Protein AF-0000000083595942 (afdb_homodimer)

InterPro domains:
  IPR027417 P-loop containing nucleoside triphosphate hydrolase [G3DSA:3.40.50.300] (154-337)
  IPR027417 P-loop containing nucleoside triphosphate hydrolase [SSF52540] (114-234)
  IPR027417 P-loop containing nucleoside triphosphate hydrolase [SSF52540] (200-238)

Sequence (688 aa):
MTGQGMKHLYKELMSTEANTVYLLKGAHSFKISDLLEKLATHYINKGVDVEYFLDPLFEKTFEAIFVKNPYNILYLQANTPSVEPIVLGKRDKVISLYDCLDEQKLILHGEQLEQLYETKAKYYQDCFSALANAIKIHDDWEVETRRYMNWQGLDEQFDELKNVLFGDAKQAKMAKRTHRLLGTLTPRGARDTVQSITQNLERRLFIKGYPGTGKSSMMKKIADEAVSRGYDVQMVWCGLDSNSVDMVILPELKFCIFDSTEPHVYFPDESRAGDEILDIAQHCHPTEVEENNIQKIVAKYKSAISDATVNANLYAQEERKVREIIDQAIDLEEFDKRTKGLFLMTGQGMKHLYKELMSTEANTVYLLKGAHSFKISDLLEKLATHYINKGVDVEYFLDPLFEKTFEAIFVKNPYNILYLQANTPSVEPIVLGKRDKVISLYDCLDEQKLILHGEQLEQLYETKAKYYQDCFSALANAIKIHDDWEVETRRYMNWQGLDEQFDELKNVLFGDAKQAKMAKRTHRLLGTLTPRGARDTVQSITQNLERRLFIKGYPGTGKSSMMKKIADEAVSRGYDVQMVWCGLDSNSVDMVILPELKFCIFDSTEPHVYFPDESRAGDEILDIAQHCHPTEVEENNIQKIVAKYKSAISDATVNANLYAQEERKVREIIDQAIDLEEFDKRTKGLFL

Organism: NCBI:txid1368476

pLDDT: mean 93.67, std 4.3, range [69.12, 98.44]

Foldseek 3Di:
DALVDDDDCVVVLLVAFAQAEEEEEADDAQVLQVVQVVLCVLVVVVVWDKDFDADQADPSGGQWMATHPPHRYIYGHQVVVHDDDDDPPGRYDYQYQHVQFFPVLCVVCVVVLVVLVVQLVVLSVQLSNLLNVLVVLLVVLLVLFQVFFDVVVVVVLLVVVLCVQQPPAADPAQAAEAEEEQWAAYLVGTDGCVCVVLVQAQAEEEEDAGRNRCQQVSLVVSCVVCRVRRFYKYWYAYHHDRPGTAKIDGVVSSYMYGYCDPPNPDDDDPVRPRYYYDYRNVRTDGDPVSVVVSVVSVVVSVVSRVSSSNSSNVSSVSVNVNNVSRVVRGNVVVVCVSCVVVSD/DALVDDDDCVVVLLVAFAQAEEEEDADDAQVLQVVQVVLCVLVVVVVWDKDFDADQADPSGGQWMATHPPHRYIYGHQVVVHDDDDDPPGRYHYQYQHVQFFPVLCVVCVVVLVVLVVQLVVLSVQLSNLLNVLVVLLVVLLVLFQVFFPVVVVVVLLVVVLCVQQPPAADPAQAAEAEEAQWAAYLVGTDGCVCVVLVQAQAEEEEDAGRNRCQQVSLVVSCVVCRVRRFYKYWYAYHHDRVGTAKIAGVVSSYMYGYCDPPNPDDDDPVRPRYYYDYRNVRTDGDPVSVVVSVVSVVSSVVSRVSSSNSSNVSSVSVNVNNVSRVVRGNVVVVCVSCVVVSD

Solvent-accessible surface area (backbone atoms only — not comparable to full-atom values): 35315 Å² total; per-residue (Å²): 77,20,32,87,38,84,73,82,61,60,69,58,42,52,72,73,61,36,61,31,33,39,33,40,32,44,73,72,37,60,61,57,22,52,49,49,51,52,54,48,50,55,41,42,75,70,73,35,57,67,47,80,38,67,38,62,67,40,85,97,30,45,41,30,37,38,36,38,75,91,65,22,34,33,42,31,52,22,44,81,62,70,58,73,75,76,33,55,38,60,38,27,40,76,45,77,41,57,83,22,47,36,61,67,54,31,39,74,41,14,68,61,42,43,52,39,43,56,55,26,51,52,26,46,50,51,16,41,50,25,29,33,48,27,48,52,46,50,51,56,46,18,55,62,41,45,76,32,50,40,61,66,60,48,51,52,54,48,52,51,49,49,43,72,75,45,62,87,62,66,49,99,48,83,41,49,78,46,77,49,71,42,36,26,53,21,44,89,36,78,48,68,41,64,68,73,76,47,64,86,44,57,31,38,36,37,32,37,53,59,65,55,71,47,63,37,60,52,46,50,51,50,46,51,52,36,36,76,28,18,36,44,32,38,42,20,25,34,28,46,46,81,86,37,47,37,29,36,34,31,67,91,72,26,30,35,41,33,61,27,36,87,87,43,74,63,72,72,47,86,90,39,86,36,42,40,77,44,71,55,39,82,37,46,64,66,49,71,68,49,50,53,51,44,52,55,44,50,51,51,33,52,50,25,49,49,50,17,26,54,25,35,34,54,21,37,54,38,47,48,54,51,20,51,54,46,46,70,21,45,37,62,68,56,45,47,64,71,51,54,79,71,72,122,77,19,31,88,40,82,72,83,60,61,68,57,42,53,73,74,61,36,62,30,34,39,34,41,32,45,75,72,37,58,61,58,23,54,50,49,51,52,51,47,49,56,40,43,75,71,71,33,57,67,47,79,37,67,37,62,68,40,86,98,31,45,40,30,37,38,36,37,75,90,65,22,34,34,42,31,50,22,44,81,62,70,59,75,76,75,34,55,38,62,38,27,42,77,44,76,41,55,83,22,46,37,61,68,55,30,40,73,42,14,68,60,41,42,52,40,43,55,55,27,50,52,25,47,51,51,16,42,51,24,29,33,49,27,50,53,46,48,50,54,45,19,56,59,41,46,76,31,50,40,62,66,61,48,52,52,54,47,52,51,49,49,43,71,75,45,61,87,62,68,48,97,48,82,40,50,78,46,77,48,70,41,36,26,52,22,43,88,38,78,46,68,45,64,69,72,77,46,63,87,43,58,32,39,36,37,33,38,54,60,64,55,70,47,63,37,60,50,47,51,50,51,48,51,52,37,36,76,30,18,37,43,33,36,43,22,26,33,26,47,46,81,87,37,49,38,30,37,32,31,67,91,72,26,30,35,40,32,60,28,36,86,87,42,74,62,73,72,47,86,89,40,85,36,41,40,77,44,73,54,39,84,37,47,64,65,50,72,67,47,48,51,51,45,53,53,45,50,52,52,31,52,49,26,48,49,50,18,25,55,24,35,34,54,22,37,54,39,47,48,54,51,19,51,54,45,47,71,20,45,38,61,68,55,45,48,65,72,52,54,79,72,71,122

Nearest PDB structures (foldseek):
  7njs-assembly1_G  TM=2.201E-01  e=3.309E-01  Mycolicibacterium smegmatis MC2 155
  7ajb-assembly1_G  TM=1.962E-01  e=6.467E-01  Bos taurus
  3oaa-assembly3_W  TM=2.222E-01  e=1.264E+00  Escherichia coli DH1
  7njk-assembly1_G  TM=1.681E-01  e=8.250E-01  Mycolicibacterium smegmatis MC2 155
  7njs-assembly1_G  TM=2.081E-01  e=1.382E-01  Mycolicibacterium smegmatis MC2 155

Secondary structure (DSSP, 8-state):
-BTTB----HHHHHHHT-SEEEEEESS--HHHHHHHHHHHHHHHTTT--EEEEE-SSSTT-EEEEEETTTT-EEEEE-BTTB---SSBTTTEEEEE-GGGB-HHHHHHTHHHHHHHHHHHHHHHHHHHHHHHHHHHHHHHHHHHHHTTB-HHHHHHHHHHHHHHHHTT---SSPPPEEEEE-EEEETTEEEE-HHHHTTT-SEEEEEE--TTSSHHHHHHHHHHHHHHTT--EEEEE-SS-TT-EEEEEEGGGTEEEEE-STT------TT-TTEEEEE-GGGB---HHHHHHHHHHHHHHHHHHHHHHHHHHHHHHHHHHHHHHHHHHB-HHHHHHHHGGG--/-BTTB----HHHHHHHT-SEEEEEESS--HHHHHHHHHHHHHHHTTT--EEEEE-SSSTT-EEEEEETTTT-EEEEE-BTTB---SSBTTTEEEEE-GGGB-HHHHHHTHHHHHHHHHHHHHHHHHHHHHHHHHHHHHHHHHHHHHTTB-HHHHHHHHHHHHHHHHTT---SSPPPEEEEE-EEEETTEEEE-HHHHTTT-SEEEEEE--TTSSHHHHHHHHHHHHHHTT--EEEEE-SS-TT-EEEEEEGGGTEEEEE-STT------TT-TTEEEEE-GGGB---HHHHHHHHHHHHHHHHHHHHHHHHHHHHHHHHHHHHHHHHHHB-HHHHHHHHGGG--

Radius of gyration: 27.96 Å; Cα contacts (8 Å, |Δi|>4): 1252; chains: 2; bounding box: 71×84×67 Å

Structure (mmCIF, N/CA/C/O backbone):
data_AF-0000000083595942-model_v1
#
loop_
_entity.id
_entity.type
_entity.pdbx_description
1 polymer 'Nucleotide kinase'
#
loop_
_atom_site.group_PDB
_atom_site.id
_atom_site.type_symbol
_atom_site.label_atom_id
_atom_site.label_alt_id
_atom_site.label_comp_id
_atom_site.label_asym_id
_atom_site.label_entity_id
_atom_site.label_seq_id
_atom_site.pdbx_PDB_ins_code
_atom_site.Cartn_x
_atom_site.Cartn_y
_atom_site.Cartn_z
_atom_site.occupancy
_atom_site.B_iso_or_equiv
_atom_site.auth_seq_id
_atom_site.auth_comp_id
_atom_site.auth_asym_id
_atom_site.auth_atom_id
_atom_site.pdbx_PDB_model_num
ATOM 1 N N . MET A 1 1 ? 4.367 -13.016 3.137 1 92.06 1 MET A N 1
ATOM 2 C CA . MET A 1 1 ? 5.133 -12.141 4.023 1 92.06 1 MET A CA 1
ATOM 3 C C . MET A 1 1 ? 6.574 -12.008 3.547 1 92.06 1 MET A C 1
ATOM 5 O O . MET A 1 1 ? 7.328 -12.984 3.561 1 92.06 1 MET A O 1
ATOM 9 N N . THR A 1 2 ? 6.906 -10.805 3.088 1 91.62 2 THR A N 1
ATOM 10 C CA . THR A 1 2 ? 8.234 -10.578 2.527 1 91.62 2 THR A CA 1
ATOM 11 C C . THR A 1 2 ? 9.023 -9.602 3.391 1 91.62 2 THR A C 1
ATOM 13 O O . THR A 1 2 ? 8.484 -9.008 4.324 1 91.62 2 THR A O 1
ATOM 16 N N . GLY A 1 3 ? 10.234 -9.492 3.084 1 92.06 3 GLY A N 1
ATOM 17 C CA . GLY A 1 3 ? 11.062 -8.5 3.756 1 92.06 3 GLY A CA 1
ATOM 18 C C . GLY A 1 3 ? 10.641 -7.074 3.475 1 92.06 3 GLY A C 1
ATOM 19 O O . GLY A 1 3 ? 11.039 -6.152 4.188 1 92.06 3 GLY A O 1
ATOM 20 N N . GLN A 1 4 ? 9.836 -6.887 2.469 1 90.19 4 GLN A N 1
ATOM 21 C CA . GLN A 1 4 ? 9.359 -5.562 2.086 1 90.19 4 GLN A CA 1
ATOM 22 C C . GLN A 1 4 ? 7.918 -5.344 2.541 1 90.19 4 GLN A C 1
ATOM 24 O O . GLN A 1 4 ? 7.301 -4.336 2.199 1 90.19 4 GLN A O 1
ATOM 29 N N . GLY A 1 5 ? 7.402 -6.328 3.279 1 90.06 5 GLY A N 1
ATOM 30 C CA . GLY A 1 5 ? 6.023 -6.234 3.725 1 90.06 5 GLY A CA 1
ATOM 31 C C . GLY A 1 5 ? 5.129 -7.312 3.133 1 90.06 5 GLY A C 1
ATOM 32 O O . GLY A 1 5 ? 5.621 -8.281 2.545 1 90.06 5 GLY A O 1
ATOM 33 N N . MET A 1 6 ? 3.826 -7.121 3.342 1 90.12 6 MET A N 1
ATOM 34 C CA . MET A 1 6 ? 2.855 -8.055 2.777 1 90.12 6 MET A CA 1
ATOM 35 C C . MET A 1 6 ? 2.684 -7.82 1.28 1 90.12 6 MET A C 1
ATOM 37 O O . MET A 1 6 ? 2.504 -6.68 0.842 1 90.12 6 MET A O 1
ATOM 41 N N . LYS A 1 7 ? 2.836 -8.891 0.556 1 90.19 7 LYS A N 1
ATOM 42 C CA . LYS A 1 7 ? 2.686 -8.781 -0.893 1 90.19 7 LYS A CA 1
ATOM 43 C C . LYS A 1 7 ? 1.635 -9.758 -1.41 1 90.19 7 LYS A C 1
ATOM 45 O O . LYS A 1 7 ? 1.542 -10.891 -0.929 1 90.19 7 LYS A O 1
ATOM 50 N N . HIS A 1 8 ? 0.812 -9.234 -2.309 1 91.81 8 HIS A N 1
ATOM 51 C CA . HIS A 1 8 ? -0.12 -10.102 -3.023 1 91.81 8 HIS A CA 1
ATOM 52 C C . HIS A 1 8 ? -0.143 -9.773 -4.512 1 91.81 8 HIS A C 1
ATOM 54 O O . HIS A 1 8 ? 0.403 -8.75 -4.938 1 91.81 8 HIS A O 1
ATOM 60 N N . LEU A 1 9 ? -0.695 -10.656 -5.305 1 93.44 9 LEU A N 1
ATOM 61 C CA . LEU A 1 9 ? -0.704 -10.477 -6.754 1 93.44 9 LEU A CA 1
ATOM 62 C C . LEU A 1 9 ? -2.129 -10.492 -7.293 1 93.44 9 LEU A C 1
ATOM 64 O O . LEU A 1 9 ? -2.361 -10.891 -8.438 1 93.44 9 LEU A O 1
ATOM 68 N N . TYR A 1 10 ? -3.078 -10.117 -6.477 1 95.12 10 TYR A N 1
ATOM 69 C CA . TYR A 1 10 ? -4.48 -10.219 -6.867 1 95.12 10 TYR A CA 1
ATOM 70 C C . TYR A 1 10 ? -4.832 -9.172 -7.922 1 95.12 10 TYR A C 1
ATOM 72 O O . TYR A 1 10 ? -5.645 -9.43 -8.812 1 95.12 10 TYR A O 1
ATOM 80 N N . LYS A 1 11 ? -4.238 -8.031 -7.836 1 90.19 11 LYS A N 1
ATOM 81 C CA . LYS A 1 11 ? -4.5 -7.004 -8.844 1 90.19 11 LYS A CA 1
ATOM 82 C C . LYS A 1 11 ? -4.047 -7.461 -10.227 1 90.19 11 LYS A C 1
ATOM 84 O O . LYS A 1 11 ? -4.734 -7.215 -11.219 1 90.19 11 LYS A O 1
ATOM 89 N N . GLU A 1 12 ? -2.883 -8.094 -10.266 1 91.69 12 GLU A N 1
ATOM 90 C CA . GLU A 1 12 ? -2.395 -8.656 -11.523 1 91.69 12 GLU A CA 1
ATOM 91 C C . GLU A 1 12 ? -3.334 -9.734 -12.047 1 91.69 12 GLU A C 1
ATOM 93 O O . GLU A 1 12 ? -3.654 -9.766 -13.234 1 91.69 12 GLU A O 1
ATOM 98 N N . LEU A 1 13 ? -3.754 -10.539 -11.133 1 94.88 13 LEU A N 1
ATOM 99 C CA . LEU A 1 13 ? -4.668 -11.609 -11.5 1 94.88 13 LEU A CA 1
ATOM 100 C C . LEU A 1 13 ? -5.984 -11.047 -12.031 1 94.88 13 LEU A C 1
ATOM 102 O O . LEU A 1 13 ? -6.52 -11.539 -13.023 1 94.88 13 LEU A O 1
ATOM 106 N N . MET A 1 14 ? -6.496 -10.047 -11.43 1 93.94 14 MET A N 1
ATOM 107 C CA . MET A 1 14 ? -7.73 -9.391 -11.852 1 93.94 14 MET A CA 1
ATOM 108 C C . MET A 1 14 ? -7.578 -8.781 -13.242 1 93.94 14 MET A C 1
ATOM 110 O O . MET A 1 14 ? -8.477 -8.914 -14.078 1 93.94 14 MET A O 1
ATOM 114 N N . SER A 1 15 ? -6.457 -8.273 -13.523 1 87.75 15 SER A N 1
ATOM 115 C CA . SER A 1 15 ? -6.273 -7.484 -14.742 1 87.75 15 SER A CA 1
ATOM 116 C C . SER A 1 15 ? -5.91 -8.375 -15.922 1 87.75 15 SER A C 1
ATOM 118 O O . SER A 1 15 ? -6.238 -8.055 -17.062 1 87.75 15 SER A O 1
ATOM 120 N N . THR A 1 16 ? -5.312 -9.508 -15.68 1 89 16 THR A N 1
ATOM 121 C CA . THR A 1 16 ? -4.715 -10.219 -16.797 1 89 16 THR A CA 1
ATOM 122 C C . THR A 1 16 ? -5.43 -11.547 -17.031 1 89 16 THR A C 1
ATOM 124 O O . THR A 1 16 ? -5.402 -12.078 -18.156 1 89 16 THR A O 1
ATOM 127 N N . GLU A 1 17 ? -6.102 -12.008 -16 1 94.81 17 GLU A N 1
ATOM 128 C CA . GLU A 1 17 ? -6.551 -13.391 -16.172 1 94.81 17 GLU A CA 1
ATOM 129 C C . GLU A 1 17 ? -8.047 -13.523 -15.898 1 94.81 17 GLU A C 1
ATOM 131 O O . GLU A 1 17 ? -8.727 -14.336 -16.531 1 94.81 17 GLU A O 1
ATOM 136 N N . ALA A 1 18 ? -8.539 -12.781 -15.023 1 96.12 18 ALA A N 1
ATOM 137 C CA . ALA A 1 18 ? -9.922 -12.984 -14.586 1 96.12 18 ALA A CA 1
ATOM 138 C C . ALA A 1 18 ? -10.906 -12.32 -15.547 1 96.12 18 ALA A C 1
ATOM 140 O O . ALA A 1 18 ? -10.695 -11.18 -15.969 1 96.12 18 ALA A O 1
ATOM 141 N N . ASN A 1 19 ? -11.906 -13.078 -15.898 1 94.81 19 ASN A N 1
ATOM 142 C CA . ASN A 1 19 ? -13.023 -12.523 -16.656 1 94.81 19 ASN A CA 1
ATOM 143 C C . ASN A 1 19 ? -14.086 -11.938 -15.727 1 94.81 19 ASN A C 1
ATOM 145 O O . ASN A 1 19 ? -14.805 -11.008 -16.109 1 94.81 19 ASN A O 1
ATOM 149 N N . THR A 1 20 ? -14.211 -12.578 -14.57 1 95.44 20 THR A N 1
ATOM 150 C CA . THR A 1 20 ? -15.109 -12.133 -13.516 1 95.44 20 THR A CA 1
ATOM 151 C C . THR A 1 20 ? -14.414 -12.148 -12.164 1 95.44 20 THR A C 1
ATOM 153 O O . THR A 1 20 ? -13.641 -13.062 -11.867 1 95.44 20 THR A O 1
ATOM 156 N N . VAL A 1 21 ? -14.672 -11.117 -11.406 1 97 21 VAL A N 1
ATOM 157 C CA . VAL A 1 21 ? -14.078 -11.016 -10.078 1 97 21 VAL A CA 1
ATOM 158 C C . VAL A 1 21 ? -15.164 -10.742 -9.039 1 97 21 VAL A C 1
ATOM 160 O O . VAL A 1 21 ? -15.969 -9.828 -9.203 1 97 21 VAL A O 1
ATOM 163 N N . TYR A 1 22 ? -15.227 -11.578 -8.047 1 96.69 22 TYR A N 1
ATOM 164 C CA . TYR A 1 22 ? -16.062 -11.328 -6.879 1 96.69 22 TYR A CA 1
ATOM 165 C C . TYR A 1 22 ? -15.211 -10.938 -5.676 1 96.69 22 TYR A C 1
ATOM 167 O O . TYR A 1 22 ? -14.414 -11.742 -5.184 1 96.69 22 TYR A O 1
ATOM 175 N N . LEU A 1 23 ? -15.375 -9.703 -5.277 1 95.38 23 LEU A N 1
ATOM 176 C CA . LEU A 1 23 ? -14.703 -9.219 -4.078 1 95.38 23 LEU A CA 1
ATOM 177 C C . LEU A 1 23 ? -15.602 -9.359 -2.855 1 95.38 23 LEU A C 1
ATOM 179 O O . LEU A 1 23 ? -16.641 -8.688 -2.762 1 95.38 23 LEU A O 1
ATOM 183 N N . LEU A 1 24 ? -15.234 -10.258 -2 1 95.88 24 LEU A N 1
ATOM 184 C CA . LEU A 1 24 ? -15.961 -10.445 -0.75 1 95.88 24 LEU A CA 1
ATOM 185 C C . LEU A 1 24 ? -15.438 -9.5 0.328 1 95.88 24 LEU A C 1
ATOM 187 O O . LEU A 1 24 ? -14.375 -9.734 0.899 1 95.88 24 LEU A O 1
ATOM 191 N N . LYS A 1 25 ? -16.219 -8.469 0.59 1 91.62 25 LYS A N 1
ATOM 192 C CA . LYS A 1 25 ? -15.781 -7.449 1.536 1 91.62 25 LYS A CA 1
ATOM 193 C C . LYS A 1 25 ? -16.594 -7.508 2.828 1 91.62 25 LYS A C 1
ATOM 195 O O . LYS A 1 25 ? -17.812 -7.594 2.793 1 91.62 25 LYS A O 1
ATOM 200 N N . GLY A 1 26 ? -15.938 -7.492 3.902 1 86.62 26 GLY A N 1
ATOM 201 C CA . GLY A 1 26 ? -16.484 -7.566 5.246 1 86.62 26 GLY A CA 1
ATOM 202 C C . GLY A 1 26 ? -15.43 -7.68 6.324 1 86.62 26 GLY A C 1
ATOM 203 O O . GLY A 1 26 ? -14.375 -7.051 6.234 1 86.62 26 GLY A O 1
ATOM 204 N N . ALA A 1 27 ? -15.734 -8.367 7.355 1 79 27 ALA A N 1
ATOM 205 C CA . ALA A 1 27 ? -14.711 -8.594 8.375 1 79 27 ALA A CA 1
ATOM 206 C C . ALA A 1 27 ? -13.898 -9.852 8.062 1 79 27 ALA A C 1
ATOM 208 O O . ALA A 1 27 ? -14.414 -10.789 7.453 1 79 27 ALA A O 1
ATOM 209 N N . HIS A 1 28 ? -12.672 -9.703 8.305 1 85 28 HIS A N 1
ATOM 210 C CA . HIS A 1 28 ? -11.758 -10.812 8.078 1 85 28 HIS A CA 1
ATOM 211 C C . HIS A 1 28 ? -12.094 -11.992 8.992 1 85 28 HIS A C 1
ATOM 213 O O . HIS A 1 28 ? -11.742 -11.977 10.172 1 85 28 HIS A O 1
ATOM 219 N N . SER A 1 29 ? -12.797 -13.016 8.477 1 91.25 29 SER A N 1
ATOM 220 C CA . SER A 1 29 ? -13.25 -14.164 9.25 1 91.25 29 SER A CA 1
ATOM 221 C C . SER A 1 29 ? -12.836 -15.477 8.602 1 91.25 29 SER A C 1
ATOM 223 O O . SER A 1 29 ? -12.375 -15.484 7.457 1 91.25 29 SER A O 1
ATOM 225 N N . PHE A 1 30 ? -12.953 -16.562 9.367 1 95.94 30 PHE A N 1
ATOM 226 C CA . PHE A 1 30 ? -12.695 -17.891 8.805 1 95.94 30 PHE A CA 1
ATOM 227 C C . PHE A 1 30 ? -13.859 -18.344 7.938 1 95.94 30 PHE A C 1
ATOM 229 O O . PHE A 1 30 ? -13.695 -19.219 7.078 1 95.94 30 PHE A O 1
ATOM 236 N N . LYS A 1 31 ? -14.953 -17.75 8.102 1 95.19 31 LYS A N 1
ATOM 237 C CA . LYS A 1 31 ? -16.156 -18.172 7.375 1 95.19 31 LYS A CA 1
ATOM 238 C C . LYS A 1 31 ? -16.016 -17.906 5.879 1 95.19 31 LYS A C 1
ATOM 240 O O . LYS A 1 31 ? -16.562 -18.656 5.059 1 95.19 31 LYS A O 1
ATOM 245 N N . ILE A 1 32 ? -15.344 -16.891 5.578 1 95.06 32 ILE A N 1
ATOM 246 C CA . ILE A 1 32 ? -15.125 -16.578 4.168 1 95.06 32 ILE A CA 1
ATOM 247 C C . ILE A 1 32 ? -14.258 -17.672 3.537 1 95.06 32 ILE A C 1
ATOM 249 O O . ILE A 1 32 ? -14.5 -18.078 2.4 1 95.06 32 ILE A O 1
ATOM 253 N N . SER A 1 33 ? -13.219 -18.078 4.266 1 96.38 33 SER A N 1
ATOM 254 C CA . SER A 1 33 ? -12.391 -19.188 3.793 1 96.38 33 SER A CA 1
ATOM 255 C C . SER A 1 33 ? -13.234 -20.438 3.568 1 96.38 33 SER A C 1
ATOM 257 O O . SER A 1 33 ? -13.07 -21.125 2.561 1 96.38 33 SER A O 1
ATOM 259 N N . ASP A 1 34 ? -14.141 -20.688 4.496 1 96.81 34 ASP A N 1
ATOM 260 C CA . ASP A 1 34 ? -15.039 -21.828 4.352 1 96.81 34 ASP A CA 1
ATOM 261 C C . ASP A 1 34 ? -15.875 -21.719 3.076 1 96.81 34 ASP A C 1
ATOM 263 O O . ASP A 1 34 ? -16.062 -22.703 2.357 1 96.81 34 ASP A O 1
ATOM 267 N N . LEU A 1 35 ? -16.375 -20.578 2.863 1 97.12 35 LEU A N 1
ATOM 268 C CA . LEU A 1 35 ? -17.156 -20.312 1.662 1 97.12 35 LEU A CA 1
ATOM 269 C C . LEU A 1 35 ? -16.328 -20.562 0.406 1 97.12 35 LEU A C 1
ATOM 271 O O . LEU A 1 35 ? -16.812 -21.203 -0.539 1 97.12 35 LEU A O 1
ATOM 275 N N . LEU A 1 36 ? -15.102 -20.094 0.362 1 97.75 36 LEU A N 1
ATOM 276 C CA . LEU A 1 36 ? -14.219 -20.266 -0.786 1 97.75 36 LEU A CA 1
ATOM 277 C C . LEU A 1 36 ? -13.961 -21.75 -1.048 1 97.75 36 LEU A C 1
ATOM 279 O O . LEU A 1 36 ? -13.93 -22.188 -2.201 1 97.75 36 LEU A O 1
ATOM 283 N N . GLU A 1 37 ? -13.805 -22.453 0.008 1 97.75 37 GLU A N 1
ATOM 284 C CA . GLU A 1 37 ? -13.609 -23.891 -0.131 1 97.75 37 GLU A CA 1
ATOM 285 C C . GLU A 1 37 ? -14.836 -24.562 -0.748 1 97.75 37 GLU A C 1
ATOM 287 O O . GLU A 1 37 ? -14.711 -25.422 -1.609 1 97.75 37 GLU A O 1
ATOM 292 N N . LYS A 1 38 ? -16 -24.188 -0.296 1 97.75 38 LYS A N 1
ATOM 293 C CA . LYS A 1 38 ? -17.234 -24.734 -0.855 1 97.75 38 LYS A CA 1
ATOM 294 C C . LYS A 1 38 ? -17.375 -24.375 -2.336 1 97.75 38 LYS A C 1
ATOM 296 O O . LYS A 1 38 ? -17.797 -25.219 -3.139 1 97.75 38 LYS A O 1
ATOM 301 N N . LEU A 1 39 ? -17.047 -23.188 -2.635 1 98.06 39 LEU A N 1
ATOM 302 C CA . LEU A 1 39 ? -17.094 -22.734 -4.027 1 98.06 39 LEU A CA 1
ATOM 303 C C . LEU A 1 39 ? -16.125 -23.547 -4.879 1 98.06 39 LEU A C 1
ATOM 305 O O . LEU A 1 39 ? -16.469 -23.969 -5.984 1 98.06 39 LEU A O 1
ATOM 309 N N . ALA A 1 40 ? -14.898 -23.734 -4.367 1 98.19 40 ALA A N 1
ATOM 310 C CA . ALA A 1 40 ? -13.906 -24.531 -5.078 1 98.19 40 ALA A CA 1
ATOM 311 C C . ALA A 1 40 ? -14.43 -25.938 -5.352 1 98.19 40 ALA A C 1
ATOM 313 O O . ALA A 1 40 ? -14.344 -26.422 -6.48 1 98.19 40 ALA A O 1
ATOM 314 N N . THR A 1 41 ? -14.992 -26.5 -4.348 1 97.81 41 THR A N 1
ATOM 315 C CA . THR A 1 41 ? -15.531 -27.859 -4.461 1 97.81 41 THR A CA 1
ATOM 316 C C . THR A 1 41 ? -16.641 -27.906 -5.508 1 97.81 41 THR A C 1
ATOM 318 O O . THR A 1 41 ? -16.734 -28.859 -6.285 1 97.81 41 THR A O 1
ATOM 321 N N . HIS A 1 42 ? -17.453 -26.938 -5.488 1 97.69 42 HIS A N 1
ATOM 322 C CA . HIS A 1 42 ? -18.531 -26.828 -6.453 1 97.69 42 HIS A CA 1
ATOM 323 C C . HIS A 1 42 ? -18.016 -26.906 -7.883 1 97.69 42 HIS A C 1
ATOM 325 O O . HIS A 1 42 ? -18.562 -27.641 -8.703 1 97.69 42 HIS A O 1
ATOM 331 N N . TYR A 1 43 ? -16.984 -26.219 -8.211 1 97.81 43 TYR A N 1
ATOM 332 C CA . TYR A 1 43 ? -16.453 -26.172 -9.562 1 97.81 43 TYR A CA 1
ATOM 333 C C . TYR A 1 43 ? -15.633 -27.422 -9.867 1 97.81 43 TYR A C 1
ATOM 335 O O . TYR A 1 43 ? -15.633 -27.922 -11 1 97.81 43 TYR A O 1
ATOM 343 N N . ILE A 1 44 ? -14.922 -27.906 -8.859 1 97.5 44 ILE A N 1
ATOM 344 C CA . ILE A 1 44 ? -14.164 -29.141 -9.031 1 97.5 44 ILE A CA 1
ATOM 345 C C . ILE A 1 44 ? -15.109 -30.281 -9.398 1 97.5 44 ILE A C 1
ATOM 347 O O . ILE A 1 44 ? -14.797 -31.094 -10.266 1 97.5 44 ILE A O 1
ATOM 351 N N . ASN A 1 45 ? -16.219 -30.297 -8.789 1 97.31 45 ASN A N 1
ATOM 352 C CA . ASN A 1 45 ? -17.234 -31.312 -9.078 1 97.31 45 ASN A CA 1
ATOM 353 C C . ASN A 1 45 ? -17.75 -31.203 -10.508 1 97.31 45 ASN A C 1
ATOM 355 O O . ASN A 1 45 ? -18.281 -32.156 -11.062 1 97.31 45 ASN A O 1
ATOM 359 N N . LYS A 1 46 ? -17.625 -30.109 -11.055 1 96.56 46 LYS A N 1
ATOM 360 C CA . LYS A 1 46 ? -18.016 -29.891 -12.445 1 96.56 46 LYS A CA 1
ATOM 361 C C . LYS A 1 46 ? -16.875 -30.219 -13.406 1 96.56 46 LYS A C 1
ATOM 363 O O . LYS A 1 46 ? -16.984 -29.984 -14.609 1 96.56 46 LYS A O 1
ATOM 368 N N . GLY A 1 47 ? -15.742 -30.562 -12.852 1 96.12 47 GLY A N 1
ATOM 369 C CA . GLY A 1 47 ? -14.602 -30.969 -13.664 1 96.12 47 GLY A CA 1
ATOM 370 C C . GLY A 1 47 ? -13.711 -29.812 -14.055 1 96.12 47 GLY A C 1
ATOM 371 O O . GLY A 1 47 ? -12.969 -29.875 -15.039 1 96.12 47 GLY A O 1
ATOM 372 N N . VAL A 1 48 ? -13.836 -28.734 -13.281 1 96.56 48 VAL A N 1
ATOM 373 C CA . VAL A 1 48 ? -13.055 -27.547 -13.617 1 96.56 48 VAL A CA 1
ATOM 374 C C . VAL A 1 48 ? -11.867 -27.422 -12.664 1 96.56 48 VAL A C 1
ATOM 376 O O . VAL A 1 48 ? -11.992 -27.688 -11.469 1 96.56 48 VAL A O 1
ATOM 379 N N . ASP A 1 49 ? -10.688 -27.016 -13.203 1 95.44 49 ASP A N 1
ATOM 380 C CA . ASP A 1 49 ? -9.5 -26.797 -12.375 1 95.44 49 ASP A CA 1
ATOM 381 C C . ASP A 1 49 ? -9.633 -25.531 -11.539 1 95.44 49 ASP A C 1
ATOM 383 O O . ASP A 1 49 ? -10.125 -24.516 -12.023 1 95.44 49 ASP A O 1
ATOM 387 N N . VAL A 1 50 ? -9.203 -25.703 -10.273 1 97.38 50 VAL A N 1
ATOM 388 C CA . VAL A 1 50 ? -9.273 -24.562 -9.359 1 97.38 50 VAL A CA 1
ATOM 389 C C . VAL A 1 50 ? -7.918 -24.344 -8.695 1 97.38 50 VAL A C 1
ATOM 391 O O . VAL A 1 50 ? -7.258 -25.312 -8.289 1 97.38 50 VAL A O 1
ATOM 394 N N . GLU A 1 51 ? -7.434 -23.125 -8.68 1 96.81 51 GLU A N 1
ATOM 395 C CA . GLU A 1 51 ? -6.238 -22.734 -7.934 1 96.81 51 GLU A CA 1
ATOM 396 C C . GLU A 1 51 ? -6.605 -22.125 -6.586 1 96.81 51 GLU A C 1
ATOM 398 O O . GLU A 1 51 ? -7.508 -21.297 -6.504 1 96.81 51 GLU A O 1
ATOM 403 N N . TYR A 1 52 ? -5.887 -22.562 -5.574 1 96.25 52 TYR A N 1
ATOM 404 C CA . TYR A 1 52 ? -6.082 -22.031 -4.227 1 96.25 52 TYR A CA 1
ATOM 405 C C . TYR A 1 52 ? -4.996 -21.031 -3.871 1 96.25 52 TYR A C 1
ATOM 407 O O . TYR A 1 52 ? -3.818 -21.25 -4.16 1 96.25 52 TYR A O 1
ATOM 415 N N . PHE A 1 53 ? -5.406 -19.938 -3.348 1 96.31 53 PHE A N 1
ATOM 416 C CA . PHE A 1 53 ? -4.496 -18.969 -2.748 1 96.31 53 PHE A CA 1
ATOM 417 C C . PHE A 1 53 ? -4.609 -19 -1.229 1 96.31 53 PHE A C 1
ATOM 419 O O . PHE A 1 53 ? -5.637 -18.609 -0.671 1 96.31 53 PHE A O 1
ATOM 426 N N . LEU A 1 54 ? -3.568 -19.375 -0.615 1 94.81 54 LEU A N 1
ATOM 427 C CA . LEU A 1 54 ? -3.594 -19.719 0.8 1 94.81 54 LEU A CA 1
ATOM 428 C C . LEU A 1 54 ? -3.332 -18.5 1.672 1 94.81 54 LEU A C 1
ATOM 430 O O . LEU A 1 54 ? -2.648 -17.562 1.247 1 94.81 54 LEU A O 1
ATOM 434 N N . ASP A 1 55 ? -3.881 -18.547 2.857 1 94.25 55 ASP A N 1
ATOM 435 C CA . ASP A 1 55 ? -3.566 -17.609 3.93 1 94.25 55 ASP A CA 1
ATOM 436 C C . ASP A 1 55 ? -2.174 -17.875 4.5 1 94.25 55 ASP A C 1
ATOM 438 O O . ASP A 1 55 ? -1.83 -19.016 4.809 1 94.25 55 ASP A O 1
ATOM 442 N N . PRO A 1 56 ? -1.404 -16.875 4.594 1 93.81 56 PRO A N 1
ATOM 443 C CA . PRO A 1 56 ? -0.044 -17.125 5.082 1 93.81 56 PRO A CA 1
ATOM 444 C C . PRO A 1 56 ? -0.003 -17.484 6.562 1 93.81 56 PRO A C 1
ATOM 446 O O . PRO A 1 56 ? 0.985 -18.047 7.039 1 93.81 56 PRO A O 1
ATOM 449 N N . LEU A 1 57 ? -1.048 -17.188 7.305 1 95.19 57 LEU A N 1
ATOM 450 C CA . LEU A 1 57 ? -0.995 -17.344 8.758 1 95.19 57 LEU A CA 1
ATOM 451 C C . LEU A 1 57 ? -1.562 -18.688 9.18 1 95.19 57 LEU A C 1
ATOM 453 O O . LEU A 1 57 ? -1.193 -19.219 10.234 1 95.19 57 LEU A O 1
ATOM 457 N N . PHE A 1 58 ? -2.498 -19.203 8.328 1 95.25 58 PHE A N 1
ATOM 458 C CA . PHE A 1 58 ? -3.211 -20.391 8.789 1 95.25 58 PHE A CA 1
ATOM 459 C C . PHE A 1 58 ? -3.238 -21.453 7.699 1 95.25 58 PHE A C 1
ATOM 461 O O . PHE A 1 58 ? -3.623 -21.188 6.562 1 95.25 58 PHE A O 1
ATOM 468 N N . GLU A 1 59 ? -2.906 -22.625 8.102 1 90.62 59 GLU A N 1
ATOM 469 C CA . GLU A 1 59 ? -2.939 -23.75 7.184 1 90.62 59 GLU A CA 1
ATOM 470 C C . GLU A 1 59 ? -4.367 -24.078 6.758 1 90.62 59 GLU A C 1
ATOM 472 O O . GLU A 1 59 ? -5.293 -24.016 7.57 1 90.62 59 GLU A O 1
ATOM 477 N N . LYS A 1 60 ? -4.562 -24.359 5.551 1 89.5 60 LYS A N 1
ATOM 478 C CA . LYS A 1 60 ? -5.844 -24.766 4.973 1 89.5 60 LYS A CA 1
ATOM 479 C C . LYS A 1 60 ? -6.859 -23.625 5.043 1 89.5 60 LYS A C 1
ATOM 481 O O . LYS A 1 60 ? -8.055 -23.859 5.246 1 89.5 60 LYS A O 1
ATOM 486 N N . THR A 1 61 ? -6.445 -22.469 5.168 1 95.06 61 THR A N 1
ATOM 487 C CA . THR A 1 61 ? -7.258 -21.266 5.066 1 95.06 61 THR A CA 1
ATOM 488 C C . THR A 1 61 ? -6.977 -20.531 3.76 1 95.06 61 THR A C 1
ATOM 490 O O . THR A 1 61 ? -5.82 -20.391 3.355 1 95.06 61 THR A O 1
ATOM 493 N N . PHE A 1 62 ? -8.055 -20.078 3.129 1 95.81 62 PHE A N 1
ATOM 494 C CA . PHE A 1 62 ? -7.922 -19.578 1.768 1 95.81 62 PHE A CA 1
ATOM 495 C C . PHE A 1 62 ? -8.266 -18.094 1.705 1 95.81 62 PHE A C 1
ATOM 497 O O . PHE A 1 62 ? -9.234 -17.641 2.328 1 95.81 62 PHE A O 1
ATOM 504 N N . GLU A 1 63 ? -7.473 -17.391 0.956 1 95.69 63 GLU A N 1
ATOM 505 C CA . GLU A 1 63 ? -7.742 -15.977 0.709 1 95.69 63 GLU A CA 1
ATOM 506 C C . GLU A 1 63 ? -8.516 -15.773 -0.591 1 95.69 63 GLU A C 1
ATOM 508 O O . GLU A 1 63 ? -9.242 -14.797 -0.743 1 95.69 63 GLU A O 1
ATOM 513 N N . ALA A 1 64 ? -8.297 -16.672 -1.514 1 97.81 64 ALA A N 1
ATOM 514 C CA . ALA A 1 64 ? -8.938 -16.594 -2.82 1 97.81 64 ALA A CA 1
ATOM 515 C C . ALA A 1 64 ? -8.938 -17.953 -3.523 1 97.81 64 ALA A C 1
ATOM 517 O O . ALA A 1 64 ? -8.18 -18.844 -3.152 1 97.81 64 ALA A O 1
ATOM 518 N N . ILE A 1 65 ? -9.805 -18.078 -4.441 1 98.25 65 ILE A N 1
ATOM 519 C CA . ILE A 1 65 ? -9.75 -19.172 -5.398 1 98.25 65 ILE A CA 1
ATOM 520 C C . ILE A 1 65 ? -9.906 -18.625 -6.816 1 98.25 65 ILE A C 1
ATOM 522 O O . ILE A 1 65 ? -10.617 -17.641 -7.035 1 98.25 65 ILE A O 1
ATOM 526 N N . PHE A 1 66 ? -9.234 -19.234 -7.746 1 98.31 66 PHE A N 1
ATOM 527 C CA . PHE A 1 66 ? -9.344 -18.922 -9.164 1 98.31 66 PHE A CA 1
ATOM 528 C C . PHE A 1 66 ? -9.836 -20.125 -9.953 1 98.31 66 PHE A C 1
ATOM 530 O O . PHE A 1 66 ? -9.125 -21.125 -10.07 1 98.31 66 PHE A O 1
ATOM 537 N N . VAL A 1 67 ? -11.039 -19.969 -10.367 1 98.31 67 VAL A N 1
ATOM 538 C CA . VAL A 1 67 ? -11.641 -21.016 -11.203 1 98.31 67 VAL A CA 1
ATOM 539 C C . VAL A 1 67 ? -11.141 -20.859 -12.641 1 98.31 67 VAL A C 1
ATOM 541 O O . VAL A 1 67 ? -11.43 -19.875 -13.305 1 98.31 67 VAL A O 1
ATOM 544 N N . LYS A 1 68 ? -10.492 -21.828 -13.117 1 96.06 68 LYS A N 1
ATOM 545 C CA . LYS A 1 68 ? -9.812 -21.719 -14.398 1 96.06 68 LYS A CA 1
ATOM 546 C C . LYS A 1 68 ? -10.797 -21.844 -15.555 1 96.06 68 LYS A C 1
ATOM 548 O O . LYS A 1 68 ? -11.984 -21.547 -15.406 1 96.06 68 LYS A O 1
ATOM 553 N N . ASN A 1 69 ? -10.25 -22.047 -16.766 1 93.81 69 ASN A N 1
ATOM 554 C CA . ASN A 1 69 ? -11.039 -22.172 -17.984 1 93.81 69 ASN A CA 1
ATOM 555 C C . ASN A 1 69 ? -12.133 -23.219 -17.844 1 93.81 69 ASN A C 1
ATOM 557 O O . ASN A 1 69 ? -11.906 -24.281 -17.25 1 93.81 69 ASN A O 1
ATOM 561 N N . PRO A 1 70 ? -13.281 -22.922 -18.25 1 94.75 70 PRO A N 1
ATOM 562 C CA . PRO A 1 70 ? -13.703 -21.844 -19.156 1 94.75 70 PRO A CA 1
ATOM 563 C C . PRO A 1 70 ? -14.273 -20.641 -18.406 1 94.75 70 PRO A C 1
ATOM 565 O O . PRO A 1 70 ? -14.664 -19.641 -19.016 1 94.75 70 PRO A O 1
ATOM 568 N N . TYR A 1 71 ? -14.305 -20.641 -17.031 1 95.06 71 TYR A N 1
ATOM 569 C CA . TYR A 1 71 ? -15 -19.594 -16.281 1 95.06 71 TYR A CA 1
ATOM 570 C C . TYR A 1 71 ? -14.086 -18.406 -16.031 1 95.06 71 TYR A C 1
ATOM 572 O O . TYR A 1 71 ? -14.484 -17.25 -16.281 1 95.06 71 TYR A O 1
ATOM 580 N N . ASN A 1 72 ? -12.812 -18.656 -15.641 1 97.12 72 ASN A N 1
ATOM 581 C CA . ASN A 1 72 ? -11.836 -17.641 -15.266 1 97.12 72 ASN A CA 1
ATOM 582 C C . ASN A 1 72 ? -12.414 -16.656 -14.258 1 97.12 72 ASN A C 1
ATOM 584 O O . ASN A 1 72 ? -12.398 -15.445 -14.484 1 97.12 72 ASN A O 1
ATOM 588 N N . ILE A 1 73 ? -12.898 -17.188 -13.117 1 98.06 73 ILE A N 1
ATOM 589 C CA . ILE A 1 73 ? -13.531 -16.391 -12.07 1 98.06 73 ILE A CA 1
ATOM 590 C C . ILE A 1 73 ? -12.617 -16.328 -10.844 1 98.06 73 ILE A C 1
ATOM 592 O O . ILE A 1 73 ? -12.133 -17.375 -10.375 1 98.06 73 ILE A O 1
ATOM 596 N N . LEU A 1 74 ? -12.367 -15.172 -10.391 1 98.25 74 LEU A N 1
ATOM 597 C CA . LEU A 1 74 ? -11.625 -14.977 -9.156 1 98.25 74 LEU A CA 1
ATOM 598 C C . LEU A 1 74 ? -12.57 -14.633 -8.008 1 98.25 74 LEU A C 1
ATOM 600 O O . LEU A 1 74 ? -13.336 -13.672 -8.086 1 98.25 74 LEU A O 1
ATOM 604 N N . TYR A 1 75 ? -12.648 -15.484 -6.996 1 98.12 75 TYR A N 1
ATOM 605 C CA . TYR A 1 75 ? -13.289 -15.172 -5.723 1 98.12 75 TYR A CA 1
ATOM 606 C C . TYR A 1 75 ? -12.25 -14.766 -4.68 1 98.12 75 TYR A C 1
ATOM 608 O O . TYR A 1 75 ? -11.383 -15.555 -4.32 1 98.12 75 TYR A O 1
ATOM 616 N N . LEU A 1 76 ? -12.383 -13.539 -4.18 1 97.38 76 LEU A N 1
ATOM 617 C CA . LEU A 1 76 ? -11.305 -12.992 -3.359 1 97.38 76 LEU A CA 1
ATOM 618 C C . LEU A 1 76 ? -11.852 -12.367 -2.082 1 97.38 76 LEU A C 1
ATOM 620 O O . LEU A 1 76 ? -12.781 -11.555 -2.131 1 97.38 76 LEU A O 1
ATOM 624 N N . GLN A 1 77 ? -11.375 -12.891 -0.969 1 95 77 GLN A N 1
ATOM 625 C CA . GLN A 1 77 ? -11.562 -12.117 0.255 1 95 77 GLN A CA 1
ATOM 626 C C . GLN A 1 77 ? -10.797 -10.797 0.196 1 95 77 GLN A C 1
ATOM 628 O O . GLN A 1 77 ? -9.562 -10.789 0.211 1 95 77 GLN A O 1
ATOM 633 N N . ALA A 1 78 ? -11.461 -9.688 0.212 1 91.56 78 ALA A N 1
ATOM 634 C CA . ALA A 1 78 ? -10.828 -8.438 -0.195 1 91.56 78 ALA A CA 1
ATOM 635 C C . ALA A 1 78 ? -10.672 -7.488 0.992 1 91.56 78 ALA A C 1
ATOM 637 O O . ALA A 1 78 ? -10.68 -6.266 0.825 1 91.56 78 ALA A O 1
ATOM 638 N N . ASN A 1 79 ? -10.578 -7.965 2.227 1 85.06 79 ASN A N 1
ATOM 639 C CA . ASN A 1 79 ? -10.375 -7.125 3.402 1 85.06 79 ASN A CA 1
ATOM 640 C C . ASN A 1 79 ? -8.898 -7.039 3.779 1 85.06 79 ASN A C 1
ATOM 642 O O . ASN A 1 79 ? -8.367 -5.945 3.98 1 85.06 79 ASN A O 1
ATOM 646 N N . THR A 1 80 ? -8.297 -8.164 3.98 1 79.56 80 THR A N 1
ATOM 647 C CA . THR A 1 80 ? -6.859 -8.266 4.227 1 79.56 80 THR A CA 1
ATOM 648 C C . THR A 1 80 ? -6.227 -9.305 3.307 1 79.56 80 THR A C 1
ATOM 650 O O . THR A 1 80 ? -6.32 -10.508 3.559 1 79.56 80 THR A O 1
ATOM 653 N N . PRO A 1 81 ? -5.629 -8.844 2.348 1 81.56 81 PRO A N 1
ATOM 654 C CA . PRO A 1 81 ? -5.406 -7.449 1.955 1 81.56 81 PRO A CA 1
ATOM 655 C C . PRO A 1 81 ? -6.668 -6.773 1.42 1 81.56 81 PRO A C 1
ATOM 657 O O . PRO A 1 81 ? -7.551 -7.449 0.887 1 81.56 81 PRO A O 1
ATOM 660 N N . SER A 1 82 ? -6.648 -5.5 1.56 1 86 82 SER A N 1
ATOM 661 C CA . SER A 1 82 ? -7.766 -4.727 1.023 1 86 82 SER A CA 1
ATOM 662 C C . SER A 1 82 ? -7.625 -4.52 -0.481 1 86 82 SER A C 1
ATOM 664 O O . SER A 1 82 ? -6.617 -3.982 -0.947 1 86 82 SER A O 1
ATOM 666 N N . VAL A 1 83 ? -8.57 -5.012 -1.223 1 89.31 83 VAL A N 1
ATOM 667 C CA . VAL A 1 83 ? -8.578 -4.895 -2.678 1 89.31 83 VAL A CA 1
ATOM 668 C C . VAL A 1 83 ? -9.891 -4.258 -3.137 1 89.31 83 VAL A C 1
ATOM 670 O O . VAL A 1 83 ? -10.969 -4.66 -2.703 1 89.31 83 VAL A O 1
ATOM 673 N N . GLU A 1 84 ? -9.781 -3.266 -3.967 1 87.5 84 GLU A N 1
ATOM 674 C CA . GLU A 1 84 ? -10.961 -2.574 -4.492 1 87.5 84 GLU A CA 1
ATOM 675 C C . GLU A 1 84 ? -11.25 -2.994 -5.93 1 87.5 84 GLU A C 1
ATOM 677 O O . GLU A 1 84 ? -10.352 -3.445 -6.645 1 87.5 84 GLU A O 1
ATOM 682 N N . PRO A 1 85 ? -12.508 -2.877 -6.312 1 88.75 85 PRO A N 1
ATOM 683 C CA . PRO A 1 85 ? -12.82 -3.188 -7.711 1 88.75 85 PRO A CA 1
ATOM 684 C C . PRO A 1 85 ? -12.156 -2.225 -8.688 1 88.75 85 PRO A C 1
ATOM 686 O O . PRO A 1 85 ? -12.039 -1.03 -8.406 1 88.75 85 PRO A O 1
ATOM 689 N N . ILE A 1 86 ? -11.766 -2.764 -9.781 1 83 86 ILE A N 1
ATOM 690 C CA . ILE A 1 86 ? -11.141 -1.973 -10.836 1 83 86 ILE A CA 1
ATOM 691 C C . ILE A 1 86 ? -12.172 -1.625 -11.906 1 83 86 ILE A C 1
ATOM 693 O O . ILE A 1 86 ? -12.305 -0.462 -12.289 1 83 86 ILE A O 1
ATOM 697 N N . VAL A 1 87 ? -12.898 -2.59 -12.297 1 85.06 87 VAL A N 1
ATOM 698 C CA . VAL A 1 87 ? -13.93 -2.422 -13.32 1 85.06 87 VAL A CA 1
ATOM 699 C C . VAL A 1 87 ? -15.297 -2.736 -12.734 1 85.06 87 VAL A C 1
ATOM 701 O O . VAL A 1 87 ? -15.859 -3.807 -12.984 1 85.06 87 VAL A O 1
ATOM 704 N N . LEU A 1 88 ? -15.836 -1.791 -12.125 1 85.75 88 LEU A N 1
ATOM 705 C CA . LEU A 1 88 ? -17.156 -1.963 -11.531 1 85.75 88 LEU A CA 1
ATOM 706 C C . LEU A 1 88 ? -18.234 -2.027 -12.609 1 85.75 88 LEU A C 1
ATOM 708 O O . LEU A 1 88 ? -18.188 -1.28 -13.586 1 85.75 88 LEU A O 1
ATOM 712 N N . GLY A 1 89 ? -19.219 -2.885 -12.438 1 79.88 89 GLY A N 1
ATOM 713 C CA . GLY A 1 89 ? -20.359 -2.926 -13.336 1 79.88 89 GLY A CA 1
ATOM 714 C C . GLY A 1 89 ? -20.25 -4.023 -14.383 1 79.88 89 GLY A C 1
ATOM 715 O O . GLY A 1 89 ? -21.234 -4.336 -15.055 1 79.88 89 GLY A O 1
ATOM 716 N N . LYS A 1 90 ? -19.062 -4.535 -14.609 1 87.5 90 LYS A N 1
ATOM 717 C CA . LYS A 1 90 ? -18.875 -5.613 -15.57 1 87.5 90 LYS A CA 1
ATOM 718 C C . LYS A 1 90 ? -18.109 -6.777 -14.953 1 87.5 90 LYS A C 1
ATOM 720 O O . LYS A 1 90 ? -18.703 -7.648 -14.305 1 87.5 90 LYS A O 1
ATOM 725 N N . ARG A 1 91 ? -16.844 -6.633 -14.891 1 89.06 91 ARG A N 1
ATOM 726 C CA . ARG A 1 91 ? -15.984 -7.723 -14.453 1 89.06 91 ARG A CA 1
ATOM 727 C C . ARG A 1 91 ? -16.016 -7.879 -12.938 1 89.06 91 ARG A C 1
ATOM 729 O O . ARG A 1 91 ? -16.156 -8.992 -12.422 1 89.06 91 ARG A O 1
ATOM 736 N N . ASP A 1 92 ? -15.898 -6.77 -12.211 1 92.5 92 ASP A N 1
ATOM 737 C CA . ASP A 1 92 ? -15.719 -6.801 -10.766 1 92.5 92 ASP A CA 1
ATOM 738 C C . ASP A 1 92 ? -17.047 -6.609 -10.039 1 92.5 92 ASP A C 1
ATOM 740 O O . ASP A 1 92 ? -17.766 -5.641 -10.297 1 92.5 92 ASP A O 1
ATOM 744 N N . LYS A 1 93 ? -17.359 -7.5 -9.234 1 91.94 93 LYS A N 1
ATOM 745 C CA . LYS A 1 93 ? -18.531 -7.441 -8.367 1 91.94 93 LYS A CA 1
ATOM 746 C C . LYS A 1 93 ? -18.141 -7.461 -6.898 1 91.94 93 LYS A C 1
ATOM 748 O O . LYS A 1 93 ? -17.203 -8.164 -6.508 1 91.94 93 LYS A O 1
ATOM 753 N N . VAL A 1 94 ? -18.844 -6.645 -6.145 1 91.94 94 VAL A N 1
ATOM 754 C CA . VAL A 1 94 ? -18.562 -6.586 -4.715 1 91.94 94 VAL A CA 1
ATOM 755 C C . VAL A 1 94 ? -19.719 -7.215 -3.934 1 91.94 94 VAL A C 1
ATOM 757 O O . VAL A 1 94 ? -20.875 -6.875 -4.145 1 91.94 94 VAL A O 1
ATOM 760 N N . ILE A 1 95 ? -19.391 -8.156 -3.178 1 93.5 95 ILE A N 1
ATOM 761 C CA . ILE A 1 95 ? -20.312 -8.719 -2.209 1 93.5 95 ILE A CA 1
ATOM 762 C C . ILE A 1 95 ? -20 -8.18 -0.817 1 93.5 95 ILE A C 1
ATOM 764 O O . ILE A 1 95 ? -19.062 -8.625 -0.168 1 93.5 95 ILE A O 1
ATOM 768 N N . SER A 1 96 ? -20.844 -7.266 -0.366 1 92.12 96 SER A N 1
ATOM 769 C CA . SER A 1 96 ? -20.625 -6.672 0.952 1 92.12 96 SER A CA 1
ATOM 770 C C . SER A 1 96 ? -21.156 -7.578 2.057 1 92.12 96 SER A C 1
ATOM 772 O O . SER A 1 96 ? -22.344 -7.91 2.076 1 92.12 96 SER A O 1
ATOM 774 N N . LEU A 1 97 ? -20.281 -7.895 2.953 1 93.56 97 LEU A N 1
ATOM 775 C CA . LEU A 1 97 ? -20.672 -8.766 4.055 1 93.56 97 LEU A CA 1
ATOM 776 C C . LEU A 1 97 ? -20.625 -8.016 5.383 1 93.56 97 LEU A C 1
ATOM 778 O O . LEU A 1 97 ? -20.719 -8.633 6.449 1 93.56 97 LEU A O 1
ATOM 782 N N . TYR A 1 98 ? -20.531 -6.734 5.305 1 88.88 98 TYR A N 1
ATOM 783 C CA . TYR A 1 98 ? -20.484 -5.922 6.52 1 88.88 98 TYR A CA 1
ATOM 784 C C . TYR A 1 98 ? -21.812 -5.988 7.27 1 88.88 98 TYR A C 1
ATOM 786 O O . TYR A 1 98 ? -21.828 -5.996 8.5 1 88.88 98 TYR A O 1
ATOM 794 N N . ASP A 1 99 ? -22.844 -6.109 6.496 1 89 99 ASP A N 1
ATOM 795 C CA . ASP A 1 99 ? -24.172 -6.109 7.094 1 89 99 ASP A CA 1
ATOM 796 C C . ASP A 1 99 ? -24.484 -7.461 7.742 1 89 99 ASP A C 1
ATOM 798 O O . ASP A 1 99 ? -25.484 -7.602 8.438 1 89 99 ASP A O 1
ATOM 802 N N . CYS A 1 100 ? -23.609 -8.367 7.5 1 93.56 100 CYS A N 1
ATOM 803 C CA . CYS A 1 100 ? -23.797 -9.672 8.125 1 93.56 100 CYS A CA 1
ATOM 804 C C . CYS A 1 100 ? -23.281 -9.672 9.555 1 93.56 100 CYS A C 1
ATOM 806 O O . CYS A 1 100 ? -23.516 -10.617 10.312 1 93.56 100 CYS A O 1
ATOM 808 N N . LEU A 1 101 ? -22.656 -8.68 9.977 1 92.5 101 LEU A N 1
ATOM 809 C CA . LEU A 1 101 ? -22.062 -8.625 11.312 1 92.5 101 LEU A CA 1
ATOM 810 C C . LEU A 1 101 ? -23.062 -8.109 12.336 1 92.5 101 LEU A C 1
ATOM 812 O O . LEU A 1 101 ? -23.672 -7.059 12.133 1 92.5 101 LEU A O 1
ATOM 816 N N . ASP A 1 102 ? -23.156 -8.883 13.344 1 92.94 102 ASP A N 1
ATOM 817 C CA . ASP A 1 102 ? -24 -8.469 14.469 1 92.94 102 ASP A CA 1
ATOM 818 C C . ASP A 1 102 ? -23.328 -7.375 15.289 1 92.94 102 ASP A C 1
ATOM 820 O O . ASP A 1 102 ? -22.422 -7.656 16.078 1 92.94 102 ASP A O 1
ATOM 824 N N . GLU A 1 103 ? -23.875 -6.238 15.211 1 88.12 103 GLU A N 1
ATOM 825 C CA . GLU A 1 103 ? -23.234 -5.078 15.836 1 88.12 103 GLU A CA 1
ATOM 826 C C . GLU A 1 103 ? -23.203 -5.223 17.359 1 88.12 103 GLU A C 1
ATOM 828 O O . GLU A 1 103 ? -22.234 -4.801 18 1 88.12 103 GLU A O 1
ATOM 833 N N . GLN A 1 104 ? -24.234 -5.711 17.922 1 92.25 104 GLN A N 1
ATOM 834 C CA . GLN A 1 104 ? -24.297 -5.859 19.375 1 92.25 104 GLN A CA 1
ATOM 835 C C . GLN A 1 104 ? -23.234 -6.832 19.859 1 92.25 104 GLN A C 1
ATOM 837 O O . GLN A 1 104 ? -22.609 -6.598 20.906 1 92.25 104 GLN A O 1
ATOM 842 N N . LYS A 1 105 ? -23.094 -7.906 19.109 1 92.56 105 LYS A N 1
ATOM 843 C CA . LYS A 1 105 ? -22.062 -8.875 19.484 1 92.56 105 LYS A CA 1
ATOM 844 C C . LYS A 1 105 ? -20.672 -8.258 19.375 1 92.56 105 LYS A C 1
ATOM 846 O O . LYS A 1 105 ? -19.797 -8.539 20.188 1 92.56 105 LYS A O 1
ATOM 851 N N . LEU A 1 106 ? -20.469 -7.449 18.375 1 91.19 106 LEU A N 1
ATOM 852 C CA . LEU A 1 106 ? -19.188 -6.785 18.188 1 91.19 106 LEU A CA 1
ATOM 853 C C . LEU A 1 106 ? -18.906 -5.82 19.344 1 91.19 106 LEU A C 1
ATOM 855 O O . LEU A 1 106 ? -17.781 -5.758 19.844 1 91.19 106 LEU A O 1
ATOM 859 N N . ILE A 1 107 ? -19.906 -5.129 19.719 1 91 107 ILE A N 1
ATOM 860 C CA . ILE A 1 107 ? -19.781 -4.164 20.797 1 91 107 ILE A CA 1
ATOM 861 C C . ILE A 1 107 ? -19.422 -4.891 22.094 1 91 107 ILE A C 1
ATOM 863 O O . ILE A 1 107 ? -18.578 -4.434 22.875 1 91 107 ILE A O 1
ATOM 867 N N . LEU A 1 108 ? -20.078 -6.008 22.312 1 93.25 108 LEU A N 1
ATOM 868 C CA . LEU A 1 108 ? -19.844 -6.805 23.516 1 93.25 108 LEU A CA 1
ATOM 869 C C . LEU A 1 108 ? -18.391 -7.211 23.625 1 93.25 108 LEU A C 1
ATOM 871 O O . LEU A 1 108 ? -17.828 -7.277 24.719 1 93.25 108 LEU A O 1
ATOM 875 N N . HIS A 1 109 ? -17.766 -7.441 22.5 1 93 109 HIS A N 1
ATOM 876 C CA . HIS A 1 109 ? -16.375 -7.883 22.5 1 93 109 HIS A CA 1
ATOM 877 C C . HIS A 1 109 ? -15.43 -6.73 22.156 1 93 109 HIS A C 1
ATOM 879 O O . HIS A 1 109 ? -14.25 -6.949 21.859 1 93 109 HIS A O 1
ATOM 885 N N . GLY A 1 110 ? -15.938 -5.594 22.172 1 90.94 110 GLY A N 1
ATOM 886 C CA . GLY A 1 110 ? -15.203 -4.426 21.703 1 90.94 110 GLY A CA 1
ATOM 887 C C . GLY A 1 110 ? -13.906 -4.199 22.438 1 90.94 110 GLY A C 1
ATOM 888 O O . GLY A 1 110 ? -12.867 -3.924 21.828 1 90.94 110 GLY A O 1
ATOM 889 N N . GLU A 1 111 ? -13.93 -4.285 23.75 1 91.88 111 GLU A N 1
ATOM 890 C CA . GLU A 1 111 ? -12.734 -4.078 24.562 1 91.88 111 GLU A CA 1
ATOM 891 C C . GLU A 1 111 ? -11.695 -5.156 24.281 1 91.88 111 GLU A C 1
ATOM 893 O O . GLU A 1 111 ? -10.5 -4.855 24.172 1 91.88 111 GLU A O 1
ATOM 898 N N . GLN A 1 112 ? -12.211 -6.328 24.234 1 94.12 112 GLN A N 1
ATOM 899 C CA . GLN A 1 112 ? -11.312 -7.438 23.938 1 94.12 112 GLN A CA 1
ATOM 900 C C . GLN A 1 112 ? -10.664 -7.27 22.562 1 94.12 112 GLN A C 1
ATOM 902 O O . GLN A 1 112 ? -9.469 -7.492 22.406 1 94.12 112 GLN A O 1
ATOM 907 N N . LEU A 1 113 ? -11.453 -6.91 21.594 1 92.5 113 LEU A N 1
ATOM 908 C CA . LEU A 1 113 ? -10.961 -6.699 20.234 1 92.5 113 LEU A CA 1
ATOM 909 C C . LEU A 1 113 ? -9.906 -5.598 20.203 1 92.5 113 LEU A C 1
ATOM 911 O O . LEU A 1 113 ? -8.875 -5.734 19.531 1 92.5 113 LEU A O 1
ATOM 915 N N . GLU A 1 114 ? -10.148 -4.574 20.906 1 91.38 114 GLU A N 1
ATOM 916 C CA . GLU A 1 114 ? -9.203 -3.461 20.953 1 91.38 114 GLU A CA 1
ATOM 917 C C . GLU A 1 114 ? -7.844 -3.92 21.484 1 91.38 114 GLU A C 1
ATOM 919 O O . GLU A 1 114 ? -6.805 -3.562 20.922 1 91.38 114 GLU A O 1
ATOM 924 N N . GLN A 1 115 ? -7.879 -4.656 22.531 1 94.12 115 GLN A N 1
ATOM 925 C CA . GLN A 1 115 ? -6.641 -5.164 23.109 1 94.12 115 GLN A CA 1
ATOM 926 C C . GLN A 1 115 ? -5.93 -6.109 22.141 1 94.12 115 GLN A C 1
ATOM 928 O O . GLN A 1 115 ? -4.703 -6.066 22.016 1 94.12 115 GLN A O 1
ATOM 933 N N . LEU A 1 116 ? -6.691 -6.926 21.516 1 94.69 116 LEU A N 1
ATOM 934 C CA . LEU A 1 116 ? -6.129 -7.867 20.562 1 94.69 116 LEU A CA 1
ATOM 935 C C . LEU A 1 116 ? -5.465 -7.129 19.406 1 94.69 116 LEU A C 1
ATOM 937 O O . LEU A 1 116 ? -4.371 -7.496 18.969 1 94.69 116 LEU A O 1
ATOM 941 N N . TYR A 1 117 ? -6.113 -6.121 18.938 1 90.44 117 TYR A N 1
ATOM 942 C CA . TYR A 1 117 ? -5.57 -5.348 17.828 1 90.44 117 TYR A CA 1
ATOM 943 C C . TYR A 1 117 ? -4.258 -4.676 18.219 1 90.44 117 TYR A C 1
ATOM 945 O O . TYR A 1 117 ? -3.312 -4.641 17.438 1 90.44 117 TYR A O 1
ATOM 953 N N . GLU A 1 118 ? -4.211 -4.184 19.391 1 91 118 GLU A N 1
ATOM 954 C CA . GLU A 1 118 ? -2.99 -3.545 19.875 1 91 118 GLU A CA 1
ATOM 955 C C . GLU A 1 118 ? -1.841 -4.547 19.969 1 91 118 GLU A C 1
ATOM 957 O O . GLU A 1 118 ? -0.732 -4.27 19.5 1 91 118 GLU A O 1
ATOM 962 N N . THR A 1 119 ? -2.137 -5.648 20.562 1 95.44 119 THR A N 1
ATOM 963 C CA . THR A 1 119 ? -1.12 -6.684 20.734 1 95.44 119 THR A CA 1
ATOM 964 C C . THR A 1 119 ? -0.677 -7.238 19.391 1 95.44 119 THR A C 1
ATOM 966 O O . THR A 1 119 ? 0.516 -7.449 19.156 1 95.44 119 THR A O 1
ATOM 969 N N . LYS A 1 120 ? -1.613 -7.438 18.562 1 93.88 120 LYS A N 1
ATOM 970 C CA . LYS A 1 120 ? -1.309 -8.008 17.25 1 93.88 120 LYS A CA 1
ATOM 971 C C . LYS A 1 120 ? -0.453 -7.055 16.422 1 93.88 120 LYS A C 1
ATOM 973 O O . LYS A 1 120 ? 0.428 -7.492 15.68 1 93.88 120 LYS A O 1
ATOM 978 N N . ALA A 1 121 ? -0.747 -5.801 16.531 1 91.81 121 ALA A N 1
ATOM 979 C CA . ALA A 1 121 ? 0.02 -4.801 15.789 1 91.81 121 ALA A CA 1
ATOM 980 C C . ALA A 1 121 ? 1.495 -4.844 16.172 1 91.81 121 ALA A C 1
ATOM 982 O O . ALA A 1 121 ? 2.373 -4.699 15.328 1 91.81 121 ALA A O 1
ATOM 983 N N . LYS A 1 122 ? 1.759 -5.008 17.406 1 95.44 122 LYS A N 1
ATOM 984 C CA . LYS A 1 122 ? 3.131 -5.109 17.891 1 95.44 122 LYS A CA 1
ATOM 985 C C . LYS A 1 122 ? 3.84 -6.324 17.297 1 95.44 122 LYS A C 1
ATOM 987 O O . LYS A 1 122 ? 4.957 -6.211 16.781 1 95.44 122 LYS A O 1
ATOM 992 N N . TYR A 1 123 ? 3.197 -7.441 17.312 1 97.12 123 TYR A N 1
ATOM 993 C CA . TYR A 1 123 ? 3.785 -8.664 16.781 1 97.12 123 TYR A CA 1
ATOM 994 C C . TYR A 1 123 ? 3.982 -8.547 15.273 1 97.12 123 TYR A C 1
ATOM 996 O O . TYR A 1 123 ? 4.973 -9.047 14.727 1 97.12 123 TYR A O 1
ATOM 1004 N N . TYR A 1 124 ? 3.037 -7.902 14.695 1 95.31 124 TYR A N 1
ATOM 1005 C CA . TYR A 1 124 ? 3.152 -7.645 13.266 1 95.31 124 TYR A CA 1
ATOM 1006 C C . TYR A 1 124 ? 4.41 -6.84 12.953 1 95.31 124 TYR A C 1
ATOM 1008 O O . TYR A 1 124 ? 5.191 -7.219 12.078 1 95.31 124 TYR A O 1
ATOM 1016 N N . GLN A 1 125 ? 4.578 -5.812 13.633 1 95.12 125 GLN A N 1
ATOM 1017 C CA . GLN A 1 125 ? 5.738 -4.949 13.43 1 95.12 125 GLN A CA 1
ATOM 1018 C C . GLN A 1 125 ? 7.039 -5.699 13.695 1 95.12 125 GLN A C 1
ATOM 1020 O O . GLN A 1 125 ? 8.008 -5.562 12.938 1 95.12 125 GLN A O 1
ATOM 1025 N N . ASP A 1 126 ? 7.039 -6.449 14.719 1 97.5 126 ASP A N 1
ATOM 1026 C CA . ASP A 1 126 ? 8.234 -7.215 15.07 1 97.5 126 ASP A CA 1
ATOM 1027 C C . ASP A 1 126 ? 8.562 -8.25 13.992 1 97.5 126 ASP A C 1
ATOM 1029 O O . ASP A 1 126 ? 9.727 -8.43 13.633 1 97.5 126 ASP A O 1
ATOM 1033 N N . CYS A 1 127 ? 7.562 -8.883 13.539 1 97.5 127 CYS A N 1
ATOM 1034 C CA . CYS A 1 127 ? 7.738 -9.883 12.492 1 97.5 127 CYS A CA 1
ATOM 1035 C C . CYS A 1 127 ? 8.344 -9.266 11.242 1 97.5 127 CYS A C 1
ATOM 1037 O O . CYS A 1 127 ? 9.367 -9.742 10.742 1 97.5 127 CYS A O 1
ATOM 1039 N N . PHE A 1 128 ? 7.828 -8.227 10.82 1 96.94 128 PHE A N 1
ATOM 1040 C CA . PHE A 1 128 ? 8.258 -7.633 9.555 1 96.94 128 PHE A CA 1
ATOM 1041 C C . PHE A 1 128 ? 9.586 -6.906 9.727 1 96.94 128 PHE A C 1
ATOM 1043 O O . PHE A 1 128 ? 10.375 -6.812 8.781 1 96.94 128 PHE A O 1
ATOM 1050 N N . SER A 1 129 ? 9.859 -6.445 10.914 1 97.06 129 SER A N 1
ATOM 1051 C CA . SER A 1 129 ? 11.195 -5.922 11.188 1 97.06 129 SER A CA 1
ATOM 1052 C C . SER A 1 129 ? 12.258 -7.012 11.062 1 97.06 129 SER A C 1
ATOM 1054 O O . SER A 1 129 ? 13.328 -6.777 10.508 1 97.06 129 SER A O 1
ATOM 1056 N N . ALA A 1 130 ? 11.922 -8.102 11.609 1 97.69 130 ALA A N 1
ATOM 1057 C CA . ALA A 1 130 ? 12.836 -9.234 11.516 1 97.69 130 ALA A CA 1
ATOM 1058 C C . ALA A 1 130 ? 13.016 -9.68 10.07 1 97.69 130 ALA A C 1
ATOM 1060 O O . ALA A 1 130 ? 14.133 -10 9.648 1 97.69 130 ALA A O 1
ATOM 1061 N N . LEU A 1 131 ? 12 -9.703 9.312 1 97.5 131 LEU A N 1
ATOM 1062 C CA . LEU A 1 131 ? 12.07 -10.078 7.906 1 97.5 131 LEU A CA 1
ATOM 1063 C C . LEU A 1 131 ? 12.883 -9.055 7.117 1 97.5 131 LEU A C 1
ATOM 1065 O O . LEU A 1 131 ? 13.664 -9.43 6.234 1 97.5 131 LEU A O 1
ATOM 1069 N N . ALA A 1 132 ? 12.641 -7.844 7.395 1 96.62 132 ALA A N 1
ATOM 1070 C CA . ALA A 1 132 ? 13.43 -6.789 6.758 1 96.62 132 ALA A CA 1
ATOM 1071 C C . ALA A 1 132 ? 14.914 -6.953 7.055 1 96.62 132 ALA A C 1
ATOM 1073 O O . ALA A 1 132 ? 15.758 -6.754 6.18 1 96.62 132 ALA A O 1
ATOM 1074 N N . ASN A 1 133 ? 15.164 -7.273 8.281 1 97.06 133 ASN A N 1
ATOM 1075 C CA . ASN A 1 133 ? 16.547 -7.547 8.664 1 97.06 133 ASN A CA 1
ATOM 1076 C C . ASN A 1 133 ? 17.109 -8.742 7.902 1 97.06 133 ASN A C 1
ATOM 1078 O O . ASN A 1 133 ? 18.266 -8.719 7.457 1 97.06 133 ASN A O 1
ATOM 1082 N N . ALA A 1 134 ? 16.328 -9.727 7.777 1 96.06 134 ALA A N 1
ATOM 1083 C CA . ALA A 1 134 ? 16.75 -10.93 7.074 1 96.06 134 ALA A CA 1
ATOM 1084 C C . ALA A 1 134 ? 17.141 -10.617 5.637 1 96.06 134 ALA A C 1
ATOM 1086 O O . ALA A 1 134 ? 18.141 -11.141 5.133 1 96.06 134 ALA A O 1
ATOM 1087 N N . ILE A 1 135 ? 16.438 -9.844 4.965 1 95 135 ILE A N 1
ATOM 1088 C CA . ILE A 1 135 ? 16.734 -9.523 3.578 1 95 135 ILE A CA 1
ATOM 1089 C C . ILE A 1 135 ? 18.031 -8.719 3.51 1 95 135 ILE A C 1
ATOM 1091 O O . ILE A 1 135 ? 18.812 -8.852 2.559 1 95 135 ILE A O 1
ATOM 1095 N N . LYS A 1 136 ? 18.25 -7.867 4.43 1 95.38 136 LYS A N 1
ATOM 1096 C CA . LYS A 1 136 ? 19.5 -7.129 4.473 1 95.38 136 LYS A CA 1
ATOM 1097 C C . LYS A 1 136 ? 20.688 -8.078 4.629 1 95.38 136 LYS A C 1
ATOM 1099 O O . LYS A 1 136 ? 21.703 -7.91 3.959 1 95.38 136 LYS A O 1
ATOM 1104 N N . ILE A 1 137 ? 20.531 -8.977 5.559 1 95.31 137 ILE A N 1
ATOM 1105 C CA . ILE A 1 137 ? 21.578 -9.969 5.781 1 95.31 137 ILE A CA 1
ATOM 1106 C C . ILE A 1 137 ? 21.781 -10.805 4.516 1 95.31 137 ILE A C 1
ATOM 1108 O O . ILE A 1 137 ? 22.922 -11.133 4.16 1 95.31 137 ILE A O 1
ATOM 1112 N N . HIS A 1 138 ? 20.703 -11.148 3.9 1 92.5 138 HIS A N 1
ATOM 1113 C CA . HIS A 1 138 ? 20.75 -11.883 2.639 1 92.5 138 HIS A CA 1
ATOM 1114 C C . HIS A 1 138 ? 21.531 -11.102 1.586 1 92.5 138 HIS A C 1
ATOM 1116 O O . HIS A 1 138 ? 22.297 -11.695 0.819 1 92.5 138 HIS A O 1
ATOM 1122 N N . ASP A 1 139 ? 21.359 -9.852 1.529 1 91.75 139 ASP A N 1
ATOM 1123 C CA . ASP A 1 139 ? 22.125 -9.008 0.618 1 91.75 139 ASP A CA 1
ATOM 1124 C C . ASP A 1 139 ? 23.609 -9.094 0.906 1 91.75 139 ASP A C 1
ATOM 1126 O O . ASP A 1 139 ? 24.438 -9.109 -0.019 1 91.75 139 ASP A O 1
ATOM 1130 N N . ASP A 1 140 ? 23.953 -9.102 2.137 1 92.5 140 ASP A N 1
ATOM 1131 C CA . ASP A 1 140 ? 25.344 -9.258 2.518 1 92.5 140 ASP A CA 1
ATOM 1132 C C . ASP A 1 140 ? 25.906 -10.578 1.992 1 92.5 140 ASP A C 1
ATOM 1134 O O . ASP A 1 140 ? 27.078 -10.641 1.578 1 92.5 140 ASP A O 1
ATOM 1138 N N . TRP A 1 141 ? 25.109 -11.617 2.076 1 91.25 141 TRP A N 1
ATOM 1139 C CA . TRP A 1 141 ? 25.469 -12.93 1.559 1 91.25 141 TRP A CA 1
ATOM 1140 C C . TRP A 1 141 ? 25.781 -12.867 0.068 1 91.25 141 TRP A C 1
ATOM 1142 O O . TRP A 1 141 ? 26.781 -13.422 -0.39 1 91.25 141 TRP A O 1
ATOM 1152 N N . GLU A 1 142 ? 24.984 -12.164 -0.642 1 91.5 142 GLU A N 1
ATOM 1153 C CA . GLU A 1 142 ? 25.141 -12.039 -2.088 1 91.5 142 GLU A CA 1
ATOM 1154 C C . GLU A 1 142 ? 26.453 -11.336 -2.438 1 91.5 142 GLU A C 1
ATOM 1156 O O . GLU A 1 142 ? 27.094 -11.672 -3.434 1 91.5 142 GLU A O 1
ATOM 1161 N N . VAL A 1 143 ? 26.844 -10.391 -1.653 1 90.94 143 VAL A N 1
ATOM 1162 C CA . VAL A 1 143 ? 28.078 -9.656 -1.894 1 90.94 143 VAL A CA 1
ATOM 1163 C C . VAL A 1 143 ? 29.266 -10.609 -1.84 1 90.94 143 VAL A C 1
ATOM 1165 O O . VAL A 1 143 ? 30.141 -10.562 -2.699 1 90.94 143 VAL A O 1
ATOM 1168 N N . GLU A 1 144 ? 29.328 -11.5 -0.899 1 90 144 GLU A N 1
ATOM 1169 C CA . GLU A 1 144 ? 30.422 -12.445 -0.713 1 90 144 GLU A CA 1
ATOM 1170 C C . GLU A 1 144 ? 30.516 -13.422 -1.887 1 90 144 GLU A C 1
ATOM 1172 O O . GLU A 1 144 ? 31.609 -13.766 -2.328 1 90 144 GLU A O 1
ATOM 1177 N N . THR A 1 145 ? 29.422 -13.812 -2.387 1 91.25 145 THR A N 1
ATOM 1178 C CA . THR A 1 145 ? 29.406 -14.812 -3.445 1 91.25 145 THR A CA 1
ATOM 1179 C C . THR A 1 145 ? 29.688 -14.172 -4.801 1 91.25 145 THR A C 1
ATOM 1181 O O . THR A 1 145 ? 30.453 -14.727 -5.605 1 91.25 145 THR A O 1
ATOM 1184 N N . ARG A 1 146 ? 29.141 -13.016 -5.035 1 91.81 146 ARG A N 1
ATOM 1185 C CA . ARG A 1 146 ? 29.25 -12.336 -6.324 1 91.81 146 ARG A CA 1
ATOM 1186 C C . ARG A 1 146 ? 30.703 -12.039 -6.668 1 91.81 146 ARG A C 1
ATOM 1188 O O . ARG A 1 146 ? 31.094 -12.07 -7.84 1 91.81 146 ARG A O 1
ATOM 1195 N N . ARG A 1 147 ? 31.484 -11.859 -5.664 1 91 147 ARG A N 1
ATOM 1196 C CA . ARG A 1 147 ? 32.906 -11.508 -5.844 1 91 147 ARG A CA 1
ATOM 1197 C C . ARG A 1 147 ? 33.656 -12.648 -6.5 1 91 147 ARG A C 1
ATOM 1199 O O . ARG A 1 147 ? 34.688 -12.414 -7.141 1 91 147 ARG A O 1
ATOM 1206 N N . TYR A 1 148 ? 33.156 -13.836 -6.52 1 92.94 148 TYR A N 1
ATOM 1207 C CA . TYR A 1 148 ? 33.906 -14.992 -6.969 1 92.94 148 TYR A CA 1
ATOM 1208 C C . TYR A 1 148 ? 33.156 -15.758 -8.055 1 92.94 148 TYR A C 1
ATOM 1210 O O . TYR A 1 148 ? 33.344 -16.969 -8.211 1 92.94 148 TYR A O 1
ATOM 1218 N N . MET A 1 149 ? 32.344 -15.023 -8.805 1 94.31 149 MET A N 1
ATOM 1219 C CA . MET A 1 149 ? 31.547 -15.625 -9.867 1 94.31 149 MET A CA 1
ATOM 1220 C C . MET A 1 149 ? 32.25 -15.523 -11.211 1 94.31 149 MET A C 1
ATOM 1222 O O . MET A 1 149 ? 32.844 -14.5 -11.531 1 94.31 149 MET A O 1
ATOM 1226 N N . ASN A 1 150 ? 32.188 -16.641 -11.883 1 95.81 150 ASN A N 1
ATOM 1227 C CA . ASN A 1 150 ? 32.531 -16.625 -13.305 1 95.81 150 ASN A CA 1
ATOM 1228 C C . ASN A 1 150 ? 31.297 -16.359 -14.172 1 95.81 150 ASN A C 1
ATOM 1230 O O . ASN A 1 150 ? 30.672 -17.281 -14.695 1 95.81 150 ASN A O 1
ATOM 1234 N N . TRP A 1 151 ? 31.031 -15.109 -14.422 1 95.12 151 TRP A N 1
ATOM 1235 C CA . TRP A 1 151 ? 29.828 -14.672 -15.102 1 95.12 151 TRP A CA 1
ATOM 1236 C C . TRP A 1 151 ? 29.812 -15.133 -16.562 1 95.12 151 TRP A C 1
ATOM 1238 O O . TRP A 1 151 ? 28.75 -15.469 -17.109 1 95.12 151 TRP A O 1
ATOM 1248 N N . GLN A 1 152 ? 30.953 -15.133 -17.125 1 95.56 152 GLN A N 1
ATOM 1249 C CA . GLN A 1 152 ? 31.031 -15.594 -18.5 1 95.56 152 GLN A CA 1
ATOM 1250 C C . GLN A 1 152 ? 30.625 -17.062 -18.625 1 95.56 152 GLN A C 1
ATOM 1252 O O . GLN A 1 152 ? 29.875 -17.438 -19.531 1 95.56 152 GLN A O 1
ATOM 1257 N N . GLY A 1 153 ? 31.172 -17.828 -17.734 1 95.69 153 GLY A N 1
ATOM 1258 C CA . GLY A 1 153 ? 30.797 -19.219 -17.719 1 95.69 153 GLY A CA 1
ATOM 1259 C C . GLY A 1 153 ? 29.297 -19.438 -17.516 1 95.69 153 GLY A C 1
ATOM 1260 O O . GLY A 1 153 ? 28.703 -20.297 -18.156 1 95.69 153 GLY A O 1
ATOM 1261 N N . LEU A 1 154 ? 28.766 -18.688 -16.672 1 95.56 154 LEU A N 1
ATOM 1262 C CA . LEU A 1 154 ? 27.328 -18.766 -16.422 1 95.56 154 LEU A CA 1
ATOM 1263 C C . LEU A 1 154 ? 26.531 -18.406 -17.672 1 95.56 154 LEU A C 1
ATOM 1265 O O . LEU A 1 154 ? 25.578 -19.094 -18.016 1 95.56 154 LEU A O 1
ATOM 1269 N N . ASP A 1 155 ? 26.922 -17.359 -18.312 1 95.31 155 ASP A N 1
ATOM 1270 C CA . ASP A 1 155 ? 26.234 -16.906 -19.516 1 95.31 155 ASP A CA 1
ATOM 1271 C C . ASP A 1 155 ? 26.25 -17.984 -20.594 1 95.31 155 ASP A C 1
ATOM 1273 O O . ASP A 1 155 ? 25.25 -18.203 -21.297 1 95.31 155 ASP A O 1
ATOM 1277 N N . GLU A 1 156 ? 27.359 -18.609 -20.688 1 96.25 156 GLU A N 1
ATOM 1278 C CA . GLU A 1 156 ? 27.5 -19.672 -21.672 1 96.25 156 GLU A CA 1
ATOM 1279 C C . GLU A 1 156 ? 26.578 -20.844 -21.344 1 96.25 156 GLU A C 1
ATOM 1281 O O . GLU A 1 156 ? 25.938 -21.406 -22.234 1 96.25 156 GLU A O 1
ATOM 1286 N N . GLN A 1 157 ? 26.578 -21.172 -20.156 1 95.5 157 GLN A N 1
ATOM 1287 C CA . GLN A 1 157 ? 25.688 -22.25 -19.719 1 95.5 157 GLN A CA 1
ATOM 1288 C C . GLN A 1 157 ? 24.234 -21.906 -20 1 95.5 157 GLN A C 1
ATOM 1290 O O . GLN A 1 157 ? 23.453 -22.766 -20.406 1 95.5 157 GLN A O 1
ATOM 1295 N N . PHE A 1 158 ? 23.891 -20.734 -19.812 1 93.31 158 PHE A N 1
ATOM 1296 C CA . PHE A 1 158 ? 22.516 -20.281 -20.031 1 93.31 158 PHE A CA 1
ATOM 1297 C C . PHE A 1 158 ? 22.188 -20.281 -21.531 1 93.31 158 PHE A C 1
ATOM 1299 O O . PHE A 1 158 ? 21.062 -20.609 -21.922 1 93.31 158 PHE A O 1
ATOM 1306 N N . ASP A 1 159 ? 23.062 -19.844 -22.234 1 94.94 159 ASP A N 1
ATOM 1307 C CA . ASP A 1 159 ? 22.859 -19.844 -23.688 1 94.94 159 ASP A CA 1
ATOM 1308 C C . ASP A 1 159 ? 22.594 -21.266 -24.203 1 94.94 159 ASP A C 1
ATOM 1310 O O . ASP A 1 159 ? 21.75 -21.469 -25.078 1 94.94 159 ASP A O 1
ATOM 1314 N N . GLU A 1 160 ? 23.344 -22.125 -23.656 1 96 160 GLU A N 1
ATOM 1315 C CA . GLU A 1 160 ? 23.141 -23.531 -24.016 1 96 160 GLU A CA 1
ATOM 1316 C C . GLU A 1 160 ? 21.734 -24 -23.625 1 96 160 GLU A C 1
ATOM 1318 O O . GLU A 1 160 ? 21.062 -24.688 -24.391 1 96 160 GLU A O 1
ATOM 1323 N N . LEU A 1 161 ? 21.344 -23.656 -22.469 1 95.88 161 LEU A N 1
ATOM 1324 C CA . LEU A 1 161 ? 20 -24.031 -22 1 95.88 161 LEU A CA 1
ATOM 1325 C C . LEU A 1 161 ? 18.922 -23.438 -22.906 1 95.88 161 LEU A C 1
ATOM 1327 O O . LEU A 1 161 ? 17.969 -24.125 -23.25 1 95.88 161 LEU A O 1
ATOM 1331 N N . LYS A 1 162 ? 19.016 -22.25 -23.266 1 94.88 162 LYS A N 1
ATOM 1332 C CA . LYS A 1 162 ? 18.062 -21.578 -24.141 1 94.88 162 LYS A CA 1
ATOM 1333 C C . LYS A 1 162 ? 17.953 -22.297 -25.484 1 94.88 162 LYS A C 1
ATOM 1335 O O . LYS A 1 162 ? 16.844 -22.484 -26.016 1 94.88 162 LYS A O 1
ATOM 1340 N N . ASN A 1 163 ? 19.094 -22.641 -25.906 1 95.19 163 ASN A N 1
ATOM 1341 C CA . ASN A 1 163 ? 19.109 -23.344 -27.188 1 95.19 163 ASN A CA 1
ATOM 1342 C C . ASN A 1 163 ? 18.391 -24.688 -27.094 1 95.19 163 ASN A C 1
ATOM 1344 O O . ASN A 1 163 ? 17.688 -25.078 -28.031 1 95.19 163 ASN A O 1
ATOM 1348 N N . VAL A 1 164 ? 18.609 -25.328 -26.078 1 94.56 164 VAL A N 1
ATOM 1349 C CA . VAL A 1 164 ? 17.969 -26.625 -25.859 1 94.56 164 VAL A CA 1
ATOM 1350 C C . VAL A 1 164 ? 16.469 -26.438 -25.703 1 94.56 164 VAL A C 1
ATOM 1352 O O . VAL A 1 164 ? 15.68 -27.234 -26.203 1 94.56 164 VAL A O 1
ATOM 1355 N N . LEU A 1 165 ? 16 -25.453 -25.031 1 95 165 LEU A N 1
ATOM 1356 C CA . LEU A 1 165 ? 14.594 -25.219 -24.719 1 95 165 LEU A CA 1
ATOM 1357 C C . LEU A 1 165 ? 13.82 -24.75 -25.938 1 95 165 LEU A C 1
ATOM 1359 O O . LEU A 1 165 ? 12.711 -25.219 -26.203 1 95 165 LEU A O 1
ATOM 1363 N N . PHE A 1 166 ? 14.438 -23.797 -26.703 1 95.94 166 PHE A N 1
ATOM 1364 C CA . PHE A 1 166 ? 13.656 -23.109 -27.719 1 95.94 166 PHE A CA 1
ATOM 1365 C C . PHE A 1 166 ? 14.164 -23.469 -29.125 1 95.94 166 PHE A C 1
ATOM 1367 O O . PHE A 1 166 ? 13.383 -23.531 -30.078 1 95.94 166 PHE A O 1
ATOM 1374 N N . GLY A 1 167 ? 15.531 -23.625 -29.188 1 94 167 GLY A N 1
ATOM 1375 C CA . GLY A 1 167 ? 16.078 -23.719 -30.531 1 94 167 GLY A CA 1
ATOM 1376 C C . GLY A 1 167 ? 15.719 -22.531 -31.422 1 94 167 GLY A C 1
ATOM 1377 O O . GLY A 1 167 ? 15.953 -21.391 -31.047 1 94 167 GLY A O 1
ATOM 1378 N N . ASP A 1 168 ? 15.047 -22.844 -32.531 1 93.12 168 ASP A N 1
ATOM 1379 C CA . ASP A 1 168 ? 14.586 -21.781 -33.438 1 93.12 168 ASP A CA 1
ATOM 1380 C C . ASP A 1 168 ? 13.062 -21.688 -33.406 1 93.12 168 ASP A C 1
ATOM 1382 O O . ASP A 1 168 ? 12.484 -20.891 -34.156 1 93.12 168 ASP A O 1
ATOM 1386 N N . ALA A 1 169 ? 12.5 -22.312 -32.562 1 94.62 169 ALA A N 1
ATOM 1387 C CA . ALA A 1 169 ? 11.047 -22.422 -32.531 1 94.62 169 ALA A CA 1
ATOM 1388 C C . ALA A 1 169 ? 10.414 -21.109 -32.062 1 94.62 169 ALA A C 1
ATOM 1390 O O . ALA A 1 169 ? 10.961 -20.422 -31.188 1 94.62 169 ALA A O 1
ATOM 1391 N N . LYS A 1 170 ? 9.312 -20.75 -32.719 1 94.62 170 LYS A N 1
ATOM 1392 C CA . LYS A 1 170 ? 8.477 -19.609 -32.344 1 94.62 170 LYS A CA 1
ATOM 1393 C C . LYS A 1 170 ? 6.996 -19.969 -32.438 1 94.62 170 LYS A C 1
ATOM 1395 O O . LYS A 1 170 ? 6.594 -20.797 -33.25 1 94.62 170 LYS A O 1
ATOM 1400 N N . GLN A 1 171 ? 6.332 -19.344 -31.516 1 95 171 GLN A N 1
ATOM 1401 C CA . GLN A 1 171 ? 4.883 -19.516 -31.547 1 95 171 GLN A CA 1
ATOM 1402 C C . GLN A 1 171 ? 4.223 -18.406 -32.375 1 95 171 GLN A C 1
ATOM 1404 O O . GLN A 1 171 ? 4.691 -17.266 -32.375 1 95 171 GLN A O 1
ATOM 1409 N N . ALA A 1 172 ? 3.238 -18.609 -33.094 1 94.12 172 ALA A N 1
ATOM 1410 C CA . ALA A 1 172 ? 2.492 -17.625 -33.875 1 94.12 172 ALA A CA 1
ATOM 1411 C C . ALA A 1 172 ? 1.414 -16.953 -33.031 1 94.12 172 ALA A C 1
ATOM 1413 O O . ALA A 1 172 ? 0.234 -16.969 -33.406 1 94.12 172 ALA A O 1
ATOM 1414 N N . LYS A 1 173 ? 1.759 -16.531 -31.922 1 95.12 173 LYS A N 1
ATOM 1415 C CA . LYS A 1 173 ? 0.848 -15.812 -31.031 1 95.12 173 LYS A CA 1
ATOM 1416 C C . LYS A 1 173 ? 1.61 -14.852 -30.125 1 95.12 173 LYS A C 1
ATOM 1418 O O . LYS A 1 173 ? 2.838 -14.922 -30.031 1 95.12 173 LYS A O 1
ATOM 1423 N N . MET A 1 174 ? 0.833 -13.969 -29.516 1 95.06 174 MET A N 1
ATOM 1424 C CA . MET A 1 174 ? 1.394 -13.117 -28.469 1 95.06 174 MET A CA 1
ATOM 1425 C C . MET A 1 174 ? 1.454 -13.867 -27.141 1 95.06 174 MET A C 1
ATOM 1427 O O . MET A 1 174 ? 0.513 -14.57 -26.766 1 95.06 174 MET A O 1
ATOM 1431 N N . ALA A 1 175 ? 2.551 -13.781 -26.484 1 96.38 175 ALA A N 1
ATOM 1432 C CA . ALA A 1 175 ? 2.758 -14.461 -25.203 1 96.38 175 ALA A CA 1
ATOM 1433 C C . ALA A 1 175 ? 1.938 -13.812 -24.094 1 96.38 175 ALA A C 1
AT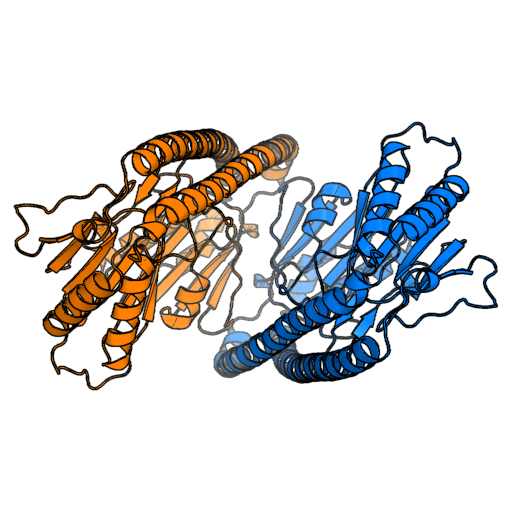OM 1435 O O . ALA A 1 175 ? 1.721 -12.602 -24.109 1 96.38 175 ALA A O 1
ATOM 1436 N N . LYS A 1 176 ? 1.454 -14.617 -23.219 1 95.06 176 LYS A N 1
ATOM 1437 C CA . LYS A 1 176 ? 0.84 -14.141 -21.984 1 95.06 176 LYS A CA 1
ATOM 1438 C C . LYS A 1 176 ? 1.776 -14.32 -20.797 1 95.06 176 LYS A C 1
ATOM 1440 O O . LYS A 1 176 ? 2.424 -15.367 -20.656 1 95.06 176 LYS A O 1
ATOM 1445 N N . ARG A 1 177 ? 1.821 -13.352 -19.984 1 95.44 177 ARG A N 1
ATOM 1446 C CA . ARG A 1 177 ? 2.613 -13.398 -18.766 1 95.44 177 ARG A CA 1
ATOM 1447 C C . ARG A 1 177 ? 1.717 -13.391 -17.531 1 95.44 177 ARG A C 1
ATOM 1449 O O . ARG A 1 177 ? 0.877 -12.5 -17.375 1 95.44 177 ARG A O 1
ATOM 1456 N N . THR A 1 178 ? 1.831 -14.328 -16.719 1 96.69 178 THR A N 1
ATOM 1457 C CA . THR A 1 178 ? 1.088 -14.398 -15.469 1 96.69 178 THR A CA 1
ATOM 1458 C C . THR A 1 178 ? 2.041 -14.477 -14.273 1 96.69 178 THR A C 1
ATOM 1460 O O . THR A 1 178 ? 3.244 -14.68 -14.453 1 96.69 178 THR A O 1
ATOM 1463 N N . HIS A 1 179 ? 1.521 -14.273 -13.062 1 96.5 179 HIS A N 1
ATOM 1464 C CA . HIS A 1 179 ? 2.352 -14.188 -11.867 1 96.5 179 HIS A CA 1
ATOM 1465 C C . HIS A 1 179 ? 1.766 -15.008 -10.727 1 96.5 179 HIS A C 1
ATOM 1467 O O . HIS A 1 179 ? 0.546 -15.047 -10.547 1 96.5 179 HIS A O 1
ATOM 1473 N N . ARG A 1 180 ? 2.625 -15.648 -9.992 1 96.88 180 ARG A N 1
ATOM 1474 C CA . ARG A 1 180 ? 2.266 -16.375 -8.773 1 96.88 180 ARG A CA 1
ATOM 1475 C C . ARG A 1 180 ? 3.336 -16.203 -7.703 1 96.88 180 ARG A C 1
ATOM 1477 O O . ARG A 1 180 ? 4.398 -15.625 -7.961 1 96.88 180 ARG A O 1
ATOM 1484 N N . LEU A 1 181 ? 2.971 -16.594 -6.492 1 94.75 181 LEU A N 1
ATOM 1485 C CA . LEU A 1 181 ? 3.92 -16.656 -5.387 1 94.75 181 LEU A CA 1
ATOM 1486 C C . LEU A 1 181 ? 4.312 -18.094 -5.074 1 94.75 181 LEU A C 1
ATOM 1488 O O . LEU A 1 181 ? 3.465 -18.984 -5.078 1 94.75 181 LEU A O 1
ATOM 1492 N N . LEU A 1 182 ? 5.5 -18.281 -4.855 1 93.12 182 LEU A N 1
ATOM 1493 C CA . LEU A 1 182 ? 5.988 -19.641 -4.641 1 93.12 182 LEU A CA 1
ATOM 1494 C C . LEU A 1 182 ? 5.648 -20.125 -3.232 1 93.12 182 LEU A C 1
ATOM 1496 O O . LEU A 1 182 ? 5.297 -21.281 -3.041 1 93.12 182 LEU A O 1
ATOM 1500 N N . GLY A 1 183 ? 5.898 -19.234 -2.309 1 92.31 183 GLY A N 1
ATOM 1501 C CA . GLY A 1 183 ? 5.738 -19.531 -0.892 1 92.31 183 GLY A CA 1
ATOM 1502 C C . GLY A 1 183 ? 5.934 -18.297 -0.012 1 92.31 183 GLY A C 1
ATOM 1503 O O . GLY A 1 183 ? 5.992 -17.172 -0.508 1 92.31 183 GLY A O 1
ATOM 1504 N N . THR A 1 184 ? 5.906 -18.625 1.303 1 92.75 184 THR A N 1
ATOM 1505 C CA . THR A 1 184 ? 6.109 -17.531 2.25 1 92.75 184 THR A CA 1
ATOM 1506 C C . THR A 1 184 ? 6.488 -18.078 3.625 1 92.75 184 THR A C 1
ATOM 1508 O O . THR A 1 184 ? 6.496 -19.281 3.838 1 92.75 184 THR A O 1
ATOM 1511 N N . LEU A 1 185 ? 6.996 -17.203 4.387 1 94.31 185 LEU A N 1
ATOM 1512 C CA . LEU A 1 185 ? 7.137 -17.547 5.797 1 94.31 185 LEU A CA 1
ATOM 1513 C C . LEU A 1 185 ? 5.773 -17.703 6.457 1 94.31 185 LEU A C 1
ATOM 1515 O O . LEU A 1 185 ? 4.859 -16.906 6.211 1 94.31 185 LEU A O 1
ATOM 1519 N N . THR A 1 186 ? 5.613 -18.766 7.219 1 94.94 186 THR A N 1
ATOM 1520 C CA . THR A 1 186 ? 4.418 -19.016 8.016 1 94.94 186 THR A CA 1
ATOM 1521 C C . THR A 1 186 ? 4.773 -19.172 9.492 1 94.94 186 THR A C 1
ATOM 1523 O O . THR A 1 186 ? 5.949 -19.281 9.844 1 94.94 186 THR A O 1
ATOM 1526 N N . PRO A 1 187 ? 3.76 -19.172 10.344 1 96.06 187 PRO A N 1
ATOM 1527 C CA . PRO A 1 187 ? 4.012 -19.406 11.766 1 96.06 187 PRO A CA 1
ATOM 1528 C C . PRO A 1 187 ? 4.703 -20.75 12.031 1 96.06 187 PRO A C 1
ATOM 1530 O O . PRO A 1 187 ? 5.285 -20.938 13.102 1 96.06 187 PRO A O 1
ATOM 1533 N N . ARG A 1 188 ? 4.672 -21.641 11.086 1 94.06 188 ARG A N 1
ATOM 1534 C CA . ARG A 1 188 ? 5.289 -22.953 11.242 1 94.06 188 ARG A CA 1
ATOM 1535 C C . ARG A 1 188 ? 6.59 -23.047 10.453 1 94.06 188 ARG A C 1
ATOM 1537 O O . ARG A 1 188 ? 7.125 -24.141 10.242 1 94.06 188 ARG A O 1
ATOM 1544 N N . GLY A 1 189 ? 7.027 -21.906 9.977 1 92.44 189 GLY A N 1
ATOM 1545 C CA . GLY A 1 189 ? 8.227 -21.891 9.156 1 92.44 189 GLY A CA 1
ATOM 1546 C C . GLY A 1 189 ? 7.945 -21.609 7.691 1 92.44 189 GLY A C 1
ATOM 1547 O O . GLY A 1 189 ? 6.797 -21.375 7.309 1 92.44 189 GLY A O 1
ATOM 1548 N N . ALA A 1 190 ? 8.992 -21.672 6.961 1 91.31 190 ALA A N 1
ATOM 1549 C CA . ALA A 1 190 ? 8.859 -21.438 5.527 1 91.31 190 ALA A CA 1
ATOM 1550 C C . ALA A 1 190 ? 8.07 -22.562 4.855 1 91.31 190 ALA A C 1
ATOM 1552 O O . ALA A 1 190 ? 8.305 -23.734 5.117 1 91.31 190 ALA A O 1
ATOM 1553 N N . ARG A 1 191 ? 7.121 -22.156 4.059 1 92.12 191 ARG A N 1
ATOM 1554 C CA . ARG A 1 191 ? 6.32 -23.094 3.277 1 92.12 191 ARG A CA 1
ATOM 1555 C C . ARG A 1 191 ? 6.273 -22.688 1.81 1 92.12 191 ARG A C 1
ATOM 1557 O O . ARG A 1 191 ? 6.379 -21.5 1.488 1 92.12 191 ARG A O 1
ATOM 1564 N N . ASP A 1 192 ? 6.219 -23.641 0.929 1 92.06 192 ASP A N 1
ATOM 1565 C CA . ASP A 1 192 ? 6.094 -23.359 -0.496 1 92.06 192 ASP A CA 1
ATOM 1566 C C . ASP A 1 192 ? 5.145 -24.328 -1.176 1 92.06 192 ASP A C 1
ATOM 1568 O O . ASP A 1 192 ? 4.66 -25.281 -0.544 1 92.06 192 ASP A O 1
ATOM 1572 N N . THR A 1 193 ? 4.82 -24.078 -2.426 1 91.06 193 THR A N 1
ATOM 1573 C CA . THR A 1 193 ? 3.867 -24.906 -3.162 1 91.06 193 THR A CA 1
ATOM 1574 C C . THR A 1 193 ? 4.508 -25.469 -4.426 1 91.06 193 THR A C 1
ATOM 1576 O O . THR A 1 193 ? 3.826 -25.688 -5.43 1 91.06 193 THR A O 1
ATOM 1579 N N . VAL A 1 194 ? 5.766 -25.703 -4.438 1 92.06 194 VAL A N 1
ATOM 1580 C CA . VAL A 1 194 ? 6.508 -26.156 -5.609 1 92.06 194 VAL A CA 1
ATOM 1581 C C . VAL A 1 194 ? 5.895 -27.453 -6.133 1 92.06 194 VAL A C 1
ATOM 1583 O O . VAL A 1 194 ? 5.609 -27.578 -7.328 1 92.06 194 VAL A O 1
ATOM 1586 N N . GLN A 1 195 ? 5.617 -28.375 -5.258 1 90.88 195 GLN A N 1
ATOM 1587 C CA . GLN A 1 195 ? 5.113 -29.688 -5.668 1 90.88 195 GLN A CA 1
ATOM 1588 C C . GLN A 1 195 ? 3.74 -29.562 -6.328 1 90.88 195 GLN A C 1
ATOM 1590 O O . GLN A 1 195 ? 3.482 -30.188 -7.355 1 90.88 195 GLN A O 1
ATOM 1595 N N . SER A 1 196 ? 2.916 -28.766 -5.77 1 91.81 196 SER A N 1
ATOM 1596 C CA . SER A 1 196 ? 1.565 -28.609 -6.297 1 91.81 196 SER A CA 1
ATOM 1597 C C . SER A 1 196 ? 1.575 -27.875 -7.629 1 91.81 196 SER A C 1
ATOM 1599 O O . SER A 1 196 ? 0.902 -28.281 -8.578 1 91.81 196 SER A O 1
ATOM 1601 N N . ILE A 1 197 ? 2.406 -26.859 -7.754 1 93 197 ILE A N 1
ATOM 1602 C CA . ILE A 1 197 ? 2.344 -25.984 -8.922 1 93 197 ILE A CA 1
ATOM 1603 C C . ILE A 1 197 ? 3.053 -26.641 -10.102 1 93 197 ILE A C 1
ATOM 1605 O O . ILE A 1 197 ? 2.816 -26.281 -11.258 1 93 197 ILE A O 1
ATOM 1609 N N . THR A 1 198 ? 3.896 -27.641 -9.844 1 94 198 THR A N 1
ATOM 1610 C CA . THR A 1 198 ? 4.664 -28.234 -10.922 1 94 198 THR A CA 1
ATOM 1611 C C . THR A 1 198 ? 4.188 -29.656 -11.203 1 94 198 THR A C 1
ATOM 1613 O O . THR A 1 198 ? 4.805 -30.391 -11.977 1 94 198 THR A O 1
ATOM 1616 N N . GLN A 1 199 ? 3.109 -30.078 -10.633 1 90.56 199 GLN A N 1
ATOM 1617 C CA . GLN A 1 199 ? 2.658 -31.453 -10.68 1 90.56 199 GLN A CA 1
ATOM 1618 C C . GLN A 1 199 ? 2.391 -31.906 -12.117 1 90.56 199 GLN A C 1
ATOM 1620 O O . GLN A 1 199 ? 2.633 -33.062 -12.469 1 90.56 199 GLN A O 1
ATOM 1625 N N . ASN A 1 200 ? 1.975 -31.031 -12.914 1 91.19 200 ASN A N 1
ATOM 1626 C CA . ASN A 1 200 ? 1.575 -31.422 -14.266 1 91.19 200 ASN A CA 1
ATOM 1627 C C . ASN A 1 200 ? 2.678 -31.125 -15.281 1 91.19 200 ASN A C 1
ATOM 1629 O O . ASN A 1 200 ? 2.459 -31.219 -16.484 1 91.19 200 ASN A O 1
ATOM 1633 N N . LEU A 1 201 ? 3.828 -30.812 -14.867 1 95.25 201 LEU A N 1
ATOM 1634 C CA . LEU A 1 201 ? 4.941 -30.5 -15.758 1 95.25 201 LEU A CA 1
ATOM 1635 C C . LEU A 1 201 ? 5.812 -31.734 -15.984 1 95.25 201 LEU A C 1
ATOM 1637 O O . LEU A 1 201 ? 5.934 -32.594 -15.109 1 95.25 201 LEU A O 1
ATOM 1641 N N . GLU A 1 202 ? 6.387 -31.797 -17.094 1 96.06 202 GLU A N 1
ATOM 1642 C CA . GLU A 1 202 ? 7.168 -32.969 -17.484 1 96.06 202 GLU A CA 1
ATOM 1643 C C . GLU A 1 202 ? 8.656 -32.781 -17.203 1 96.06 202 GLU A C 1
ATOM 1645 O O . GLU A 1 202 ? 9.367 -33.719 -16.859 1 96.06 202 GLU A O 1
ATOM 1650 N N . ARG A 1 203 ? 9.125 -31.609 -17.422 1 96.38 203 ARG A N 1
ATOM 1651 C CA . ARG A 1 203 ? 10.539 -31.312 -17.234 1 96.38 203 ARG A CA 1
ATOM 1652 C C . ARG A 1 203 ? 10.742 -30.25 -16.172 1 96.38 203 ARG A C 1
ATOM 1654 O O . ARG A 1 203 ? 10.281 -29.109 -16.328 1 96.38 203 ARG A O 1
ATOM 1661 N N . ARG A 1 204 ? 11.359 -30.562 -15.172 1 96.44 204 ARG A N 1
ATOM 1662 C CA . ARG A 1 204 ? 11.664 -29.641 -14.086 1 96.44 204 ARG A CA 1
ATOM 1663 C C . ARG A 1 204 ? 13.164 -29.5 -13.883 1 96.44 204 ARG A C 1
ATOM 1665 O O . ARG A 1 204 ? 13.859 -30.5 -13.656 1 96.44 204 ARG A O 1
ATOM 1672 N N . LEU A 1 205 ? 13.648 -28.312 -13.945 1 96.06 205 LEU A N 1
ATOM 1673 C CA . LEU A 1 205 ? 15.062 -28.031 -13.734 1 96.06 205 LEU A CA 1
ATOM 1674 C C . LEU A 1 205 ? 15.297 -27.422 -12.359 1 96.06 205 LEU A C 1
ATOM 1676 O O . LEU A 1 205 ? 14.75 -26.359 -12.047 1 96.06 205 LEU A O 1
ATOM 1680 N N . PHE A 1 206 ? 16.156 -28.094 -11.602 1 95.25 206 PHE A N 1
ATOM 1681 C CA . PHE A 1 206 ? 16.5 -27.672 -10.25 1 95.25 206 PHE A CA 1
ATOM 1682 C C . PHE A 1 206 ? 17.812 -26.891 -10.242 1 95.25 206 PHE A C 1
ATOM 1684 O O . PHE A 1 206 ? 18.891 -27.484 -10.398 1 95.25 206 PHE A O 1
ATOM 1691 N N . ILE A 1 207 ? 17.75 -25.672 -9.984 1 94.94 207 ILE A N 1
ATOM 1692 C CA . ILE A 1 207 ? 18.969 -24.875 -9.977 1 94.94 207 ILE A CA 1
ATOM 1693 C C . ILE A 1 207 ? 19.688 -25.047 -8.641 1 94.94 207 ILE A C 1
ATOM 1695 O O . ILE A 1 207 ? 19.078 -24.875 -7.578 1 94.94 207 ILE A O 1
ATOM 1699 N N . LYS A 1 208 ? 20.875 -25.344 -8.727 1 91.31 208 LYS A N 1
ATOM 1700 C CA . LYS A 1 208 ? 21.75 -25.344 -7.547 1 91.31 208 LYS A CA 1
ATOM 1701 C C . LYS A 1 208 ? 22.766 -24.203 -7.613 1 91.31 208 LYS A C 1
ATOM 1703 O O . LYS A 1 208 ? 23.625 -24.188 -8.5 1 91.31 208 LYS A O 1
ATOM 1708 N N . GLY A 1 209 ? 22.578 -23.312 -6.785 1 89.62 209 GLY A N 1
ATOM 1709 C CA . GLY A 1 209 ? 23.453 -22.156 -6.719 1 89.62 209 GLY A CA 1
ATOM 1710 C C . GLY A 1 209 ? 23.328 -21.375 -5.426 1 89.62 209 GLY A C 1
ATOM 1711 O O . GLY A 1 209 ? 22.312 -21.484 -4.73 1 89.62 209 GLY A O 1
ATOM 1712 N N . TYR A 1 210 ? 24.328 -20.625 -5.168 1 87.44 210 TYR A N 1
ATOM 1713 C CA . TYR A 1 210 ? 24.344 -19.812 -3.953 1 87.44 210 TYR A CA 1
ATOM 1714 C C . TYR A 1 210 ? 23.578 -18.516 -4.148 1 87.44 210 TYR A C 1
ATOM 1716 O O . TYR A 1 210 ? 23.281 -18.125 -5.281 1 87.44 210 TYR A O 1
ATOM 1724 N N . PRO A 1 211 ? 23.219 -17.906 -2.996 1 89.38 211 PRO A N 1
ATOM 1725 C CA . PRO A 1 211 ? 22.609 -16.578 -3.119 1 89.38 211 PRO A CA 1
ATOM 1726 C C . PRO A 1 211 ? 23.516 -15.586 -3.854 1 89.38 211 PRO A C 1
ATOM 1728 O O . PRO A 1 211 ? 24.719 -15.57 -3.631 1 89.38 211 PRO A O 1
ATOM 1731 N N . GLY A 1 212 ? 22.906 -14.891 -4.836 1 90.06 212 GLY A N 1
ATOM 1732 C CA . GLY A 1 212 ? 23.656 -13.844 -5.527 1 90.06 212 GLY A CA 1
ATOM 1733 C C . GLY A 1 212 ? 24.391 -14.352 -6.75 1 90.06 212 GLY A C 1
ATOM 1734 O O . GLY A 1 212 ? 25.219 -13.641 -7.32 1 90.06 212 GLY A O 1
ATOM 1735 N N . THR A 1 213 ? 24.109 -15.516 -7.156 1 91.56 213 THR A N 1
ATOM 1736 C CA . THR A 1 213 ? 24.859 -16.109 -8.258 1 91.56 213 THR A CA 1
ATOM 1737 C C . THR A 1 213 ? 24.109 -15.938 -9.578 1 91.56 213 THR A C 1
ATOM 1739 O O . THR A 1 213 ? 24.406 -16.641 -10.547 1 91.56 213 THR A O 1
ATOM 1742 N N . GLY A 1 214 ? 23 -15.141 -9.531 1 92.19 214 GLY A N 1
ATOM 1743 C CA . GLY A 1 214 ? 22.359 -14.766 -10.781 1 92.19 214 GLY A CA 1
ATOM 1744 C C . GLY A 1 214 ? 21.141 -15.625 -11.109 1 92.19 214 GLY A C 1
ATOM 1745 O O . GLY A 1 214 ? 20.641 -15.578 -12.227 1 92.19 214 GLY A O 1
ATOM 1746 N N . LYS A 1 215 ? 20.688 -16.422 -10.258 1 93.81 215 LYS A N 1
ATOM 1747 C CA . LYS A 1 215 ? 19.547 -17.312 -10.5 1 93.81 215 LYS A CA 1
ATOM 1748 C C . LYS A 1 215 ? 18.328 -16.547 -10.977 1 93.81 215 LYS A C 1
ATOM 1750 O O . LYS A 1 215 ? 17.766 -16.859 -12.023 1 93.81 215 LYS A O 1
ATOM 1755 N N . SER A 1 216 ? 17.922 -15.547 -10.18 1 94.88 216 SER A N 1
ATOM 1756 C CA . SER A 1 216 ? 16.75 -14.742 -10.508 1 94.88 216 SER A CA 1
ATOM 1757 C C . SER A 1 216 ? 16.922 -14.039 -11.852 1 94.88 216 SER A C 1
ATOM 1759 O O . SER A 1 216 ? 16 -14.031 -12.68 1 94.88 216 SER A O 1
ATOM 1761 N N . SER A 1 217 ? 18.078 -13.523 -12.07 1 94.38 217 SER A N 1
ATOM 1762 C CA . SER A 1 217 ? 18.359 -12.82 -13.32 1 94.38 217 SER A CA 1
ATOM 1763 C C . SER A 1 217 ? 18.266 -13.766 -14.516 1 94.38 217 SER A C 1
ATOM 1765 O O . SER A 1 217 ? 17.703 -13.406 -15.547 1 94.38 217 SER A O 1
ATOM 1767 N N . MET A 1 218 ? 18.844 -14.898 -14.367 1 94.69 218 MET A N 1
ATOM 1768 C CA . MET A 1 218 ? 18.812 -15.898 -15.43 1 94.69 218 MET A CA 1
ATOM 1769 C C . MET A 1 218 ? 17.375 -16.312 -15.734 1 94.69 218 MET A C 1
ATOM 1771 O O . MET A 1 218 ? 16.984 -16.406 -16.906 1 94.69 218 MET A O 1
ATOM 1775 N N . MET A 1 219 ? 16.609 -16.562 -14.75 1 96.81 219 MET A N 1
ATOM 1776 C CA . MET A 1 219 ? 15.219 -16.953 -14.93 1 96.81 219 MET A CA 1
ATOM 1777 C C . MET A 1 219 ? 14.43 -15.867 -15.648 1 96.81 219 MET A C 1
ATOM 1779 O O . MET A 1 219 ? 13.633 -16.156 -16.531 1 96.81 219 MET A O 1
ATOM 1783 N N . LYS A 1 220 ? 14.656 -14.641 -15.258 1 97 220 LYS A N 1
ATOM 1784 C CA . LYS A 1 220 ? 14.008 -13.516 -15.93 1 97 220 LYS A CA 1
ATOM 1785 C C . LYS A 1 220 ? 14.375 -13.469 -17.406 1 97 220 LYS A C 1
ATOM 1787 O O . LYS A 1 220 ? 13.531 -13.188 -18.25 1 97 220 LYS A O 1
ATOM 1792 N N . LYS A 1 221 ? 15.594 -13.742 -17.734 1 95.81 221 LYS A N 1
ATOM 1793 C CA . LYS A 1 221 ? 16.047 -13.766 -19.125 1 95.81 221 LYS A CA 1
ATOM 1794 C C . LYS A 1 221 ? 15.352 -14.867 -19.922 1 95.81 221 LYS A C 1
ATOM 1796 O O . LYS A 1 221 ? 14.984 -14.672 -21.078 1 95.81 221 LYS A O 1
ATOM 1801 N N . ILE A 1 222 ? 15.242 -15.992 -19.281 1 96.56 222 ILE A N 1
ATOM 1802 C CA . ILE A 1 222 ? 14.531 -17.094 -19.922 1 96.56 222 ILE A CA 1
ATOM 1803 C C . ILE A 1 222 ? 13.086 -16.688 -20.203 1 96.56 222 ILE A C 1
ATOM 1805 O O . ILE A 1 222 ? 12.57 -16.938 -21.297 1 96.56 222 ILE A O 1
ATOM 1809 N N . ALA A 1 223 ? 12.484 -16.094 -19.25 1 98 223 ALA A N 1
ATOM 1810 C CA . ALA A 1 223 ? 11.102 -15.641 -19.391 1 98 223 ALA A CA 1
ATOM 1811 C C . ALA A 1 223 ? 10.977 -14.648 -20.547 1 98 223 ALA A C 1
ATOM 1813 O O . ALA A 1 223 ? 10.07 -14.766 -21.375 1 98 223 ALA A O 1
ATOM 1814 N N . ASP A 1 224 ? 11.859 -13.727 -20.578 1 96.94 224 ASP A N 1
ATOM 1815 C CA . ASP A 1 224 ? 11.836 -12.711 -21.625 1 96.94 224 ASP A CA 1
ATOM 1816 C C . ASP A 1 224 ? 12.008 -13.344 -23.016 1 96.94 224 ASP A C 1
ATOM 1818 O O . ASP A 1 224 ? 11.328 -12.953 -23.969 1 96.94 224 ASP A O 1
ATOM 1822 N N . GLU A 1 225 ? 12.922 -14.234 -23.094 1 96.38 225 GLU A N 1
ATOM 1823 C CA . GLU A 1 225 ? 13.141 -14.945 -24.344 1 96.38 225 GLU A CA 1
ATOM 1824 C C . GLU A 1 225 ? 11.891 -15.719 -24.766 1 96.38 225 GLU A C 1
ATOM 1826 O O . GLU A 1 225 ? 11.5 -15.695 -25.938 1 96.38 225 GLU A O 1
ATOM 1831 N N . ALA A 1 226 ? 11.344 -16.406 -23.859 1 97.94 226 ALA A N 1
ATOM 1832 C CA . ALA A 1 226 ? 10.125 -17.172 -24.141 1 97.94 226 ALA A CA 1
ATOM 1833 C C . ALA A 1 226 ? 9.016 -16.25 -24.656 1 97.94 226 ALA A C 1
ATOM 1835 O O . ALA A 1 226 ? 8.383 -16.562 -25.672 1 97.94 226 ALA A O 1
ATOM 1836 N N . VAL A 1 227 ? 8.828 -15.133 -24 1 97.5 227 VAL A N 1
ATOM 1837 C CA . VAL A 1 227 ? 7.801 -14.172 -24.391 1 97.5 227 VAL A CA 1
ATOM 1838 C C . VAL A 1 227 ? 8.086 -13.648 -25.797 1 97.5 227 VAL A C 1
ATOM 1840 O O . VAL A 1 227 ? 7.168 -13.523 -26.609 1 97.5 227 VAL A O 1
ATOM 1843 N N . SER A 1 228 ? 9.328 -13.336 -26.078 1 96 228 SER A N 1
ATOM 1844 C CA . SER A 1 228 ? 9.711 -12.812 -27.391 1 96 228 SER A CA 1
ATOM 1845 C C . SER A 1 228 ? 9.422 -13.82 -28.5 1 96 228 SER A C 1
ATOM 1847 O O . SER A 1 228 ? 9.227 -13.438 -29.656 1 96 228 SER A O 1
ATOM 1849 N N . ARG A 1 229 ? 9.312 -15.039 -28.125 1 96.69 229 ARG A N 1
ATOM 1850 C CA . ARG A 1 229 ? 9.078 -16.109 -29.094 1 96.69 229 ARG A CA 1
ATOM 1851 C C . ARG A 1 229 ? 7.609 -16.516 -29.109 1 96.69 229 ARG A C 1
ATOM 1853 O O . ARG A 1 229 ? 7.223 -17.438 -29.828 1 96.69 229 ARG A O 1
ATOM 1860 N N . GLY A 1 230 ? 6.844 -15.906 -28.203 1 97.38 230 GLY A N 1
ATOM 1861 C CA . GLY A 1 230 ? 5.406 -16.125 -28.219 1 97.38 230 GLY A CA 1
ATOM 1862 C C . GLY A 1 230 ? 4.957 -17.172 -27.219 1 97.38 230 GLY A C 1
ATOM 1863 O O . GLY A 1 230 ? 3.775 -17.531 -27.172 1 97.38 230 GLY A O 1
ATOM 1864 N N . TYR A 1 231 ? 5.879 -17.703 -26.375 1 97.88 231 TYR A N 1
ATOM 1865 C CA . TYR A 1 231 ? 5.508 -18.672 -25.359 1 97.88 231 TYR A CA 1
ATOM 1866 C C . TYR A 1 231 ? 4.91 -17.984 -24.141 1 97.88 231 TYR A C 1
ATOM 1868 O O . TYR A 1 231 ? 5.398 -16.953 -23.703 1 97.88 231 TYR A O 1
ATOM 1876 N N . ASP A 1 232 ? 3.85 -18.578 -23.609 1 97.44 232 ASP A N 1
ATOM 1877 C CA . ASP A 1 232 ? 3.322 -18.094 -22.328 1 97.44 232 ASP A CA 1
ATOM 1878 C C . ASP A 1 232 ? 4.309 -18.359 -21.203 1 97.44 232 ASP A C 1
ATOM 1880 O O . ASP A 1 232 ? 5.059 -19.328 -21.234 1 97.44 232 ASP A O 1
ATOM 1884 N N . VAL A 1 233 ? 4.297 -17.469 -20.266 1 98.25 233 VAL A N 1
ATOM 1885 C CA . VAL A 1 233 ? 5.215 -17.578 -19.141 1 98.25 233 VAL A CA 1
ATOM 1886 C C . VAL A 1 233 ? 4.465 -17.344 -17.828 1 98.25 233 VAL A C 1
ATOM 1888 O O . VAL A 1 233 ? 3.631 -16.438 -17.75 1 98.25 233 VAL A O 1
ATOM 1891 N N . GLN A 1 234 ? 4.672 -18.156 -16.875 1 97.69 234 GLN A N 1
ATOM 1892 C CA . GLN A 1 234 ? 4.27 -17.875 -15.492 1 97.69 234 GLN A CA 1
ATOM 1893 C C . GLN A 1 234 ? 5.48 -17.578 -14.617 1 97.69 234 GLN A C 1
ATOM 1895 O O . GLN A 1 234 ? 6.34 -18.438 -14.422 1 97.69 234 GLN A O 1
ATOM 1900 N N . MET A 1 235 ? 5.539 -16.375 -14.172 1 97.88 235 MET A N 1
ATOM 1901 C CA . MET A 1 235 ? 6.574 -15.953 -13.227 1 97.88 235 MET A CA 1
ATOM 1902 C C . MET A 1 235 ? 6.164 -16.266 -11.797 1 97.88 235 MET A C 1
ATOM 1904 O O . MET A 1 235 ? 5.094 -15.844 -11.344 1 97.88 235 MET A O 1
ATOM 1908 N N . VAL A 1 236 ? 7.023 -16.969 -11.086 1 97.31 236 VAL A N 1
ATOM 1909 C CA . VAL A 1 236 ? 6.746 -17.281 -9.688 1 97.31 236 VAL A CA 1
ATOM 1910 C C . VAL A 1 236 ? 7.758 -16.594 -8.781 1 97.31 236 VAL A C 1
ATOM 1912 O O . VAL A 1 236 ? 8.961 -16.859 -8.867 1 97.31 236 VAL A O 1
ATOM 1915 N N . TRP A 1 237 ? 7.285 -15.82 -7.91 1 95.94 237 TRP A N 1
ATOM 1916 C CA . TRP A 1 237 ? 8.117 -14.883 -7.168 1 95.94 237 TRP A CA 1
ATOM 1917 C C . TRP A 1 237 ? 8.492 -15.453 -5.805 1 95.94 237 TRP A C 1
ATOM 1919 O O . TRP A 1 237 ? 7.77 -16.281 -5.25 1 95.94 237 TRP A O 1
ATOM 1929 N N . CYS A 1 238 ? 9.516 -14.898 -5.293 1 93.31 238 CYS A N 1
ATOM 1930 C CA . CYS A 1 238 ? 10.078 -15.32 -4.016 1 93.31 238 CYS A CA 1
ATOM 1931 C C . CYS A 1 238 ? 9.219 -14.844 -2.854 1 93.31 238 CYS A C 1
ATOM 1933 O O . CYS A 1 238 ? 8.664 -13.742 -2.895 1 93.31 238 CYS A O 1
ATOM 1935 N N . GLY A 1 239 ? 9.188 -15.641 -1.862 1 91.62 239 GLY A N 1
ATOM 1936 C CA . GLY A 1 239 ? 8.375 -15.328 -0.695 1 91.62 239 GLY A CA 1
ATOM 1937 C C . GLY A 1 239 ? 9.062 -14.391 0.278 1 91.62 239 GLY A C 1
ATOM 1938 O O . GLY A 1 239 ? 8.422 -13.836 1.172 1 91.62 239 GLY A O 1
ATOM 1939 N N . LEU A 1 240 ? 10.32 -14.203 0.123 1 91.12 240 LEU A N 1
ATOM 1940 C CA . LEU A 1 240 ? 11.055 -13.32 1.023 1 91.12 240 LEU A CA 1
ATOM 1941 C C . LEU A 1 240 ? 11.398 -12 0.335 1 91.12 240 LEU A C 1
ATOM 1943 O O . LEU A 1 240 ? 11.109 -10.93 0.865 1 91.12 240 LEU A O 1
ATOM 1947 N N . ASP A 1 241 ? 11.945 -12.148 -0.777 1 92.06 241 ASP A N 1
ATOM 1948 C CA . ASP A 1 241 ? 12.305 -10.969 -1.568 1 92.06 241 ASP A CA 1
ATOM 1949 C C . ASP A 1 241 ? 11.312 -10.75 -2.707 1 92.06 241 ASP A C 1
ATOM 1951 O O . ASP A 1 241 ? 11.391 -11.414 -3.744 1 92.06 241 ASP A O 1
ATOM 1955 N N . SER A 1 242 ? 10.562 -9.734 -2.604 1 91.94 242 SER A N 1
ATOM 1956 C CA . SER A 1 242 ? 9.469 -9.492 -3.543 1 91.94 242 SER A CA 1
ATOM 1957 C C . SER A 1 242 ? 10 -9.102 -4.918 1 91.94 242 SER A C 1
ATOM 1959 O O . SER A 1 242 ? 9.25 -9.086 -5.895 1 91.94 242 SER A O 1
ATOM 1961 N N . ASN A 1 243 ? 11.25 -8.891 -5.055 1 90.56 243 ASN A N 1
ATOM 1962 C CA . ASN A 1 243 ? 11.82 -8.477 -6.328 1 90.56 243 ASN A CA 1
ATOM 1963 C C . ASN A 1 243 ? 12.555 -9.625 -7.016 1 90.56 243 ASN A C 1
ATOM 1965 O O . ASN A 1 243 ? 13.125 -9.445 -8.094 1 90.56 243 ASN A O 1
ATOM 1969 N N . SER A 1 244 ? 12.539 -10.695 -6.426 1 93.81 244 SER A N 1
ATOM 1970 C CA . SER A 1 244 ? 13.273 -11.844 -6.945 1 93.81 244 SER A CA 1
ATOM 1971 C C . SER A 1 244 ? 12.32 -12.914 -7.477 1 93.81 244 SER A C 1
ATOM 1973 O O . SER A 1 244 ? 11.258 -13.148 -6.902 1 93.81 244 SER A O 1
ATOM 1975 N N . VAL A 1 245 ? 12.766 -13.539 -8.555 1 96.12 245 VAL A N 1
ATOM 1976 C CA . VAL A 1 245 ? 12.008 -14.641 -9.141 1 96.12 245 VAL A CA 1
ATOM 1977 C C . VAL A 1 245 ? 12.609 -15.969 -8.695 1 96.12 245 VAL A C 1
ATOM 1979 O O . VAL A 1 245 ? 13.828 -16.156 -8.742 1 96.12 245 VAL A O 1
ATOM 1982 N N . ASP A 1 246 ? 11.672 -16.906 -8.305 1 95.25 246 ASP A N 1
ATOM 1983 C CA . ASP A 1 246 ? 12.148 -18.188 -7.797 1 95.25 246 ASP A CA 1
ATOM 1984 C C . ASP A 1 246 ? 11.805 -19.328 -8.758 1 95.25 246 ASP A C 1
ATOM 1986 O O . ASP A 1 246 ? 12.336 -20.438 -8.633 1 95.25 246 ASP A O 1
ATOM 1990 N N . MET A 1 247 ? 10.969 -19 -9.68 1 97.19 247 MET A N 1
ATOM 1991 C CA . MET A 1 247 ? 10.57 -20.047 -10.617 1 97.19 247 MET A CA 1
ATOM 1992 C C . MET A 1 247 ? 9.984 -19.438 -11.891 1 97.19 247 MET A C 1
ATOM 1994 O O . MET A 1 247 ? 9.328 -18.391 -11.836 1 97.19 247 MET A O 1
ATOM 1998 N N . VAL A 1 248 ? 10.258 -20.031 -12.961 1 98.38 248 VAL A N 1
ATOM 1999 C CA . VAL A 1 248 ? 9.641 -19.719 -14.242 1 98.38 248 VAL A CA 1
ATOM 2000 C C . VAL A 1 248 ? 9.023 -20.984 -14.836 1 98.38 248 VAL A C 1
ATOM 2002 O O . VAL A 1 248 ? 9.672 -22.031 -14.898 1 98.38 248 VAL A O 1
ATOM 2005 N N . ILE A 1 249 ? 7.805 -20.875 -15.258 1 98.44 249 ILE A N 1
ATOM 2006 C CA . ILE A 1 249 ? 7.098 -21.984 -15.867 1 98.44 249 ILE A CA 1
ATOM 2007 C C . ILE A 1 249 ? 6.742 -21.656 -17.312 1 98.44 249 ILE A C 1
ATOM 2009 O O . ILE A 1 249 ? 6.227 -20.562 -17.594 1 98.44 249 ILE A O 1
ATOM 2013 N N . LEU A 1 250 ? 7.055 -22.5 -18.203 1 98.19 250 LEU A N 1
ATOM 2014 C CA . LEU A 1 250 ? 6.641 -22.453 -19.609 1 98.19 250 LEU A CA 1
ATOM 2015 C C . LEU A 1 250 ? 5.625 -23.562 -19.906 1 98.19 250 LEU A C 1
ATOM 2017 O O . LEU A 1 250 ? 6 -24.672 -20.281 1 98.19 250 LEU A O 1
ATOM 2021 N N . PRO A 1 251 ? 4.391 -23.172 -19.812 1 96.62 251 PRO A N 1
ATOM 2022 C CA . PRO A 1 251 ? 3.348 -24.203 -19.859 1 96.62 251 PRO A CA 1
ATOM 2023 C C . PRO A 1 251 ? 3.361 -24.984 -21.172 1 96.62 251 PRO A C 1
ATOM 2025 O O . PRO A 1 251 ? 3.189 -26.203 -21.172 1 96.62 251 PRO A O 1
ATOM 2028 N N . GLU A 1 252 ? 3.539 -24.359 -22.266 1 96.44 252 GLU A N 1
ATOM 2029 C CA . GLU A 1 252 ? 3.479 -25.016 -23.562 1 96.44 252 GLU A CA 1
ATOM 2030 C C . GLU A 1 252 ? 4.605 -26.031 -23.734 1 96.44 252 GLU A C 1
ATOM 2032 O O . GLU A 1 252 ? 4.465 -27 -24.484 1 96.44 252 GLU A O 1
ATOM 2037 N N . LEU A 1 253 ? 5.648 -25.828 -23.047 1 96.44 253 LEU A N 1
ATOM 2038 C CA . LEU A 1 253 ? 6.781 -26.75 -23.109 1 96.44 253 LEU A CA 1
ATOM 2039 C C . LEU A 1 253 ? 6.727 -27.75 -21.953 1 96.44 253 LEU A C 1
ATOM 2041 O O . LEU A 1 253 ? 7.609 -28.594 -21.828 1 96.44 253 LEU A O 1
ATOM 2045 N N . LYS A 1 254 ? 5.711 -27.609 -21.047 1 97.19 254 LYS A N 1
ATOM 2046 C CA . LYS A 1 254 ? 5.605 -28.422 -19.844 1 97.19 254 LYS A CA 1
ATOM 2047 C C . LYS A 1 254 ? 6.918 -28.422 -19.062 1 97.19 254 LYS A C 1
ATOM 2049 O O . LYS A 1 254 ? 7.406 -29.484 -18.656 1 97.19 254 LYS A O 1
ATOM 2054 N N . PHE A 1 255 ? 7.438 -27.266 -18.953 1 97.56 255 PHE A N 1
ATOM 2055 C CA . PHE A 1 255 ? 8.773 -27.062 -18.406 1 97.56 255 PHE A CA 1
ATOM 2056 C C . PHE A 1 255 ? 8.75 -26.047 -17.281 1 97.56 255 PHE A C 1
ATOM 2058 O O . PHE A 1 255 ? 7.98 -25.078 -17.312 1 97.56 255 PHE A O 1
ATOM 2065 N N . CYS A 1 256 ? 9.594 -26.266 -16.25 1 98 256 CYS A N 1
ATOM 2066 C CA . CYS A 1 256 ? 9.859 -25.188 -15.281 1 98 256 CYS A CA 1
ATOM 2067 C C . CYS A 1 256 ? 11.312 -25.234 -14.82 1 98 256 CYS A C 1
ATOM 2069 O O . CYS A 1 256 ? 11.984 -26.25 -14.938 1 98 256 CYS A O 1
ATOM 2071 N N . ILE A 1 257 ? 11.773 -24.125 -14.391 1 97.19 257 ILE A N 1
ATOM 2072 C CA . ILE A 1 257 ? 13.078 -23.953 -13.75 1 97.19 257 ILE A CA 1
ATOM 2073 C C . ILE A 1 257 ? 12.906 -23.188 -12.445 1 97.19 257 ILE A C 1
ATOM 2075 O O . ILE A 1 257 ? 12.148 -22.219 -12.383 1 97.19 257 ILE A O 1
ATOM 2079 N N . PHE A 1 258 ? 13.531 -23.641 -11.375 1 96.06 258 PHE A N 1
ATOM 2080 C CA . PHE A 1 258 ? 13.289 -22.969 -10.109 1 96.06 258 PHE A CA 1
ATOM 2081 C C . PHE A 1 258 ? 14.484 -23.125 -9.172 1 96.06 258 PHE A C 1
ATOM 2083 O O . PHE A 1 258 ? 15.32 -24 -9.375 1 96.06 258 PHE A O 1
ATOM 2090 N N . ASP A 1 259 ? 14.562 -22.188 -8.297 1 91.88 259 ASP A N 1
ATOM 2091 C CA . ASP A 1 259 ? 15.594 -22.188 -7.27 1 91.88 259 ASP A CA 1
ATOM 2092 C C . ASP A 1 259 ? 15.359 -23.312 -6.258 1 91.88 259 ASP A C 1
ATOM 2094 O O . ASP A 1 259 ? 14.344 -23.328 -5.57 1 91.88 259 ASP A O 1
ATOM 2098 N N . SER A 1 260 ? 16.297 -24.203 -6.16 1 87.69 260 SER A N 1
ATOM 2099 C CA . SER A 1 260 ? 16.156 -25.328 -5.25 1 87.69 260 SER A CA 1
ATOM 2100 C C . SER A 1 260 ? 17.156 -25.234 -4.094 1 87.69 260 SER A C 1
ATOM 2102 O O . SER A 1 260 ? 17.703 -26.25 -3.656 1 87.69 260 SER A O 1
ATOM 2104 N N . THR A 1 261 ? 17.438 -24.141 -3.707 1 78.5 261 THR A N 1
ATOM 2105 C CA . THR A 1 261 ? 18.297 -23.922 -2.551 1 78.5 261 THR A CA 1
ATOM 2106 C C . THR A 1 261 ? 17.469 -23.547 -1.323 1 78.5 261 THR A C 1
ATOM 2108 O O . THR A 1 261 ? 16.266 -23.266 -1.436 1 78.5 261 THR A O 1
ATOM 2111 N N . GLU A 1 262 ? 18.094 -23.656 -0.127 1 71.44 262 GLU A N 1
ATOM 2112 C CA . GLU A 1 262 ? 17.359 -23.281 1.079 1 71.44 262 GLU A CA 1
ATOM 2113 C C . GLU A 1 262 ? 16.688 -21.922 0.913 1 71.44 262 GLU A C 1
ATOM 2115 O O . GLU A 1 262 ? 17.281 -21 0.359 1 71.44 262 GLU A O 1
ATOM 2120 N N . PRO A 1 263 ? 15.484 -22.031 1.278 1 69.12 263 PRO A N 1
ATOM 2121 C CA . PRO A 1 263 ? 14.75 -23.031 2.07 1 69.12 263 PRO A CA 1
ATOM 2122 C C . PRO A 1 263 ? 14 -24.031 1.205 1 69.12 263 PRO A C 1
ATOM 2124 O O . PRO A 1 263 ? 13.352 -24.953 1.73 1 69.12 263 PRO A O 1
ATOM 2127 N N . HIS A 1 264 ? 14.078 -23.812 -0.027 1 71.06 264 HIS A N 1
ATOM 2128 C CA . HIS A 1 264 ? 13.43 -24.75 -0.948 1 71.06 264 HIS A CA 1
ATOM 2129 C C . HIS A 1 264 ? 14.344 -25.922 -1.273 1 71.06 264 HIS A C 1
ATOM 2131 O O . HIS A 1 264 ? 14.961 -25.953 -2.338 1 71.06 264 HIS A O 1
ATOM 2137 N N . VAL A 1 265 ? 14.445 -26.766 -0.37 1 74.62 265 VAL A N 1
ATOM 2138 C CA . VAL A 1 265 ? 15.383 -27.859 -0.604 1 74.62 265 VAL A CA 1
ATOM 2139 C C . VAL A 1 265 ? 14.672 -29.016 -1.304 1 74.62 265 VAL A C 1
ATOM 2141 O O . VAL A 1 265 ? 13.969 -29.797 -0.662 1 74.62 265 VAL A O 1
ATOM 2144 N N . TYR A 1 266 ? 14.859 -28.984 -2.588 1 81.25 266 TYR A N 1
ATOM 2145 C CA . TYR A 1 266 ? 14.273 -30.031 -3.422 1 81.25 266 TYR A CA 1
ATOM 2146 C C . TYR A 1 266 ? 15.359 -30.75 -4.207 1 81.25 266 TYR A C 1
ATOM 2148 O O . TYR A 1 266 ? 16.391 -30.172 -4.555 1 81.25 266 TYR A O 1
ATOM 2156 N N . PHE A 1 267 ? 15.039 -32.031 -4.398 1 84.69 267 PHE A N 1
ATOM 2157 C CA . PHE A 1 267 ? 15.883 -32.875 -5.234 1 84.69 267 PHE A CA 1
ATOM 2158 C C . PHE A 1 267 ? 15.062 -33.594 -6.305 1 84.69 267 PHE A C 1
ATOM 2160 O O . PHE A 1 267 ? 13.867 -33.812 -6.121 1 84.69 267 PHE A O 1
ATOM 2167 N N . PRO A 1 268 ? 15.797 -33.844 -7.363 1 87.88 268 PRO A N 1
ATOM 2168 C CA . PRO A 1 268 ? 15.07 -34.562 -8.398 1 87.88 268 PRO A CA 1
ATOM 2169 C C . PRO A 1 268 ? 14.438 -35.875 -7.879 1 87.88 268 PRO A C 1
ATOM 2171 O O . PRO A 1 268 ? 15.023 -36.562 -7.039 1 87.88 268 PRO A O 1
ATOM 2174 N N . ASP A 1 269 ? 13.25 -36.062 -8.328 1 85.5 269 ASP A N 1
ATOM 2175 C CA . ASP A 1 269 ? 12.539 -37.281 -8.023 1 85.5 269 ASP A CA 1
ATOM 2176 C C . ASP A 1 269 ? 12.914 -38.406 -8.992 1 85.5 269 ASP A C 1
ATOM 2178 O O . ASP A 1 269 ? 12.68 -38.281 -10.195 1 85.5 269 ASP A O 1
ATOM 2182 N N . GLU A 1 270 ? 13.398 -39.438 -8.516 1 84.56 270 GLU A N 1
ATOM 2183 C CA . GLU A 1 270 ? 13.859 -40.531 -9.352 1 84.56 270 GLU A CA 1
ATOM 2184 C C . GLU A 1 270 ? 12.719 -41.125 -10.172 1 84.56 270 GLU A C 1
ATOM 2186 O O . GLU A 1 270 ? 12.938 -41.688 -11.242 1 84.56 270 GLU A O 1
ATOM 2191 N N . SER A 1 271 ? 11.602 -40.938 -9.617 1 85.94 271 SER A N 1
ATOM 2192 C CA . SER A 1 271 ? 10.43 -41.5 -10.297 1 85.94 271 SER A CA 1
ATOM 2193 C C . SER A 1 271 ? 9.977 -40.594 -11.43 1 85.94 271 SER A C 1
ATOM 2195 O O . SER A 1 271 ? 9.117 -40.969 -12.234 1 85.94 271 SER A O 1
ATOM 2197 N N . ARG A 1 272 ? 10.617 -39.469 -11.555 1 87.88 272 ARG A N 1
ATOM 2198 C CA . ARG A 1 272 ? 10.281 -38.531 -12.602 1 87.88 272 ARG A CA 1
ATOM 2199 C C . ARG A 1 272 ? 11.445 -38.344 -13.57 1 87.88 272 ARG A C 1
ATOM 2201 O O . ARG A 1 272 ? 12.438 -37.688 -13.25 1 87.88 272 ARG A O 1
ATOM 2208 N N . ALA A 1 273 ? 11.359 -38.75 -14.734 1 89.06 273 ALA A N 1
ATOM 2209 C CA . ALA A 1 273 ? 12.43 -38.75 -15.727 1 89.06 273 ALA A CA 1
ATOM 2210 C C . ALA A 1 273 ? 12.797 -37.344 -16.141 1 89.06 273 ALA A C 1
ATOM 2212 O O . ALA A 1 273 ? 13.945 -37.062 -16.516 1 89.06 273 ALA A O 1
ATOM 2213 N N . GLY A 1 274 ? 11.938 -36.406 -15.961 1 93.25 274 GLY A N 1
ATOM 2214 C CA . GLY A 1 274 ? 12.156 -35.062 -16.469 1 93.25 274 GLY A CA 1
ATOM 2215 C C . GLY A 1 274 ? 12.805 -34.156 -15.445 1 93.25 274 GLY A C 1
ATOM 2216 O O . GLY A 1 274 ? 13.141 -33 -15.766 1 93.25 274 GLY A O 1
ATOM 2217 N N . ASP A 1 275 ? 13.078 -34.594 -14.328 1 94.19 275 ASP A N 1
ATOM 2218 C CA . ASP A 1 275 ? 13.75 -33.781 -13.305 1 94.19 275 ASP A CA 1
ATOM 2219 C C . ASP A 1 275 ? 15.258 -33.75 -13.547 1 94.19 275 ASP A C 1
ATOM 2221 O O . ASP A 1 275 ? 15.891 -34.781 -13.75 1 94.19 275 ASP A O 1
ATOM 2225 N N . GLU A 1 276 ? 15.82 -32.625 -13.562 1 94.12 276 GLU A N 1
ATOM 2226 C CA . GLU A 1 276 ? 17.234 -32.438 -13.844 1 94.12 276 GLU A CA 1
ATOM 2227 C C . GLU A 1 276 ? 17.844 -31.344 -12.953 1 94.12 276 GLU A C 1
ATOM 2229 O O . GLU A 1 276 ? 17.156 -30.391 -12.594 1 94.12 276 GLU A O 1
ATOM 2234 N N . ILE A 1 277 ? 19.125 -31.516 -12.766 1 93.62 277 ILE A N 1
ATOM 2235 C CA . ILE A 1 277 ? 19.844 -30.516 -11.984 1 93.62 277 ILE A CA 1
ATOM 2236 C C . ILE A 1 277 ? 20.594 -29.578 -12.922 1 93.62 277 ILE A C 1
ATOM 2238 O O . ILE A 1 277 ? 21.25 -30.031 -13.859 1 93.62 277 ILE A O 1
ATOM 2242 N N . LEU A 1 278 ? 20.406 -28.375 -12.719 1 94.62 278 LEU A N 1
ATOM 2243 C CA . LEU A 1 278 ? 21.25 -27.359 -13.328 1 94.62 278 LEU A CA 1
ATOM 2244 C C . LEU A 1 278 ? 22.219 -26.766 -12.305 1 94.62 278 LEU A C 1
ATOM 2246 O O . LEU A 1 278 ? 21.844 -25.875 -11.531 1 94.62 278 LEU A O 1
ATOM 2250 N N . ASP A 1 279 ? 23.422 -27.125 -12.359 1 94 279 ASP A N 1
ATOM 2251 C CA . ASP A 1 279 ? 24.422 -26.734 -11.367 1 94 279 ASP A CA 1
ATOM 2252 C C . ASP A 1 279 ? 25.141 -25.453 -11.805 1 94 279 ASP A C 1
ATOM 2254 O O . ASP A 1 279 ? 26.078 -25.516 -12.609 1 94 279 ASP A O 1
ATOM 2258 N N . ILE A 1 280 ? 24.828 -24.422 -11.18 1 94.5 280 ILE A N 1
ATOM 2259 C CA . ILE A 1 280 ? 25.531 -23.188 -11.523 1 94.5 280 ILE A CA 1
ATOM 2260 C C . ILE A 1 280 ? 26.531 -22.844 -10.43 1 94.5 280 ILE A C 1
ATOM 2262 O O . ILE A 1 280 ? 27.297 -21.891 -10.57 1 94.5 280 ILE A O 1
ATOM 2266 N N . ALA A 1 281 ? 26.5 -23.547 -9.406 1 91.31 281 ALA A N 1
ATOM 2267 C CA . ALA A 1 281 ? 27.469 -23.359 -8.336 1 91.31 281 ALA A CA 1
ATOM 2268 C C . ALA A 1 281 ? 28.891 -23.578 -8.852 1 91.31 281 ALA A C 1
ATOM 2270 O O . ALA A 1 281 ? 29.844 -23.062 -8.266 1 91.31 281 ALA A O 1
ATOM 2271 N N . GLN A 1 282 ? 29 -24.328 -9.883 1 94 282 GLN A N 1
ATOM 2272 C CA . GLN A 1 282 ? 30.297 -24.641 -10.461 1 94 282 GLN A CA 1
ATOM 2273 C C . GLN A 1 282 ? 31.016 -23.359 -10.898 1 94 282 GLN A C 1
ATOM 2275 O O . GLN A 1 282 ? 32.25 -23.359 -11.086 1 94 282 GLN A O 1
ATOM 2280 N N . HIS A 1 283 ? 30.297 -22.312 -11.062 1 95.62 283 HIS A N 1
ATOM 2281 C CA . HIS A 1 283 ? 30.875 -21.062 -11.539 1 95.62 283 HIS A CA 1
ATOM 2282 C C . HIS A 1 283 ? 31.266 -20.156 -10.383 1 95.62 283 HIS A C 1
ATOM 2284 O O . HIS A 1 283 ? 31.734 -19.047 -10.602 1 95.62 283 HIS A O 1
ATOM 2290 N N . CYS A 1 284 ? 31 -20.531 -9.164 1 94.44 284 CYS A N 1
ATOM 2291 C CA . CYS A 1 284 ? 31.312 -19.719 -7.984 1 94.44 284 CYS A CA 1
ATOM 2292 C C . CYS A 1 284 ? 32.344 -20.406 -7.105 1 94.44 284 CYS A C 1
ATOM 2294 O O . CYS A 1 284 ? 32.094 -21.469 -6.547 1 94.44 284 CYS A O 1
ATOM 2296 N N . HIS A 1 285 ? 33.5 -19.719 -6.895 1 93.19 285 HIS A N 1
ATOM 2297 C CA . HIS A 1 285 ? 34.594 -20.328 -6.156 1 93.19 285 HIS A CA 1
ATOM 2298 C C . HIS A 1 285 ? 35.094 -19.406 -5.043 1 93.19 285 HIS A C 1
ATOM 2300 O O . HIS A 1 285 ? 36.219 -18.875 -5.113 1 93.19 285 HIS A O 1
ATOM 2306 N N . PRO A 1 286 ? 34.312 -19.422 -4.031 1 91.19 286 PRO A N 1
ATOM 2307 C CA . PRO A 1 286 ? 34.781 -18.594 -2.912 1 91.19 286 PRO A CA 1
ATOM 2308 C C . PRO A 1 286 ? 36 -19.172 -2.227 1 91.19 286 PRO A C 1
ATOM 2310 O O . PRO A 1 286 ? 36.188 -20.391 -2.201 1 91.19 286 PRO A O 1
ATOM 2313 N N . THR A 1 287 ? 36.812 -18.281 -1.597 1 93.56 287 THR A N 1
ATOM 2314 C CA . THR A 1 287 ? 37.969 -18.719 -0.817 1 93.56 287 THR A CA 1
ATOM 2315 C C . THR A 1 287 ? 37.531 -19.203 0.562 1 93.56 287 THR A C 1
ATOM 2317 O O . THR A 1 287 ? 36.375 -19.078 0.933 1 93.56 287 THR A O 1
ATOM 2320 N N . GLU A 1 288 ? 38.5 -19.766 1.201 1 92.94 288 GLU A N 1
ATOM 2321 C CA . GLU A 1 288 ? 38.219 -20.234 2.555 1 92.94 288 GLU A CA 1
ATOM 2322 C C . GLU A 1 288 ? 37.781 -19.094 3.455 1 92.94 288 GLU A C 1
ATOM 2324 O O . GLU A 1 288 ? 36.938 -19.266 4.328 1 92.94 288 GLU A O 1
ATOM 2329 N N . VAL A 1 289 ? 38.344 -18.047 3.24 1 91.94 289 VAL A N 1
ATOM 2330 C CA . VAL A 1 289 ? 38 -16.859 4.023 1 91.94 289 VAL A CA 1
ATOM 2331 C C . VAL A 1 289 ? 36.531 -16.484 3.781 1 91.94 289 VAL A C 1
ATOM 2333 O O . VAL A 1 289 ? 35.781 -16.25 4.73 1 91.94 289 VAL A O 1
ATOM 2336 N N . GLU A 1 290 ? 36.156 -16.484 2.547 1 90.81 290 GLU A N 1
ATOM 2337 C CA . GLU A 1 290 ? 34.781 -16.109 2.203 1 90.81 290 GLU A CA 1
ATOM 2338 C C . GLU A 1 290 ? 33.812 -17.172 2.688 1 90.81 290 GLU A C 1
ATOM 2340 O O . GLU A 1 290 ? 32.688 -16.844 3.096 1 90.81 290 GLU A O 1
ATOM 2345 N N . GLU A 1 291 ? 34.219 -18.312 2.639 1 91.5 291 GLU A N 1
ATOM 2346 C CA . GLU A 1 291 ? 33.344 -19.391 3.125 1 91.5 291 GLU A CA 1
ATOM 2347 C C . GLU A 1 291 ? 33.062 -19.234 4.617 1 91.5 291 GLU A C 1
ATOM 2349 O O . GLU A 1 291 ? 31.938 -19.469 5.07 1 91.5 291 GLU A O 1
ATOM 2354 N N . ASN A 1 292 ? 34.094 -18.875 5.277 1 93.94 292 ASN A N 1
ATOM 2355 C CA . ASN A 1 292 ? 33.906 -18.641 6.703 1 93.94 292 ASN A CA 1
ATOM 2356 C C . ASN A 1 292 ? 33 -17.453 6.961 1 93.94 292 ASN A C 1
ATOM 2358 O O . ASN A 1 292 ? 32.188 -17.484 7.883 1 93.94 292 ASN A O 1
ATOM 2362 N N . ASN A 1 293 ? 33.188 -16.5 6.207 1 93.62 293 ASN A N 1
ATOM 2363 C CA . ASN A 1 293 ? 32.312 -15.336 6.305 1 93.62 293 ASN A CA 1
ATOM 2364 C C . ASN A 1 293 ? 30.859 -15.711 6.012 1 93.62 2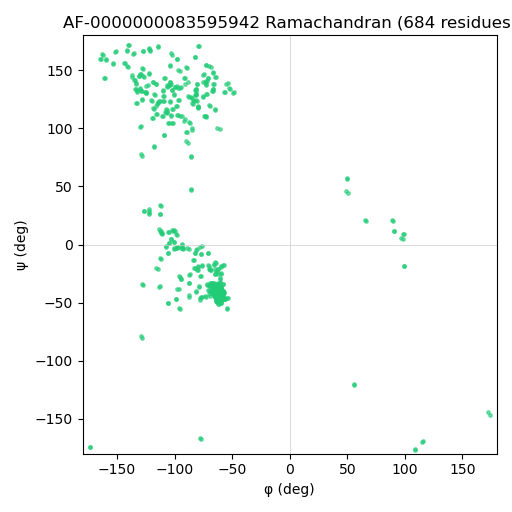93 ASN A C 1
ATOM 2366 O O . ASN A 1 293 ? 29.938 -15.25 6.699 1 93.62 293 ASN A O 1
ATOM 2370 N N . ILE A 1 294 ? 30.703 -16.469 5.031 1 93.25 294 ILE A N 1
ATOM 2371 C CA . ILE A 1 294 ? 29.375 -16.891 4.609 1 93.25 294 ILE A CA 1
ATOM 2372 C C . ILE A 1 294 ? 28.719 -17.703 5.727 1 93.25 294 ILE A C 1
ATOM 2374 O O . ILE A 1 294 ? 27.516 -17.547 5.992 1 93.25 294 ILE A O 1
ATOM 2378 N N . GLN A 1 295 ? 29.469 -18.484 6.367 1 94.25 295 GLN A N 1
ATOM 2379 C CA . GLN A 1 295 ? 28.906 -19.266 7.465 1 94.25 295 GLN A CA 1
ATOM 2380 C C . GLN A 1 295 ? 28.359 -18.375 8.57 1 94.25 295 GLN A C 1
ATOM 2382 O O . GLN A 1 295 ? 27.297 -18.656 9.133 1 94.25 295 GLN A O 1
ATOM 2387 N N . LYS A 1 296 ? 29.094 -17.312 8.836 1 96 296 LYS A N 1
ATOM 2388 C CA . LYS A 1 296 ? 28.641 -16.359 9.836 1 96 296 LYS A CA 1
ATOM 2389 C C . LYS A 1 296 ? 27.359 -15.656 9.391 1 96 296 LYS A C 1
ATOM 2391 O O . LYS A 1 296 ? 26.453 -15.438 10.195 1 96 296 LYS A O 1
ATOM 2396 N N . ILE A 1 297 ? 27.312 -15.352 8.172 1 95.62 297 ILE A N 1
ATOM 2397 C CA . ILE A 1 297 ? 26.141 -14.68 7.598 1 95.62 297 ILE A CA 1
ATOM 2398 C C . ILE A 1 297 ? 24.938 -15.602 7.641 1 95.62 297 ILE A C 1
ATOM 2400 O O . ILE A 1 297 ? 23.828 -15.18 7.984 1 95.62 297 ILE A O 1
ATOM 2404 N N . VAL A 1 298 ? 25.188 -16.844 7.344 1 93.75 298 VAL A N 1
ATOM 2405 C CA . VAL A 1 298 ? 24.125 -17.828 7.348 1 93.75 298 VAL A CA 1
ATOM 2406 C C . VAL A 1 298 ? 23.547 -17.969 8.75 1 93.75 298 VAL A C 1
ATOM 2408 O O . VAL A 1 298 ? 22.328 -18.062 8.922 1 93.75 298 VAL A O 1
ATOM 2411 N N . ALA A 1 299 ? 24.406 -17.922 9.688 1 96 299 ALA A N 1
ATOM 2412 C CA . ALA A 1 299 ? 23.938 -18.016 11.078 1 96 299 ALA A CA 1
ATOM 2413 C C . ALA A 1 299 ? 23.078 -16.812 11.453 1 96 299 ALA A C 1
ATOM 2415 O O . ALA A 1 299 ? 22.047 -16.969 12.109 1 96 299 ALA A O 1
ATOM 2416 N N . LYS A 1 300 ? 23.516 -15.695 11.039 1 97 300 LYS A N 1
ATOM 2417 C CA . LYS A 1 300 ? 22.75 -14.484 11.289 1 97 300 LYS A CA 1
ATOM 2418 C C . LYS A 1 300 ? 21.391 -14.531 10.586 1 97 300 LYS A C 1
ATOM 2420 O O . LYS A 1 300 ? 20.375 -14.109 11.141 1 97 300 LYS A O 1
ATOM 2425 N N . TYR A 1 301 ? 21.438 -15.016 9.445 1 95.12 301 TYR A N 1
ATOM 2426 C CA . TYR A 1 301 ? 20.219 -15.141 8.648 1 95.12 301 TYR A CA 1
ATOM 2427 C C . TYR A 1 301 ? 19.234 -16.078 9.32 1 95.12 301 TYR A C 1
ATOM 2429 O O . TYR A 1 301 ? 18.047 -15.75 9.461 1 95.12 301 TYR A O 1
ATOM 2437 N N . LYS A 1 302 ? 19.688 -17.172 9.695 1 94.94 302 LYS A N 1
ATOM 2438 C CA . LYS A 1 302 ? 18.844 -18.156 10.352 1 94.94 302 LYS A CA 1
ATOM 2439 C C . LYS A 1 302 ? 18.234 -17.594 11.633 1 94.94 302 LYS A C 1
ATOM 2441 O O . LYS A 1 302 ? 17.062 -17.859 11.945 1 94.94 302 LYS A O 1
ATOM 2446 N N . SER A 1 303 ? 19.016 -16.844 12.312 1 97.31 303 SER A N 1
ATOM 2447 C CA . SER A 1 303 ? 18.516 -16.203 13.531 1 97.31 303 SER A CA 1
ATOM 2448 C C . SER A 1 303 ? 17.406 -15.203 13.234 1 97.31 303 SER A C 1
ATOM 2450 O O . SER A 1 303 ? 16.391 -15.172 13.93 1 97.31 303 SER A O 1
ATOM 2452 N N . ALA A 1 304 ? 17.625 -14.43 12.234 1 97 304 ALA A N 1
ATOM 2453 C CA . ALA A 1 304 ? 16.625 -13.438 11.852 1 97 304 ALA A CA 1
ATOM 2454 C C . ALA A 1 304 ? 15.32 -14.109 11.422 1 97 304 ALA A C 1
ATOM 2456 O O . ALA A 1 304 ? 14.234 -13.648 11.781 1 97 304 ALA A O 1
ATOM 2457 N N . ILE A 1 305 ? 15.445 -15.18 10.719 1 96.38 305 ILE A N 1
ATOM 2458 C CA . ILE A 1 305 ? 14.266 -15.914 10.258 1 96.38 305 ILE A CA 1
ATOM 2459 C C . ILE A 1 305 ? 13.555 -16.547 11.453 1 96.38 305 ILE A C 1
ATOM 2461 O O . ILE A 1 305 ? 12.328 -16.562 11.508 1 96.38 305 ILE A O 1
ATOM 2465 N N . SER A 1 306 ? 14.344 -17.047 12.32 1 97.31 306 SER A N 1
ATOM 2466 C CA . SER A 1 306 ? 13.766 -17.609 13.531 1 97.31 306 SER A CA 1
ATOM 2467 C C . SER A 1 306 ? 12.977 -16.578 14.312 1 97.31 306 SER A C 1
ATOM 2469 O O . SER A 1 306 ? 11.859 -16.844 14.773 1 97.31 306 SER A O 1
ATOM 2471 N N . ASP A 1 307 ? 13.555 -15.406 14.422 1 97.94 307 ASP A N 1
ATOM 2472 C CA . ASP A 1 307 ? 12.867 -14.312 15.094 1 97.94 307 ASP A CA 1
ATOM 2473 C C . ASP A 1 307 ? 11.555 -13.969 14.391 1 97.94 307 ASP A C 1
ATOM 2475 O O . ASP A 1 307 ? 10.531 -13.758 15.039 1 97.94 307 ASP A O 1
ATOM 2479 N N . ALA A 1 308 ? 11.625 -13.891 13.125 1 97.94 308 ALA A N 1
ATOM 2480 C CA . ALA A 1 308 ? 10.43 -13.594 12.336 1 97.94 308 ALA A CA 1
ATOM 2481 C C . ALA A 1 308 ? 9.367 -14.672 12.547 1 97.94 308 ALA A C 1
ATOM 2483 O O . ALA A 1 308 ? 8.18 -14.359 12.68 1 97.94 308 ALA A O 1
ATOM 2484 N N . THR A 1 309 ? 9.781 -15.898 12.617 1 97.75 309 THR A N 1
ATOM 2485 C CA . THR A 1 309 ? 8.859 -17.016 12.773 1 97.75 309 THR A CA 1
ATOM 2486 C C . THR A 1 309 ? 8.156 -16.969 14.125 1 97.75 309 THR A C 1
ATOM 2488 O O . THR A 1 309 ? 6.953 -17.203 14.211 1 97.75 309 THR A O 1
ATOM 2491 N N . VAL A 1 310 ? 8.93 -16.641 15.109 1 98.19 310 VAL A N 1
ATOM 2492 C CA . VAL A 1 310 ? 8.375 -16.547 16.453 1 98.19 310 VAL A CA 1
ATOM 2493 C C . VAL A 1 310 ? 7.309 -15.453 16.5 1 98.19 310 VAL A C 1
ATOM 2495 O O . VAL A 1 310 ? 6.207 -15.672 17 1 98.19 310 VAL A O 1
ATOM 2498 N N . ASN A 1 311 ? 7.641 -14.359 15.969 1 98.25 311 ASN A N 1
ATOM 2499 C CA . ASN A 1 311 ? 6.699 -13.242 15.984 1 98.25 311 ASN A CA 1
ATOM 2500 C C . ASN A 1 311 ? 5.504 -13.508 15.07 1 98.25 311 ASN A C 1
ATOM 2502 O O . ASN A 1 311 ? 4.387 -13.07 15.359 1 98.25 311 ASN A O 1
ATOM 2506 N N . ALA A 1 312 ? 5.727 -14.227 13.977 1 97.81 312 ALA A N 1
ATOM 2507 C CA . ALA A 1 312 ? 4.617 -14.633 13.117 1 97.81 312 ALA A CA 1
ATOM 2508 C C . ALA A 1 312 ? 3.641 -15.531 13.867 1 97.81 312 ALA A C 1
ATOM 2510 O O . ALA A 1 312 ? 2.424 -15.406 13.703 1 97.81 312 ALA A O 1
ATOM 2511 N N . ASN A 1 313 ? 4.184 -16.391 14.594 1 98.19 313 ASN A N 1
ATOM 2512 C CA . ASN A 1 313 ? 3.352 -17.281 15.391 1 98.19 313 ASN A CA 1
ATOM 2513 C C . ASN A 1 313 ? 2.529 -16.516 16.422 1 98.19 313 ASN A C 1
ATOM 2515 O O . ASN A 1 313 ? 1.341 -16.797 16.594 1 98.19 313 ASN A O 1
ATOM 2519 N N . LEU A 1 314 ? 3.166 -15.594 17.125 1 98.31 314 LEU A N 1
ATOM 2520 C CA . LEU A 1 314 ? 2.465 -14.766 18.094 1 98.31 314 LEU A CA 1
ATOM 2521 C C . LEU A 1 314 ? 1.385 -13.922 17.422 1 98.31 314 LEU A C 1
ATOM 2523 O O . LEU A 1 314 ? 0.268 -13.82 17.938 1 98.31 314 LEU A O 1
ATOM 2527 N N . TYR A 1 315 ? 1.72 -13.383 16.312 1 97.25 315 TYR A N 1
ATOM 2528 C CA . TYR A 1 315 ? 0.756 -12.617 15.531 1 97.25 315 TYR A CA 1
ATOM 2529 C C . TYR A 1 315 ? -0.444 -13.484 15.156 1 97.25 315 TYR A C 1
ATOM 2531 O O . TYR A 1 315 ? -1.593 -13.062 15.32 1 97.25 315 TYR A O 1
ATOM 2539 N N . ALA A 1 316 ? -0.161 -14.656 14.688 1 97.69 316 ALA A N 1
ATOM 2540 C CA . ALA A 1 316 ? -1.205 -15.578 14.242 1 97.69 316 ALA A CA 1
ATOM 2541 C C . ALA A 1 316 ? -2.129 -15.953 15.391 1 97.69 316 ALA A C 1
ATOM 2543 O O . ALA A 1 316 ? -3.338 -16.109 15.203 1 97.69 316 ALA A O 1
ATOM 2544 N N . GLN A 1 317 ? -1.599 -16.109 16.516 1 98 317 GLN A N 1
ATOM 2545 C CA . GLN A 1 317 ? -2.4 -16.469 17.688 1 98 317 GLN A CA 1
ATOM 2546 C C . GLN A 1 317 ? -3.406 -15.375 18.016 1 98 317 GLN A C 1
ATOM 2548 O O . GLN A 1 317 ? -4.574 -15.656 18.281 1 98 317 GLN A O 1
ATOM 2553 N N . GLU A 1 318 ? -2.924 -14.156 18.016 1 97.5 318 GLU A N 1
ATOM 2554 C CA . GLU A 1 318 ? -3.83 -13.047 18.281 1 97.5 318 GLU A CA 1
ATOM 2555 C C . GLU A 1 318 ? -4.852 -12.891 17.156 1 97.5 318 GLU A C 1
ATOM 2557 O O . GLU A 1 318 ? -6.027 -12.633 17.406 1 97.5 318 GLU A O 1
ATOM 2562 N N . GLU A 1 319 ? -4.395 -13.086 15.953 1 96 319 GLU A N 1
ATOM 2563 C CA . GLU A 1 319 ? -5.285 -12.992 14.797 1 96 319 GLU A CA 1
ATOM 2564 C C . GLU A 1 319 ? -6.375 -14.055 14.852 1 96 319 GLU A C 1
ATOM 2566 O O . GLU A 1 319 ? -7.523 -13.797 14.477 1 96 319 GLU A O 1
ATOM 2571 N N . ARG A 1 320 ? -6.012 -15.18 15.258 1 96.94 320 ARG A N 1
ATOM 2572 C CA . ARG A 1 320 ? -6.996 -16.25 15.391 1 96.94 320 ARG A CA 1
ATOM 2573 C C . ARG A 1 320 ? -8.133 -15.844 16.328 1 96.94 320 ARG A C 1
ATOM 2575 O O . ARG A 1 320 ? -9.305 -16.047 16.016 1 96.94 320 ARG A O 1
ATOM 2582 N N . LYS A 1 321 ? -7.738 -15.289 17.453 1 97.12 321 LYS A N 1
ATOM 2583 C CA . LYS A 1 321 ? -8.75 -14.844 18.406 1 97.12 321 LYS A CA 1
ATOM 2584 C C . LYS A 1 321 ? -9.672 -13.805 17.781 1 97.12 321 LYS A C 1
ATOM 2586 O O . LYS A 1 321 ? -10.891 -13.844 17.984 1 97.12 321 LYS A O 1
ATOM 2591 N N . VAL A 1 322 ? -9.109 -12.922 17.031 1 94.75 322 VAL A N 1
ATOM 2592 C CA . VAL A 1 322 ? -9.891 -11.883 16.375 1 94.75 322 VAL A CA 1
ATOM 2593 C C . VAL A 1 322 ? -10.891 -12.516 15.414 1 94.75 322 VAL A C 1
ATOM 2595 O O . VAL A 1 322 ? -12.086 -12.219 15.461 1 94.75 322 VAL A O 1
ATOM 2598 N N . ARG A 1 323 ? -10.398 -13.383 14.562 1 95.06 323 ARG A N 1
ATOM 2599 C CA . ARG A 1 323 ? -11.242 -13.984 13.539 1 95.06 323 ARG A CA 1
ATOM 2600 C C . ARG A 1 323 ? -12.352 -14.828 14.172 1 95.06 323 ARG A C 1
ATOM 2602 O O . ARG A 1 323 ? -13.461 -14.891 13.648 1 95.06 323 ARG A O 1
ATOM 2609 N N . GLU A 1 324 ? -12.016 -15.43 15.258 1 96.31 324 GLU A N 1
ATOM 2610 C CA . GLU A 1 324 ? -13.016 -16.234 15.953 1 96.31 324 GLU A CA 1
ATOM 2611 C C . GLU A 1 324 ? -14.133 -15.367 16.531 1 96.31 324 GLU A C 1
ATOM 2613 O O . GLU A 1 324 ? -15.305 -15.742 16.484 1 96.31 324 GLU A O 1
ATOM 2618 N N . ILE A 1 325 ? -13.773 -14.258 17.078 1 95 325 ILE A N 1
ATOM 2619 C CA . ILE A 1 325 ? -14.766 -13.32 17.594 1 95 325 ILE A CA 1
ATOM 2620 C C . ILE A 1 325 ? -15.648 -12.828 16.453 1 95 325 ILE A C 1
ATOM 2622 O O . ILE A 1 325 ? -16.875 -12.773 16.578 1 95 325 ILE A O 1
ATOM 2626 N N . ILE A 1 326 ? -15.023 -12.555 15.344 1 93.75 326 ILE A N 1
ATOM 2627 C CA . ILE A 1 326 ? -15.766 -12.07 14.18 1 93.75 326 ILE A CA 1
ATOM 2628 C C . ILE A 1 326 ? -16.688 -13.172 13.672 1 93.75 326 ILE A C 1
ATOM 2630 O O . ILE A 1 326 ? -17.859 -12.906 13.336 1 93.75 326 ILE A O 1
ATOM 2634 N N . ASP A 1 327 ? -16.203 -14.32 13.664 1 95.75 327 ASP A N 1
ATOM 2635 C CA . ASP A 1 327 ? -17.016 -15.453 13.242 1 95.75 327 ASP A CA 1
ATOM 2636 C C . ASP A 1 327 ? -18.281 -15.57 14.086 1 95.75 327 ASP A C 1
ATOM 2638 O O . ASP A 1 327 ? -19.359 -15.844 13.562 1 95.75 327 ASP A O 1
ATOM 2642 N N . GLN A 1 328 ? -18.109 -15.352 15.336 1 95.12 328 GLN A N 1
ATOM 2643 C CA . GLN A 1 328 ? -19.234 -15.453 16.25 1 95.12 328 GLN A CA 1
ATOM 2644 C C . GLN A 1 328 ? -20.234 -14.328 16.031 1 95.12 328 GLN A C 1
ATOM 2646 O O . GLN A 1 328 ? -21.406 -14.461 16.359 1 95.12 328 GLN A O 1
ATOM 2651 N N . ALA A 1 329 ? -19.781 -13.305 15.445 1 94.62 329 ALA A N 1
ATOM 2652 C CA . ALA A 1 329 ? -20.625 -12.133 15.25 1 94.62 329 ALA A CA 1
ATOM 2653 C C . ALA A 1 329 ? -21.328 -12.18 13.898 1 94.62 329 ALA A C 1
ATOM 2655 O O . ALA A 1 329 ? -22.172 -11.328 13.602 1 94.62 329 ALA A O 1
ATOM 2656 N N . ILE A 1 330 ? -21.062 -13.148 13.094 1 95.25 330 ILE A N 1
ATOM 2657 C CA . ILE A 1 330 ? -21.625 -13.227 11.758 1 95.25 330 ILE A CA 1
ATOM 2658 C C . ILE A 1 330 ? -23.031 -13.844 11.828 1 95.25 330 ILE A C 1
ATOM 2660 O O . ILE A 1 330 ? -23.219 -14.898 12.438 1 95.25 330 ILE A O 1
ATOM 2664 N N . ASP A 1 331 ? -23.984 -13.117 11.328 1 95.56 331 ASP A N 1
ATOM 2665 C CA . ASP A 1 331 ? -25.312 -13.672 11.094 1 95.56 331 ASP A CA 1
ATOM 2666 C C . ASP A 1 331 ? -25.297 -14.633 9.898 1 95.56 331 ASP A C 1
ATOM 2668 O O . ASP A 1 331 ? -25.344 -14.195 8.75 1 95.56 331 ASP A O 1
ATOM 2672 N N . LEU A 1 332 ? -25.469 -15.883 10.172 1 94.56 332 LEU A N 1
ATOM 2673 C CA . LEU A 1 332 ? -25.281 -16.922 9.164 1 94.56 332 LEU A CA 1
ATOM 2674 C C . LEU A 1 332 ? -26.391 -16.875 8.117 1 94.56 332 LEU A C 1
ATOM 2676 O O . LEU A 1 332 ? -26.156 -17.172 6.945 1 94.56 332 LEU A O 1
ATOM 2680 N N . GLU A 1 333 ? -27.562 -16.547 8.578 1 95.5 333 GLU A N 1
ATOM 2681 C CA . GLU A 1 333 ? -28.672 -16.469 7.633 1 95.5 333 GLU A CA 1
ATOM 2682 C C . GLU A 1 333 ? -28.438 -15.367 6.598 1 95.5 333 GLU A C 1
ATOM 2684 O O . GLU A 1 333 ? -28.594 -15.594 5.395 1 95.5 333 GLU A O 1
ATOM 2689 N N . GLU A 1 334 ? -28.078 -14.242 7.102 1 94.81 334 GLU A N 1
ATOM 2690 C CA . GLU A 1 334 ? -27.797 -13.125 6.203 1 94.81 334 GLU A CA 1
ATOM 2691 C C . GLU A 1 334 ? -26.594 -13.422 5.324 1 94.81 334 GLU A C 1
ATOM 2693 O O . GLU A 1 334 ? -26.562 -13.062 4.145 1 94.81 334 GLU A O 1
ATOM 2698 N N . PHE A 1 335 ? -25.609 -14.07 5.887 1 95.81 335 PHE A N 1
ATOM 2699 C CA . PHE A 1 335 ? -24.391 -14.461 5.172 1 95.81 335 PHE A CA 1
ATOM 2700 C C . PHE A 1 335 ? -24.734 -15.391 4.012 1 95.81 335 PHE A C 1
ATOM 2702 O O . PHE A 1 335 ? -24.297 -15.164 2.883 1 95.81 335 PHE A O 1
ATOM 2709 N N . ASP A 1 336 ? -25.531 -16.344 4.27 1 95.19 336 ASP A N 1
ATOM 2710 C CA . ASP A 1 336 ? -25.906 -17.312 3.25 1 95.19 336 ASP A CA 1
ATOM 2711 C C . ASP A 1 336 ? -26.734 -16.656 2.148 1 95.19 336 ASP A C 1
ATOM 2713 O O . ASP A 1 336 ? -26.562 -16.953 0.967 1 95.19 336 ASP A O 1
ATOM 2717 N N . LYS A 1 337 ? -27.594 -15.812 2.611 1 95.44 337 LYS A N 1
ATOM 2718 C CA . LYS A 1 337 ? -28.438 -15.102 1.654 1 95.44 337 LYS A CA 1
ATOM 2719 C C . LYS A 1 337 ? -27.594 -14.297 0.674 1 95.44 337 LYS A C 1
ATOM 2721 O O . LYS A 1 337 ? -27.844 -14.312 -0.532 1 95.44 337 LYS A O 1
ATOM 2726 N N . ARG A 1 338 ? -26.562 -13.68 1.132 1 94.38 338 ARG A N 1
ATOM 2727 C CA . ARG A 1 338 ? -25.766 -12.781 0.312 1 94.38 338 ARG A CA 1
ATOM 2728 C C . ARG A 1 338 ? -24.797 -13.57 -0.572 1 94.38 338 ARG A C 1
ATOM 2730 O O . ARG A 1 338 ? -24.328 -13.062 -1.597 1 94.38 338 ARG A O 1
ATOM 2737 N N . THR A 1 339 ? -24.484 -14.797 -0.207 1 95.81 339 THR A N 1
ATOM 2738 C CA . THR A 1 339 ? -23.453 -15.523 -0.931 1 95.81 339 THR A CA 1
ATOM 2739 C C . THR A 1 339 ? -24.062 -16.625 -1.79 1 95.81 339 THR A C 1
ATOM 2741 O O . THR A 1 339 ? -23.359 -17.312 -2.527 1 95.81 339 THR A O 1
ATOM 2744 N N . LYS A 1 340 ? -25.344 -16.797 -1.751 1 94.56 340 LYS A N 1
ATOM 2745 C CA . LYS A 1 340 ? -26.031 -17.859 -2.469 1 94.56 340 LYS A CA 1
ATOM 2746 C C . LYS A 1 340 ? -25.828 -17.734 -3.977 1 94.56 340 LYS A C 1
ATOM 2748 O O . LYS A 1 340 ? -25.672 -18.734 -4.68 1 94.56 340 LYS A O 1
ATOM 2753 N N . GLY A 1 341 ? -25.781 -16.531 -4.441 1 93.69 341 GLY A N 1
ATOM 2754 C CA . GLY A 1 341 ? -25.703 -16.281 -5.871 1 93.69 341 GLY A CA 1
ATOM 2755 C C . GLY A 1 341 ? -24.328 -16.531 -6.457 1 93.69 341 GLY A C 1
ATOM 2756 O O . GLY A 1 341 ? -24.156 -16.516 -7.676 1 93.69 341 GLY A O 1
ATOM 2757 N N . LEU A 1 342 ? -23.391 -16.906 -5.613 1 94.88 342 LEU A N 1
ATOM 2758 C CA . LEU A 1 342 ? -22.016 -17.109 -6.074 1 94.88 342 LEU A CA 1
ATOM 2759 C C . LEU A 1 342 ? -21.844 -18.5 -6.688 1 94.88 342 LEU A C 1
ATOM 2761 O O . LEU A 1 342 ? -20.875 -18.75 -7.383 1 94.88 342 LEU A O 1
ATOM 2765 N N . PHE A 1 343 ? -22.75 -19.391 -6.336 1 92.5 343 PHE A N 1
ATOM 2766 C CA . PHE A 1 343 ? -22.688 -20.734 -6.871 1 92.5 343 PHE A CA 1
ATOM 2767 C C . PHE A 1 343 ? -23.375 -20.812 -8.234 1 92.5 343 PHE A C 1
ATOM 2769 O O . PHE A 1 343 ? -24.594 -20.891 -8.32 1 92.5 343 PHE A O 1
ATOM 2776 N N . LEU A 1 344 ? -22.547 -20.797 -9.242 1 85.5 344 LEU A N 1
ATOM 2777 C CA . LEU A 1 344 ? -23.047 -20.734 -10.617 1 85.5 344 LEU A CA 1
ATOM 2778 C C . LEU A 1 344 ? -23.188 -22.141 -11.195 1 85.5 344 LEU A C 1
ATOM 2780 O O . LEU A 1 344 ? -22.406 -23.031 -10.883 1 85.5 344 LEU A O 1
ATOM 2784 N N . MET B 1 1 ? -0.218 13.164 -3.756 1 92.38 1 MET B N 1
ATOM 2785 C CA . MET B 1 1 ? 0.551 12.531 -4.82 1 92.38 1 MET B CA 1
ATOM 2786 C C . MET B 1 1 ? 2.039 12.828 -4.668 1 92.38 1 MET B C 1
ATOM 2788 O O . MET B 1 1 ? 2.465 13.977 -4.824 1 92.38 1 MET B O 1
ATOM 2792 N N . THR B 1 2 ? 2.781 11.773 -4.32 1 92.06 2 THR B N 1
ATOM 2793 C CA . THR B 1 2 ? 4.207 11.953 -4.062 1 92.06 2 THR B CA 1
ATOM 2794 C C . THR B 1 2 ? 5.039 11.211 -5.109 1 92.06 2 THR B C 1
ATOM 2796 O O . THR B 1 2 ? 4.496 10.469 -5.926 1 92.06 2 THR B O 1
ATOM 2799 N N . GLY B 1 3 ? 6.262 11.469 -5.078 1 92.44 3 GLY B N 1
ATOM 2800 C CA . GLY B 1 3 ? 7.172 10.734 -5.945 1 92.44 3 GLY B CA 1
ATOM 2801 C C . GLY B 1 3 ? 7.238 9.25 -5.625 1 92.44 3 GLY B C 1
ATOM 2802 O O . GLY B 1 3 ? 7.719 8.461 -6.434 1 92.44 3 GLY B O 1
ATOM 2803 N N . GLN B 1 4 ? 6.758 8.875 -4.477 1 90.44 4 GLN B N 1
ATOM 2804 C CA . GLN B 1 4 ? 6.77 7.484 -4.039 1 90.44 4 GLN B CA 1
ATOM 2805 C C . GLN B 1 4 ? 5.391 6.852 -4.18 1 90.44 4 GLN B C 1
ATOM 2807 O O . GLN B 1 4 ? 5.172 5.719 -3.75 1 90.44 4 GLN B O 1
ATOM 2812 N N . GLY B 1 5 ? 4.465 7.621 -4.762 1 90.5 5 GLY B N 1
ATOM 2813 C CA . GLY B 1 5 ? 3.104 7.125 -4.902 1 90.5 5 GLY B CA 1
ATOM 2814 C C . GLY B 1 5 ? 2.094 7.922 -4.098 1 90.5 5 GLY B C 1
ATOM 2815 O O . GLY B 1 5 ? 2.406 9 -3.59 1 90.5 5 GLY B O 1
ATOM 2816 N N . MET B 1 6 ? 0.88 7.371 -4.031 1 90.5 6 MET B N 1
ATOM 2817 C CA . MET B 1 6 ? -0.171 8.008 -3.238 1 90.5 6 MET B CA 1
ATOM 2818 C C . MET B 1 6 ? 0.058 7.777 -1.748 1 90.5 6 MET B C 1
ATOM 2820 O O . MET B 1 6 ? 0.301 6.648 -1.317 1 90.5 6 MET B O 1
ATOM 2824 N N . LYS B 1 7 ? 0.062 8.867 -1.049 1 90.44 7 LYS B N 1
ATOM 2825 C CA . LYS B 1 7 ? 0.262 8.773 0.395 1 90.44 7 LYS B CA 1
ATOM 2826 C C . LYS B 1 7 ? -0.899 9.406 1.154 1 90.44 7 LYS B C 1
ATOM 2828 O O . LYS B 1 7 ? -1.434 10.43 0.737 1 90.44 7 LYS B O 1
ATOM 2833 N N . HIS B 1 8 ? -1.315 8.703 2.201 1 92 8 HIS B N 1
ATOM 2834 C CA . HIS B 1 8 ? -2.287 9.273 3.125 1 92 8 HIS B CA 1
ATOM 2835 C C . HIS B 1 8 ? -1.9 8.992 4.574 1 92 8 HIS B C 1
ATOM 2837 O O . HIS B 1 8 ? -1.011 8.18 4.836 1 92 8 HIS B O 1
ATOM 2843 N N . LEU B 1 9 ? -2.5 9.711 5.492 1 93.56 9 LEU B N 1
ATOM 2844 C CA . LEU B 1 9 ? -2.146 9.586 6.902 1 93.56 9 LEU B CA 1
ATOM 2845 C C . LEU B 1 9 ? -3.365 9.195 7.734 1 93.56 9 LEU B C 1
ATOM 2847 O O . LEU B 1 9 ? -3.449 9.539 8.914 1 93.56 9 LEU B O 1
ATOM 2851 N N . TYR B 1 10 ? -4.316 8.539 7.133 1 95.12 10 TYR B N 1
ATOM 2852 C CA . TYR B 1 10 ? -5.57 8.25 7.816 1 95.12 10 TYR B CA 1
ATOM 2853 C C . TYR B 1 10 ? -5.375 7.176 8.883 1 95.12 10 TYR B C 1
ATOM 2855 O O . TYR B 1 10 ? -6.02 7.215 9.93 1 95.12 10 TYR B O 1
ATOM 2863 N N . LYS B 1 11 ? -4.508 6.25 8.633 1 90.06 11 LYS B N 1
ATOM 2864 C CA . LYS B 1 11 ? -4.242 5.223 9.641 1 90.06 11 LYS B CA 1
ATOM 2865 C C . LYS B 1 11 ? -3.658 5.836 10.914 1 90.06 11 LYS B C 1
ATOM 2867 O O . LYS B 1 11 ? -4.012 5.434 12.023 1 90.06 11 LYS B O 1
ATOM 2872 N N . GLU B 1 12 ? -2.746 6.785 10.727 1 91.62 12 GLU B N 1
ATOM 2873 C CA . GLU B 1 12 ? -2.186 7.508 11.867 1 91.62 12 GLU B CA 1
ATOM 2874 C C . GLU B 1 12 ? -3.264 8.289 12.617 1 91.62 12 GLU B C 1
ATOM 2876 O O . GLU B 1 12 ? -3.314 8.258 13.844 1 91.62 12 GLU B O 1
ATOM 2881 N N . LEU B 1 13 ? -4.078 8.898 11.836 1 94.81 13 LEU B N 1
ATOM 2882 C CA . LEU B 1 13 ? -5.168 9.672 12.43 1 94.81 13 LEU B CA 1
ATOM 2883 C C . LEU B 1 13 ? -6.117 8.766 13.211 1 94.81 13 LEU B C 1
ATOM 2885 O O . LEU B 1 13 ? -6.551 9.117 14.305 1 94.81 13 LEU B O 1
ATOM 2889 N N . MET B 1 14 ? -6.43 7.652 12.688 1 93.94 14 MET B N 1
ATOM 2890 C CA . MET B 1 14 ? -7.301 6.68 13.344 1 93.94 14 MET B CA 1
ATOM 2891 C C . MET B 1 14 ? -6.688 6.18 14.641 1 93.94 14 MET B C 1
ATOM 2893 O O . MET B 1 14 ? -7.379 6.07 15.656 1 93.94 14 MET B O 1
ATOM 2897 N N . SER B 1 15 ? -5.43 6.004 14.664 1 87.75 15 SER B N 1
ATOM 2898 C CA . SER B 1 15 ? -4.773 5.34 15.781 1 87.75 15 SER B CA 1
ATOM 2899 C C . SER B 1 15 ? -4.434 6.328 16.891 1 87.75 15 SER B C 1
ATOM 2901 O O . SER B 1 15 ? -4.398 5.961 18.062 1 87.75 15 SER B O 1
ATOM 2903 N N . THR B 1 16 ? -4.266 7.594 16.562 1 89 16 THR B N 1
ATOM 2904 C CA . THR B 1 16 ? -3.674 8.477 17.562 1 89 16 THR B CA 1
ATOM 2905 C C . THR B 1 16 ? -4.668 9.555 17.984 1 89 16 THR B C 1
ATOM 2907 O O . THR B 1 16 ? -4.562 10.102 19.078 1 89 16 THR B O 1
ATOM 2910 N N . GLU B 1 17 ? -5.641 9.773 17.141 1 94.88 17 GLU B N 1
ATOM 2911 C CA . GLU B 1 17 ? -6.418 10.969 17.438 1 94.88 17 GLU B CA 1
ATOM 2912 C C . GLU B 1 17 ? -7.91 10.664 17.5 1 94.88 17 GLU B C 1
ATOM 2914 O O . GLU B 1 17 ? -8.648 11.266 18.281 1 94.88 17 GLU B O 1
ATOM 2919 N N . ALA B 1 18 ? -8.352 9.789 16.719 1 96.19 18 ALA B N 1
ATOM 2920 C CA . ALA B 1 18 ? -9.789 9.57 16.594 1 96.19 18 ALA B CA 1
ATOM 2921 C C . ALA B 1 18 ? -10.312 8.688 17.719 1 96.19 18 ALA B C 1
ATOM 2923 O O . ALA B 1 18 ? -9.695 7.672 18.047 1 96.19 18 ALA B O 1
ATOM 2924 N N . ASN B 1 19 ? -11.375 9.141 18.297 1 94.88 19 ASN B N 1
ATOM 2925 C CA . ASN B 1 19 ? -12.102 8.312 19.266 1 94.88 19 ASN B CA 1
ATOM 2926 C C . ASN B 1 19 ? -13.133 7.418 18.562 1 94.88 19 ASN B C 1
ATOM 2928 O O . ASN B 1 19 ? -13.453 6.336 19.062 1 94.88 19 ASN B O 1
ATOM 2932 N N . THR B 1 20 ? -13.68 7.961 17.484 1 95.56 20 THR B N 1
ATOM 2933 C CA . THR B 1 20 ? -14.625 7.238 16.641 1 95.56 20 THR B CA 1
ATOM 2934 C C . THR B 1 20 ? -14.266 7.414 15.164 1 95.56 20 THR B C 1
ATOM 2936 O O . THR B 1 20 ? -13.867 8.5 14.742 1 95.56 20 THR B O 1
ATOM 2939 N N . VAL B 1 21 ? -14.375 6.336 14.445 1 97.06 21 VAL B N 1
ATOM 2940 C CA . VAL B 1 21 ? -14.07 6.367 13.016 1 97.06 21 VAL B CA 1
ATOM 2941 C C . VAL B 1 21 ? -15.234 5.762 12.227 1 97.06 21 VAL B C 1
ATOM 2943 O O . VAL B 1 21 ? -15.688 4.656 12.531 1 97.06 21 VAL B O 1
ATOM 2946 N N . TYR B 1 22 ? -15.742 6.508 11.297 1 96.69 22 TYR B N 1
ATOM 2947 C CA . TYR B 1 22 ? -16.703 5.992 10.328 1 96.69 22 TYR B CA 1
ATOM 2948 C C . TYR B 1 22 ? -16.047 5.824 8.961 1 96.69 22 TYR B C 1
ATOM 2950 O O . TYR B 1 22 ? -15.633 6.801 8.336 1 96.69 22 TYR B O 1
ATOM 2958 N N . LEU B 1 23 ? -15.953 4.586 8.555 1 95.44 23 LEU B N 1
ATOM 2959 C CA . LEU B 1 23 ? -15.445 4.277 7.223 1 95.44 23 LEU B CA 1
ATOM 2960 C C . LEU B 1 23 ? -16.594 4.109 6.227 1 95.44 23 LEU B C 1
ATOM 2962 O O . LEU B 1 23 ? -17.375 3.17 6.332 1 95.44 23 LEU B O 1
ATOM 2966 N N . LEU B 1 24 ? -16.672 5.055 5.336 1 95.88 24 LEU B N 1
ATOM 2967 C CA . LEU B 1 24 ? -17.688 4.984 4.277 1 95.88 24 LEU B CA 1
ATOM 2968 C C . LEU B 1 24 ? -17.156 4.199 3.082 1 95.88 24 LEU B C 1
ATOM 2970 O O . LEU B 1 24 ? -16.344 4.707 2.307 1 95.88 24 LEU B O 1
ATOM 2974 N N . LYS B 1 25 ? -17.656 2.967 2.945 1 91.56 25 LYS B N 1
ATOM 2975 C CA . LYS B 1 25 ? -17.156 2.088 1.895 1 91.56 25 LYS B CA 1
ATOM 2976 C C . LYS B 1 25 ? -18.203 1.866 0.811 1 91.56 25 LYS B C 1
ATOM 2978 O O . LYS B 1 25 ? -19.375 1.596 1.113 1 91.56 25 LYS B O 1
ATOM 2983 N N . GLY B 1 26 ? -17.828 1.983 -0.38 1 86.44 26 GLY B N 1
ATOM 2984 C CA . GLY B 1 26 ? -18.641 1.843 -1.573 1 86.44 26 GLY B CA 1
ATOM 2985 C C . GLY B 1 26 ? -17.922 2.221 -2.848 1 86.44 26 GLY B C 1
ATOM 2986 O O . GLY B 1 26 ? -16.734 1.916 -3.004 1 86.44 26 GLY B O 1
ATOM 2987 N N . ALA B 1 27 ? -18.578 2.793 -3.768 1 78.44 27 ALA B N 1
ATOM 2988 C CA . ALA B 1 27 ? -17.906 3.27 -4.969 1 78.44 27 ALA B CA 1
ATOM 2989 C C . ALA B 1 27 ? -17.453 4.719 -4.801 1 78.44 27 ALA B C 1
ATOM 2991 O O . ALA B 1 27 ? -18.062 5.492 -4.07 1 78.44 27 ALA B O 1
ATOM 2992 N N . HIS B 1 28 ? -16.297 4.922 -5.258 1 85.06 28 HIS B N 1
ATOM 2993 C CA . HIS B 1 28 ? -15.711 6.258 -5.203 1 85.06 28 HIS B CA 1
ATOM 2994 C C . HIS B 1 28 ? -16.547 7.258 -5.992 1 85.06 28 HIS B C 1
ATOM 2996 O O . HIS B 1 28 ? -16.469 7.309 -7.219 1 85.06 28 HIS B O 1
ATOM 3002 N N . SER B 1 29 ? -17.406 8.062 -5.293 1 91.25 29 SER B N 1
ATOM 3003 C CA . SER B 1 29 ? -18.328 9 -5.918 1 91.25 29 SER B CA 1
ATOM 3004 C C . SER B 1 29 ? -18.172 10.398 -5.328 1 91.25 29 SER B C 1
ATOM 3006 O O . SER B 1 29 ? -17.516 10.578 -4.305 1 91.25 29 SER B O 1
ATOM 3008 N N . PHE B 1 30 ? -18.766 11.391 -6.012 1 95.88 30 PHE B N 1
ATOM 3009 C CA . PHE B 1 30 ? -18.781 12.75 -5.484 1 95.88 30 PHE B CA 1
ATOM 3010 C C . PHE B 1 30 ? -19.812 12.883 -4.375 1 95.88 30 PHE B C 1
ATOM 3012 O O . PHE B 1 30 ? -19.719 13.789 -3.543 1 95.88 30 PHE B O 1
ATOM 3019 N N . LYS B 1 31 ? -20.703 11.992 -4.312 1 95.12 31 LYS B N 1
ATOM 3020 C CA . LYS B 1 31 ? -21.797 12.078 -3.34 1 95.12 31 LYS B CA 1
ATOM 3021 C C . LYS B 1 31 ? -21.266 11.914 -1.916 1 95.12 31 LYS B C 1
ATOM 3023 O O . LYS B 1 31 ? -21.812 12.492 -0.977 1 95.12 31 LYS B O 1
ATOM 3028 N N . ILE B 1 32 ? -20.281 11.133 -1.801 1 95 32 ILE B N 1
ATOM 3029 C CA . ILE B 1 32 ? -19.703 10.953 -0.476 1 95 32 ILE B CA 1
ATOM 3030 C C . ILE B 1 32 ? -19.062 12.258 -0.011 1 95 32 ILE B C 1
ATOM 3032 O O . ILE B 1 32 ? -19.156 12.617 1.164 1 95 32 ILE B O 1
ATOM 3036 N N . SER B 1 33 ? -18.359 12.922 -0.936 1 96.38 33 SER B N 1
ATOM 3037 C CA . SER B 1 33 ? -17.797 14.227 -0.617 1 96.38 33 SER B CA 1
ATOM 3038 C C . SER B 1 33 ? -18.891 15.203 -0.179 1 96.38 33 SER B C 1
ATOM 3040 O O . SER B 1 33 ? -18.719 15.938 0.792 1 96.38 33 SER B O 1
ATOM 3042 N N . ASP B 1 34 ? -20.016 15.156 -0.879 1 96.81 34 ASP B N 1
ATOM 3043 C CA . ASP B 1 34 ? -21.141 16 -0.508 1 96.81 34 ASP B CA 1
ATOM 3044 C C . ASP B 1 34 ? -21.609 15.688 0.91 1 96.81 34 ASP B C 1
ATOM 3046 O O . ASP B 1 34 ? -21.922 16.609 1.682 1 96.81 34 ASP B O 1
ATOM 3050 N N . LEU B 1 35 ? -21.703 14.461 1.192 1 97.12 35 LEU B N 1
ATOM 3051 C CA . LEU B 1 35 ? -22.109 14.016 2.523 1 97.12 35 LEU B CA 1
ATOM 3052 C C . LEU B 1 35 ? -21.141 14.539 3.582 1 97.12 35 LEU B C 1
ATOM 3054 O O . LEU B 1 35 ? -21.562 15.039 4.629 1 97.12 35 LEU B O 1
ATOM 3058 N N . LEU B 1 36 ? -19.859 14.445 3.34 1 97.75 36 LEU B N 1
ATOM 3059 C CA . LEU B 1 36 ? -18.844 14.898 4.277 1 97.75 36 LEU B CA 1
ATOM 3060 C C . LEU B 1 36 ? -18.953 16.391 4.527 1 97.75 36 LEU B C 1
ATOM 3062 O O . LEU B 1 36 ? -18.812 16.859 5.66 1 97.75 36 LEU B O 1
ATOM 3066 N N . GLU B 1 37 ? -19.234 17.078 3.482 1 97.75 37 GLU B N 1
ATOM 3067 C CA . GLU B 1 37 ? -19.438 18.516 3.625 1 97.75 37 GLU B CA 1
ATOM 3068 C C . GLU B 1 37 ? -20.641 18.828 4.512 1 97.75 37 GLU B C 1
ATOM 3070 O O . GLU B 1 37 ? -20.594 19.719 5.352 1 97.75 37 GLU B O 1
ATOM 3075 N N . LYS B 1 38 ? -21.734 18.141 4.312 1 97.75 38 LYS B N 1
ATOM 3076 C CA . LYS B 1 38 ? -22.922 18.312 5.145 1 97.75 38 LYS B CA 1
ATOM 3077 C C . LYS B 1 38 ? -22.625 17.984 6.605 1 97.75 38 LYS B C 1
ATOM 3079 O O . LYS B 1 38 ? -23.078 18.688 7.508 1 97.75 38 LYS B O 1
ATOM 3084 N N . LEU B 1 39 ? -21.922 16.938 6.789 1 98.12 39 LEU B N 1
ATOM 3085 C CA . LEU B 1 39 ? -21.531 16.547 8.141 1 98.12 39 LEU B CA 1
ATOM 3086 C C . LEU B 1 39 ? -20.672 17.625 8.789 1 98.12 39 LEU B C 1
ATOM 3088 O O . LEU B 1 39 ? -20.875 17.969 9.961 1 98.12 39 LEU B O 1
ATOM 3092 N N . ALA B 1 40 ? -19.688 18.141 8.031 1 98.25 40 ALA B N 1
ATOM 3093 C CA . ALA B 1 40 ? -18.844 19.203 8.539 1 98.25 40 ALA B CA 1
ATOM 3094 C C . ALA B 1 40 ? -19.672 20.406 8.961 1 98.25 40 ALA B C 1
ATOM 3096 O O . ALA B 1 40 ? -19.5 20.938 10.062 1 98.25 40 ALA B O 1
ATOM 3097 N N . THR B 1 41 ? -20.578 20.766 8.117 1 97.81 41 THR B N 1
ATOM 3098 C CA . THR B 1 41 ? -21.453 21.906 8.391 1 97.81 41 THR B CA 1
ATOM 3099 C C . THR B 1 41 ? -22.281 21.672 9.648 1 97.81 41 THR B C 1
ATOM 3101 O O . THR B 1 41 ? -22.469 22.578 10.453 1 97.81 41 THR B O 1
ATOM 3104 N N . HIS B 1 42 ? -22.75 20.516 9.781 1 97.75 42 HIS B N 1
ATOM 3105 C CA . HIS B 1 42 ? -23.531 20.109 10.953 1 97.75 42 HIS B CA 1
ATOM 3106 C C . HIS B 1 42 ? -22.766 20.375 12.242 1 97.75 42 HIS B C 1
ATOM 3108 O O . HIS B 1 42 ? -23.297 20.953 13.188 1 97.75 42 HIS B O 1
ATOM 3114 N N . TYR B 1 43 ? -21.531 20.031 12.312 1 97.81 43 TYR B N 1
ATOM 3115 C CA . TYR B 1 43 ? -20.719 20.188 13.516 1 97.81 43 TYR B CA 1
ATOM 3116 C C . TYR B 1 43 ? -20.25 21.625 13.68 1 97.81 43 TYR B C 1
ATOM 3118 O O . TYR B 1 43 ? -20.156 22.141 14.797 1 97.81 43 TYR B O 1
ATOM 3126 N N . ILE B 1 44 ? -19.953 22.266 12.547 1 97.56 44 ILE B N 1
ATOM 3127 C CA . ILE B 1 44 ? -19.562 23.656 12.594 1 97.56 44 ILE B CA 1
ATOM 3128 C C . ILE B 1 44 ? -20.688 24.5 13.195 1 97.56 44 ILE B C 1
ATOM 3130 O O . ILE B 1 44 ? -20.453 25.391 14.008 1 97.56 44 ILE B O 1
ATOM 3134 N N . ASN B 1 45 ? -21.859 24.188 12.852 1 97.31 45 ASN B N 1
ATOM 3135 C CA . ASN B 1 45 ? -23.031 24.875 13.383 1 97.31 45 ASN B CA 1
ATOM 3136 C C . ASN B 1 45 ? -23.188 24.641 14.883 1 97.31 45 ASN B C 1
ATOM 3138 O O . ASN B 1 45 ? -23.828 25.438 15.57 1 97.31 45 ASN B O 1
ATOM 3142 N N . LYS B 1 46 ? -22.625 23.672 15.352 1 96.62 46 LYS B N 1
ATOM 3143 C CA . LYS B 1 46 ? -22.625 23.391 16.781 1 96.62 46 LYS B CA 1
ATOM 3144 C C . LYS B 1 46 ? -21.453 24.047 17.484 1 96.62 46 LYS B C 1
ATOM 3146 O O . LYS B 1 46 ? -21.234 23.844 18.688 1 96.62 46 LYS B O 1
ATOM 3151 N N . GLY B 1 47 ? -20.609 24.703 16.719 1 96.19 47 GLY B N 1
ATOM 3152 C CA . GLY B 1 47 ? -19.484 25.422 17.281 1 96.19 47 GLY B CA 1
ATOM 3153 C C . GLY B 1 47 ? -18.234 24.578 17.438 1 96.19 47 GLY B C 1
ATOM 3154 O O . GLY B 1 47 ? -17.359 24.891 18.234 1 96.19 47 GLY B O 1
ATOM 3155 N N . VAL B 1 48 ? -18.219 23.516 16.672 1 96.62 48 VAL B N 1
ATOM 3156 C CA . VAL B 1 48 ? -17.078 22.609 16.797 1 96.62 48 VAL B CA 1
ATOM 3157 C C . VAL B 1 48 ? -16.141 22.797 15.617 1 96.62 48 VAL B C 1
ATOM 3159 O O . VAL B 1 48 ? -16.594 22.984 14.477 1 96.62 48 VAL B O 1
ATOM 3162 N N . ASP B 1 49 ? -14.812 22.766 15.875 1 95.5 49 ASP B N 1
ATOM 3163 C CA . ASP B 1 49 ? -13.82 22.875 14.812 1 95.5 49 ASP B CA 1
ATOM 3164 C C . ASP B 1 49 ? -13.758 21.594 13.977 1 95.5 49 ASP B C 1
ATOM 3166 O O . ASP B 1 49 ? -13.812 20.484 14.523 1 95.5 49 ASP B O 1
ATOM 3170 N N . VAL B 1 50 ? -13.664 21.844 12.648 1 97.44 50 VAL B N 1
ATOM 3171 C CA . VAL B 1 50 ? -13.609 20.703 11.742 1 97.44 50 VAL B CA 1
ATOM 3172 C C . VAL B 1 50 ? -12.422 20.859 10.789 1 97.44 50 VAL B C 1
ATOM 3174 O O . VAL B 1 50 ? -12.164 21.953 10.289 1 97.44 50 VAL B O 1
ATOM 3177 N N . GLU B 1 51 ? -11.625 19.812 10.633 1 96.81 51 GLU B N 1
ATOM 3178 C CA . GLU B 1 51 ? -10.562 19.766 9.641 1 96.81 51 GLU B CA 1
ATOM 3179 C C . GLU B 1 51 ? -11.016 19.031 8.383 1 96.81 51 GLU B C 1
ATOM 3181 O O . GLU B 1 51 ? -11.648 17.969 8.469 1 96.81 51 GLU B O 1
ATOM 3186 N N . TYR B 1 52 ? -10.672 19.609 7.254 1 96.31 52 TYR B N 1
ATOM 3187 C CA . TYR B 1 52 ? -10.992 19.016 5.961 1 96.31 52 TYR B CA 1
ATOM 3188 C C . TYR B 1 52 ? -9.766 18.344 5.355 1 96.31 52 TYR B C 1
ATOM 3190 O O . TYR B 1 52 ? -8.664 18.906 5.395 1 96.31 52 TYR B O 1
ATOM 3198 N N . PHE B 1 53 ? -9.961 17.188 4.895 1 96.31 53 PHE B N 1
ATOM 3199 C CA . PHE B 1 53 ? -8.961 16.5 4.086 1 96.31 53 PHE B CA 1
ATOM 3200 C C . PHE B 1 53 ? -9.398 16.438 2.627 1 96.31 53 PHE B C 1
ATOM 3202 O O . PHE B 1 53 ? -10.367 15.758 2.291 1 96.31 53 PHE B O 1
ATOM 3209 N N . LEU B 1 54 ? -8.656 17.062 1.808 1 94.88 54 LEU B N 1
ATOM 3210 C CA . LEU B 1 54 ? -9.086 17.359 0.444 1 94.88 54 LEU B CA 1
ATOM 3211 C C . LEU B 1 54 ? -8.68 16.234 -0.503 1 94.88 54 LEU B C 1
ATOM 3213 O O . LEU B 1 54 ? -7.688 15.539 -0.26 1 94.88 54 LEU B O 1
ATOM 3217 N N . ASP B 1 55 ? -9.445 16.094 -1.555 1 94.44 55 ASP B N 1
ATOM 3218 C CA . ASP B 1 55 ? -9.117 15.25 -2.701 1 94.44 55 ASP B CA 1
ATOM 3219 C C . ASP B 1 55 ? -8.008 15.883 -3.543 1 94.44 55 ASP B C 1
ATOM 3221 O O . ASP B 1 55 ? -8.086 17.062 -3.891 1 94.44 55 ASP B O 1
ATOM 3225 N N . PRO B 1 56 ? -7.027 15.148 -3.828 1 94 56 PRO B N 1
ATOM 3226 C CA . PRO B 1 56 ? -5.93 15.758 -4.586 1 94 56 PRO B CA 1
ATOM 3227 C C . PRO B 1 56 ? -6.309 16.062 -6.031 1 94 56 PRO B C 1
ATOM 3229 O O . PRO B 1 56 ? -5.648 16.875 -6.688 1 94 56 PRO B O 1
ATOM 3232 N N . LEU B 1 57 ? -7.367 15.461 -6.535 1 95.31 57 LEU B N 1
ATOM 3233 C CA . LEU B 1 57 ? -7.672 15.578 -7.957 1 95.31 57 LEU B CA 1
ATOM 3234 C C . LEU B 1 57 ? -8.68 16.688 -8.211 1 95.31 57 LEU B C 1
ATOM 3236 O O . LEU B 1 57 ? -8.719 17.266 -9.297 1 95.31 57 LEU B O 1
ATOM 3240 N N . PHE B 1 58 ? -9.508 16.938 -7.164 1 95.31 58 PHE B N 1
ATOM 3241 C CA . PHE B 1 58 ? -10.617 17.859 -7.418 1 95.31 58 PHE B CA 1
ATOM 3242 C C . PHE B 1 58 ? -10.719 18.906 -6.316 1 95.31 58 PHE B C 1
ATOM 3244 O O . PHE B 1 58 ? -10.773 18.562 -5.133 1 95.31 58 PHE B O 1
ATOM 3251 N N . GLU B 1 59 ? -10.812 20.094 -6.738 1 90.81 59 GLU B N 1
ATOM 3252 C CA . GLU B 1 59 ? -10.969 21.203 -5.797 1 90.81 59 GLU B CA 1
ATOM 3253 C C . GLU B 1 59 ? -12.312 21.125 -5.07 1 90.81 59 GLU B C 1
ATOM 3255 O O . GLU B 1 59 ? -13.328 20.766 -5.672 1 90.81 59 GLU B O 1
ATOM 3260 N N . LYS B 1 60 ? -12.32 21.375 -3.836 1 89.56 60 LYS B N 1
ATOM 3261 C CA . LYS B 1 60 ? -13.508 21.422 -2.988 1 89.56 60 LYS B CA 1
ATOM 3262 C C . LYS B 1 60 ? -14.148 20.031 -2.875 1 89.56 60 LYS B C 1
ATOM 3264 O O . LYS B 1 60 ? -15.375 19.922 -2.812 1 89.56 60 LYS B O 1
ATOM 3269 N N . THR B 1 61 ? -13.469 19.031 -3.125 1 95.12 61 THR B N 1
ATOM 3270 C CA . THR B 1 61 ? -13.859 17.656 -2.895 1 95.12 61 THR B CA 1
ATOM 3271 C C . THR B 1 61 ? -13.117 17.062 -1.7 1 95.12 61 THR B C 1
ATOM 3273 O O . THR B 1 61 ? -11.906 17.281 -1.554 1 95.12 61 THR B O 1
ATOM 3276 N N . PHE B 1 62 ? -13.852 16.359 -0.869 1 95.75 62 PHE B N 1
ATOM 3277 C CA . PHE B 1 62 ? -13.297 15.953 0.417 1 95.75 62 PHE B CA 1
ATOM 3278 C C . PHE B 1 62 ? -13.188 14.43 0.504 1 95.75 62 PHE B C 1
ATOM 3280 O O . PHE B 1 62 ? -14.094 13.711 0.086 1 95.75 62 PHE B O 1
ATOM 3287 N N . GLU B 1 63 ? -12.086 14.016 1.037 1 95.69 63 GLU B N 1
ATOM 3288 C CA . GLU B 1 63 ? -11.875 12.594 1.287 1 95.69 63 GLU B CA 1
ATOM 3289 C C . GLU B 1 63 ? -12.266 12.219 2.715 1 95.69 63 GLU B C 1
ATOM 3291 O O . GLU B 1 63 ? -12.633 11.07 2.986 1 95.69 63 GLU B O 1
ATOM 3296 N N . ALA B 1 64 ? -12.117 13.18 3.609 1 97.81 64 ALA B N 1
ATOM 3297 C CA . ALA B 1 64 ? -12.414 12.953 5.02 1 97.81 64 ALA B CA 1
ATOM 3298 C C . ALA B 1 64 ? -12.648 14.273 5.75 1 97.81 64 ALA B C 1
ATOM 3300 O O . ALA B 1 64 ? -12.281 15.336 5.258 1 97.81 64 ALA B O 1
ATOM 3301 N N . ILE B 1 65 ? -13.305 14.172 6.836 1 98.25 65 ILE B N 1
ATOM 3302 C CA . ILE B 1 65 ? -13.359 15.266 7.797 1 98.25 65 ILE B CA 1
ATOM 3303 C C . ILE B 1 65 ? -13.047 14.742 9.195 1 98.25 65 ILE B C 1
ATOM 3305 O O . ILE B 1 65 ? -13.375 13.602 9.523 1 98.25 65 ILE B O 1
ATOM 3309 N N . PHE B 1 66 ? -12.391 15.555 9.977 1 98.31 66 PHE B N 1
ATOM 3310 C CA . PHE B 1 66 ? -12.102 15.258 11.375 1 98.31 66 PHE B CA 1
ATOM 3311 C C . PHE B 1 66 ? -12.734 16.297 12.297 1 98.31 66 PHE B C 1
ATOM 3313 O O . PHE B 1 66 ? -12.336 17.453 12.289 1 98.31 66 PHE B O 1
ATOM 3320 N N . VAL B 1 67 ? -13.734 15.82 12.953 1 98.31 67 VAL B N 1
ATOM 3321 C CA . VAL B 1 67 ? -14.414 16.672 13.922 1 98.31 67 VAL B CA 1
ATOM 3322 C C . VAL B 1 67 ? -13.602 16.719 15.219 1 98.31 67 VAL B C 1
ATOM 3324 O O . VAL B 1 67 ? -13.445 15.695 15.898 1 98.31 67 VAL B O 1
ATOM 3327 N N . LYS B 1 68 ? -13.164 17.844 15.562 1 96.06 68 LYS B N 1
ATOM 3328 C CA . LYS B 1 68 ? -12.219 17.984 16.672 1 96.06 68 LYS B CA 1
ATOM 3329 C C . LYS B 1 68 ? -12.93 17.859 18.016 1 96.06 68 LYS B C 1
ATOM 3331 O O . LYS B 1 68 ? -13.984 17.219 18.109 1 96.06 68 LYS B O 1
ATOM 3336 N N . ASN B 1 69 ? -12.227 18.234 19.078 1 94 69 ASN B N 1
ATOM 3337 C CA . ASN B 1 69 ? -12.734 18.172 20.453 1 94 69 ASN B CA 1
ATOM 3338 C C . ASN B 1 69 ? -14.086 18.859 20.578 1 94 69 ASN B C 1
ATOM 3340 O O . ASN B 1 69 ? -14.312 19.922 19.984 1 94 69 ASN B O 1
ATOM 3344 N N . PRO B 1 70 ? -14.977 18.234 21.219 1 94.81 70 PRO B N 1
ATOM 3345 C CA . PRO B 1 70 ? -14.875 17.109 22.156 1 94.81 70 PRO B CA 1
ATOM 3346 C C . PRO B 1 70 ? -15.227 15.781 21.5 1 94.81 70 PRO B C 1
ATOM 3348 O O . PRO B 1 70 ? -15.172 14.734 22.156 1 94.81 70 PRO B O 1
ATOM 3351 N N . TYR B 1 71 ? -15.539 15.727 20.172 1 95.19 71 TYR B N 1
ATOM 3352 C CA . TYR B 1 71 ? -16.047 14.516 19.547 1 95.19 71 TYR B CA 1
ATOM 3353 C C . TYR B 1 71 ? -14.914 13.625 19.078 1 95.19 71 TYR B C 1
ATOM 3355 O O . TYR B 1 71 ? -14.906 12.422 19.359 1 95.19 71 TYR B O 1
ATOM 3363 N N . ASN B 1 72 ? -13.883 14.219 18.422 1 97.19 72 ASN B N 1
ATOM 3364 C CA . ASN B 1 72 ? -12.758 13.508 17.812 1 97.19 72 ASN B CA 1
ATOM 3365 C C . ASN B 1 72 ? -13.242 12.367 16.922 1 97.19 72 ASN B C 1
ATOM 3367 O O . ASN B 1 72 ? -12.828 11.219 17.094 1 97.19 72 ASN B O 1
ATOM 3371 N N . ILE B 1 73 ? -14.086 12.703 15.93 1 98.06 73 ILE B N 1
ATOM 3372 C CA . ILE B 1 73 ? -14.672 11.727 15.016 1 98.06 73 ILE B CA 1
ATOM 3373 C C . ILE B 1 73 ? -14.07 11.898 13.625 1 98.06 73 ILE B C 1
ATOM 3375 O O . ILE B 1 73 ? -14.008 13.008 13.094 1 98.06 73 ILE B O 1
ATOM 3379 N N . LEU B 1 74 ? -13.594 10.844 13.094 1 98.25 74 LEU B N 1
ATOM 3380 C CA . LEU B 1 74 ? -13.109 10.828 11.719 1 98.25 74 LEU B CA 1
ATOM 3381 C C . LEU B 1 74 ? -14.141 10.195 10.789 1 98.25 74 LEU B C 1
ATOM 3383 O O . LEU B 1 74 ? -14.562 9.055 11 1 98.25 74 LEU B O 1
ATOM 3387 N N . TYR B 1 75 ? -14.672 10.953 9.852 1 98.12 75 TYR B N 1
ATOM 3388 C CA . TYR B 1 75 ? -15.453 10.438 8.734 1 98.12 75 TYR B CA 1
ATOM 3389 C C . TYR B 1 75 ? -14.594 10.305 7.484 1 98.12 75 TYR B C 1
ATOM 3391 O O . TYR B 1 75 ? -14.078 11.305 6.973 1 98.12 75 TYR B O 1
ATOM 3399 N N . LEU B 1 76 ? -14.484 9.07 6.984 1 97.38 76 LEU B N 1
ATOM 3400 C CA . LEU B 1 76 ? -13.492 8.836 5.938 1 97.38 76 LEU B CA 1
ATOM 3401 C C . LEU B 1 76 ? -14.102 8.039 4.785 1 97.38 76 LEU B C 1
ATOM 3403 O O . LEU B 1 76 ? -14.727 7 5.004 1 97.38 76 LEU B O 1
ATOM 3407 N N . GLN B 1 77 ? -14.031 8.648 3.611 1 94.94 77 GLN B N 1
ATOM 3408 C CA . GLN B 1 77 ? -14.242 7.816 2.432 1 94.94 77 GLN B CA 1
ATOM 3409 C C . GLN B 1 77 ? -13.148 6.77 2.289 1 94.94 77 GLN B C 1
ATOM 3411 O O . GLN B 1 77 ? -11.992 7.105 2.008 1 94.94 77 GLN B O 1
ATOM 3416 N N . ALA B 1 78 ? -13.461 5.508 2.367 1 91.56 78 ALA B N 1
ATOM 3417 C CA . ALA B 1 78 ? -12.43 4.5 2.592 1 91.56 78 ALA B CA 1
ATOM 3418 C C . ALA B 1 78 ? -12.266 3.604 1.367 1 91.56 78 ALA B C 1
ATOM 3420 O O . ALA B 1 78 ? -11.883 2.436 1.49 1 91.56 78 ALA B O 1
ATOM 3421 N N . ASN B 1 79 ? -12.57 4.051 0.153 1 85.25 79 ASN B N 1
ATOM 3422 C CA . ASN B 1 79 ? -12.391 3.268 -1.065 1 85.25 79 ASN B CA 1
ATOM 3423 C C . ASN B 1 79 ? -11.07 3.596 -1.752 1 85.25 79 ASN B C 1
ATOM 3425 O O . ASN B 1 79 ? -10.305 2.693 -2.102 1 85.25 79 ASN B O 1
ATOM 3429 N N . THR B 1 80 ? -10.867 4.848 -2.033 1 79.62 80 THR B N 1
ATOM 3430 C CA . THR B 1 80 ? -9.609 5.352 -2.574 1 79.62 80 THR B CA 1
ATOM 3431 C C . THR B 1 80 ? -9.117 6.551 -1.769 1 79.62 80 THR B C 1
ATOM 3433 O O . THR B 1 80 ? -9.609 7.668 -1.95 1 79.62 80 THR B O 1
ATOM 3436 N N . PRO B 1 81 ? -8.234 6.316 -0.975 1 81.62 81 PRO B N 1
ATOM 3437 C CA . PRO B 1 81 ? -7.543 5.059 -0.688 1 81.62 81 PRO B CA 1
ATOM 3438 C C . PRO B 1 81 ? -8.414 4.066 0.077 1 81.62 81 PRO B C 1
ATOM 3440 O O . PRO B 1 81 ? -9.32 4.473 0.809 1 81.62 81 PRO B O 1
ATOM 3443 N N . SER B 1 82 ? -8.07 2.842 -0.109 1 86.12 82 SER B N 1
ATOM 3444 C CA . SER B 1 82 ? -8.773 1.792 0.622 1 86.12 82 SER B CA 1
ATOM 3445 C C . SER B 1 82 ? -8.258 1.679 2.055 1 86.12 82 SER B C 1
ATOM 3447 O O . SER B 1 82 ? -7.066 1.467 2.277 1 86.12 82 SER B O 1
ATOM 3449 N N . VAL B 1 83 ? -9.133 1.905 2.998 1 89.38 83 VAL B N 1
ATOM 3450 C CA . VAL B 1 83 ? -8.797 1.833 4.414 1 89.38 83 VAL B CA 1
ATOM 3451 C C . VAL B 1 83 ? -9.742 0.86 5.121 1 89.38 83 VAL B C 1
ATOM 3453 O O . VAL B 1 83 ? -10.961 0.924 4.941 1 89.38 83 VAL B O 1
ATOM 3456 N N . GLU B 1 84 ? -9.172 -0.033 5.879 1 87.5 84 GLU B N 1
ATOM 3457 C CA . GLU B 1 84 ? -9.961 -1.015 6.621 1 87.5 84 GLU B CA 1
ATOM 3458 C C . GLU B 1 84 ? -10.039 -0.649 8.102 1 87.5 84 GLU B C 1
ATOM 3460 O O . GLU B 1 84 ? -9.18 0.063 8.617 1 87.5 84 GLU B O 1
ATOM 3465 N N . PRO B 1 85 ? -11.102 -1.105 8.75 1 88.75 85 PRO B N 1
ATOM 3466 C CA . PRO B 1 85 ? -11.18 -0.853 10.188 1 88.75 85 PRO B CA 1
ATOM 3467 C C . PRO B 1 85 ? -10.07 -1.551 10.969 1 88.75 85 PRO B C 1
ATOM 3469 O O . PRO B 1 85 ? -9.68 -2.672 10.633 1 88.75 85 PRO B O 1
ATOM 3472 N N . ILE B 1 86 ? -9.633 -0.893 11.969 1 83.06 86 ILE B N 1
ATOM 3473 C CA . ILE B 1 86 ? -8.602 -1.438 12.836 1 83.06 86 ILE B CA 1
ATOM 3474 C C . ILE B 1 86 ? -9.234 -2.035 14.094 1 83.06 86 ILE B C 1
ATOM 3476 O O . ILE B 1 86 ? -8.953 -3.176 14.461 1 83.06 86 ILE B O 1
ATOM 3480 N N . VAL B 1 87 ? -10.109 -1.306 14.664 1 85.19 87 VAL B N 1
ATOM 3481 C CA . VAL B 1 87 ? -10.805 -1.728 15.875 1 85.19 87 VAL B CA 1
ATOM 3482 C C . VAL B 1 87 ? -12.305 -1.833 15.602 1 85.19 87 VAL B C 1
ATOM 3484 O O . VAL B 1 87 ? -13.078 -0.951 15.984 1 85.19 87 VAL B O 1
ATOM 3487 N N . LEU B 1 88 ? -12.672 -2.916 15.117 1 85.88 88 LEU B N 1
ATOM 3488 C CA . LEU B 1 88 ? -14.078 -3.145 14.82 1 85.88 88 LEU B CA 1
ATOM 3489 C C . LEU B 1 88 ? -14.875 -3.34 16.109 1 85.88 88 LEU B C 1
ATOM 3491 O O . LEU B 1 88 ? -14.406 -3.996 17.031 1 85.88 88 LEU B O 1
ATOM 3495 N N . GLY B 1 89 ? -16.062 -2.812 16.172 1 79.75 89 GLY B N 1
ATOM 3496 C CA . GLY B 1 89 ? -16.953 -3.064 17.297 1 79.75 89 GLY B CA 1
ATOM 3497 C C . GLY B 1 89 ? -16.953 -1.948 18.328 1 79.75 89 GLY B C 1
ATOM 3498 O O . GLY B 1 89 ? -17.812 -1.905 19.203 1 79.75 89 GLY B O 1
ATOM 3499 N N . LYS B 1 90 ? -15.93 -1.118 18.297 1 87.62 90 LYS B N 1
ATOM 3500 C CA . LYS B 1 90 ? -15.859 -0.002 19.234 1 87.62 90 LYS B CA 1
ATOM 3501 C C . LYS B 1 90 ? -15.594 1.313 18.5 1 87.62 90 LYS B C 1
ATOM 3503 O O . LYS B 1 90 ? -16.531 1.961 18.031 1 87.62 90 LYS B O 1
ATOM 3508 N N . ARG B 1 91 ? -14.398 1.521 18.156 1 89.31 91 ARG B N 1
ATOM 3509 C CA . ARG B 1 91 ? -13.984 2.797 17.578 1 89.31 91 ARG B CA 1
ATOM 3510 C C . ARG B 1 91 ? -14.391 2.889 16.109 1 89.31 91 ARG B C 1
ATOM 3512 O O . ARG B 1 91 ? -14.938 3.902 15.68 1 89.31 91 ARG B O 1
ATOM 3519 N N . ASP B 1 92 ? -14.109 1.842 15.352 1 92.56 92 ASP B N 1
ATOM 3520 C CA . ASP B 1 92 ? -14.258 1.876 13.906 1 92.56 92 ASP B CA 1
ATOM 3521 C C . ASP B 1 92 ? -15.602 1.292 13.477 1 92.56 92 ASP B C 1
ATOM 3523 O O . ASP B 1 92 ? -15.945 0.17 13.852 1 92.56 92 ASP B O 1
ATOM 3527 N N . LYS B 1 93 ? -16.328 2.045 12.773 1 92 93 LYS B N 1
ATOM 3528 C CA . LYS B 1 93 ? -17.594 1.626 12.188 1 92 93 LYS B CA 1
ATOM 3529 C C . LYS B 1 93 ? -17.547 1.713 10.664 1 92 93 LYS B C 1
ATOM 3531 O O . LYS B 1 93 ? -16.969 2.646 10.102 1 92 93 LYS B O 1
ATOM 3536 N N . VAL B 1 94 ? -18.141 0.693 10.055 1 91.94 94 VAL B N 1
ATOM 3537 C CA . VAL B 1 94 ? -18.172 0.675 8.594 1 91.94 94 VAL B CA 1
ATOM 3538 C C . VAL B 1 94 ? -19.594 0.927 8.094 1 91.94 94 VAL B C 1
ATOM 3540 O O . VAL B 1 94 ? -20.531 0.275 8.547 1 91.94 94 VAL B O 1
ATOM 3543 N N . ILE B 1 95 ? -19.703 1.897 7.316 1 93.5 95 ILE B N 1
ATOM 3544 C CA . ILE B 1 95 ? -20.953 2.141 6.59 1 93.5 95 ILE B CA 1
ATOM 3545 C C . ILE B 1 95 ? -20.797 1.666 5.148 1 93.5 95 ILE B C 1
ATOM 3547 O O . ILE B 1 95 ? -20.188 2.346 4.324 1 93.5 95 ILE B O 1
ATOM 3551 N N . SER B 1 96 ? -21.406 0.531 4.852 1 92.12 96 SER B N 1
ATOM 3552 C CA . SER B 1 96 ? -21.328 -0.016 3.5 1 92.12 96 SER B CA 1
ATOM 3553 C C . SER B 1 96 ? -22.328 0.666 2.564 1 92.12 96 SER B C 1
ATOM 3555 O O . SER B 1 96 ? -23.531 0.643 2.809 1 92.12 96 SER B O 1
ATOM 3557 N N . LEU B 1 97 ? -21.797 1.19 1.52 1 93.56 97 LEU B N 1
ATOM 3558 C CA . LEU B 1 97 ? -22.625 1.888 0.552 1 93.56 97 LEU B CA 1
ATOM 3559 C C . LEU B 1 97 ? -22.672 1.137 -0.775 1 93.56 97 LEU B C 1
ATOM 3561 O O . LEU B 1 97 ? -23.156 1.666 -1.778 1 93.56 97 LEU B O 1
ATOM 3565 N N . TYR B 1 98 ? -22.188 -0.068 -0.768 1 89 98 TYR B N 1
ATOM 3566 C CA . TYR B 1 98 ? -22.172 -0.867 -1.988 1 89 98 TYR B CA 1
ATOM 3567 C C . TYR B 1 98 ? -23.594 -1.202 -2.436 1 89 98 TYR B C 1
ATOM 3569 O O . TYR B 1 98 ? -23.875 -1.24 -3.633 1 89 98 TYR B O 1
ATOM 3577 N N . ASP B 1 99 ? -24.422 -1.359 -1.453 1 89 99 ASP B N 1
ATOM 3578 C CA . ASP B 1 99 ? -25.797 -1.755 -1.755 1 89 99 ASP B CA 1
ATOM 3579 C C . ASP B 1 99 ? -26.609 -0.57 -2.275 1 89 99 ASP B C 1
ATOM 3581 O O . ASP B 1 99 ? -27.734 -0.741 -2.742 1 89 99 ASP B O 1
ATOM 3585 N N . CYS B 1 100 ? -26 0.561 -2.195 1 93.62 100 CYS B N 1
ATOM 3586 C CA . CYS B 1 100 ? -26.688 1.74 -2.725 1 93.62 100 CYS B CA 1
ATOM 3587 C C . CYS B 1 100 ? -26.5 1.844 -4.234 1 93.62 100 CYS B C 1
ATOM 3589 O O . CYS B 1 100 ? -27.156 2.648 -4.891 1 93.62 100 CYS B O 1
ATOM 3591 N N . LEU B 1 101 ? -25.703 1.05 -4.805 1 92.5 101 LEU B N 1
ATOM 3592 C CA . LEU B 1 101 ? -25.406 1.126 -6.23 1 92.5 101 LEU B CA 1
ATOM 3593 C C . LEU B 1 101 ? -26.406 0.307 -7.035 1 92.5 101 LEU B C 1
ATOM 3595 O O . LEU B 1 101 ? -26.641 -0.87 -6.742 1 92.5 101 LEU B O 1
ATOM 3599 N N . ASP B 1 102 ? -26.953 0.996 -7.965 1 92.94 102 ASP B N 1
ATOM 3600 C CA . ASP B 1 102 ? -27.859 0.323 -8.891 1 92.94 102 ASP B CA 1
ATOM 3601 C C . ASP B 1 102 ? -27.094 -0.555 -9.875 1 92.94 102 ASP B C 1
ATOM 3603 O O . ASP B 1 102 ? -26.5 -0.052 -10.836 1 92.94 102 ASP B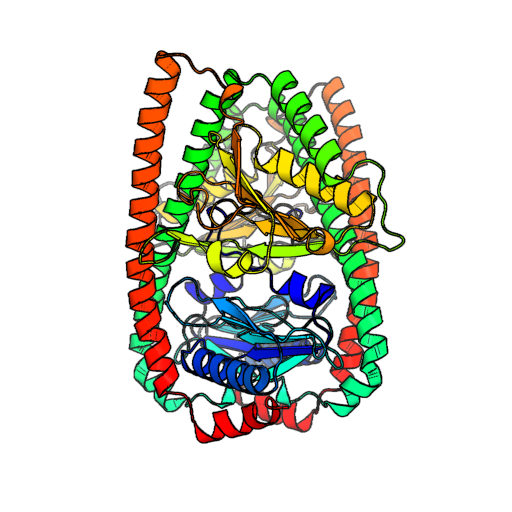 O 1
ATOM 3607 N N . GLU B 1 103 ? -27.25 -1.799 -9.727 1 88.19 103 GLU B N 1
ATOM 3608 C CA . GLU B 1 103 ? -26.469 -2.752 -10.508 1 88.19 103 GLU B CA 1
ATOM 3609 C C . GLU B 1 103 ? -26.797 -2.648 -11.992 1 88.19 103 GLU B C 1
ATOM 3611 O O . GLU B 1 103 ? -25.922 -2.795 -12.844 1 88.19 103 GLU B O 1
ATOM 3616 N N . GLN B 1 104 ? -28.031 -2.484 -12.297 1 92.31 104 GLN B N 1
ATOM 3617 C CA . GLN B 1 104 ? -28.438 -2.406 -13.695 1 92.31 104 GLN B CA 1
ATOM 3618 C C . GLN B 1 104 ? -27.828 -1.185 -14.375 1 92.31 104 GLN B C 1
ATOM 3620 O O . GLN B 1 104 ? -27.391 -1.262 -15.523 1 92.31 104 GLN B O 1
ATOM 3625 N N . LYS B 1 105 ? -27.844 -0.097 -13.633 1 92.62 105 LYS B N 1
ATOM 3626 C CA . LYS B 1 105 ? -27.234 1.11 -14.188 1 92.62 105 LYS B CA 1
ATOM 3627 C C . LYS B 1 105 ? -25.734 0.923 -14.391 1 92.62 105 LYS B C 1
ATOM 3629 O O . LYS B 1 105 ? -25.172 1.41 -15.367 1 92.62 105 LYS B O 1
ATOM 3634 N N . LEU B 1 106 ? -25.094 0.235 -13.492 1 91.31 106 LEU B N 1
ATOM 3635 C CA . LEU B 1 106 ? -23.672 -0.03 -13.617 1 91.31 106 LEU B CA 1
ATOM 3636 C C . LEU B 1 106 ? -23.375 -0.913 -14.82 1 91.31 106 LEU B C 1
ATOM 3638 O O . LEU B 1 106 ? -22.422 -0.669 -15.562 1 91.31 106 LEU B O 1
ATOM 3642 N N . ILE B 1 107 ? -24.203 -1.875 -15 1 91.06 107 ILE B N 1
ATOM 3643 C CA . ILE B 1 107 ? -24.031 -2.793 -16.125 1 91.06 107 ILE B CA 1
ATOM 3644 C C . ILE B 1 107 ? -24.203 -2.037 -17.438 1 91.06 107 ILE B C 1
ATOM 3646 O O . ILE B 1 107 ? -23.438 -2.258 -18.391 1 91.06 107 ILE B O 1
ATOM 3650 N N . LEU B 1 108 ? -25.188 -1.164 -17.469 1 93.31 108 LEU B N 1
ATOM 3651 C CA . LEU B 1 108 ? -25.453 -0.368 -18.672 1 93.31 108 LEU B CA 1
ATOM 3652 C C . LEU B 1 108 ? -24.219 0.436 -19.062 1 93.31 108 LEU B C 1
ATOM 3654 O O . LEU B 1 108 ? -23.953 0.621 -20.25 1 93.31 108 LEU B O 1
ATOM 3658 N N . HIS B 1 109 ? -23.469 0.872 -18.094 1 93.06 109 HIS B N 1
ATOM 3659 C CA . HIS B 1 109 ? -22.297 1.691 -18.375 1 93.06 109 HIS B CA 1
ATOM 3660 C C . HIS B 1 109 ? -21.016 0.867 -18.297 1 93.06 109 HIS B C 1
ATOM 3662 O O . HIS B 1 109 ? -19.906 1.423 -18.234 1 93.06 109 HIS B O 1
ATOM 3668 N N . GLY B 1 110 ? -21.156 -0.365 -18.234 1 91 110 GLY B N 1
ATOM 3669 C CA . GLY B 1 110 ? -20.047 -1.262 -17.969 1 91 110 GLY B CA 1
ATOM 3670 C C . GLY B 1 110 ? -18.922 -1.126 -18.984 1 91 110 GLY B C 1
ATOM 3671 O O . GLY B 1 110 ? -17.75 -1.075 -18.609 1 91 110 GLY B O 1
ATOM 3672 N N . GLU B 1 111 ? -19.25 -1.092 -20.25 1 92.06 111 GLU B N 1
ATOM 3673 C CA . GLU B 1 111 ? -18.25 -0.972 -21.297 1 92.06 111 GLU B CA 1
ATOM 3674 C C . GLU B 1 111 ? -17.516 0.367 -21.219 1 92.06 111 GLU B C 1
ATOM 3676 O O . GLU B 1 111 ? -16.297 0.426 -21.375 1 92.06 111 GLU B O 1
ATOM 3681 N N . GLN B 1 112 ? -18.328 1.346 -21.031 1 94.19 112 GLN B N 1
ATOM 3682 C CA . GLN B 1 112 ? -17.75 2.674 -20.891 1 94.19 112 GLN B CA 1
ATOM 3683 C C . GLN B 1 112 ? -16.797 2.736 -19.688 1 94.19 112 GLN B C 1
ATOM 3685 O O . GLN B 1 112 ? -15.711 3.297 -19.781 1 94.19 112 GLN B O 1
ATOM 3690 N N . LEU B 1 113 ? -17.234 2.197 -18.578 1 92.5 113 LEU B N 1
ATOM 3691 C CA . LEU B 1 113 ? -16.422 2.176 -17.375 1 92.5 113 LEU B CA 1
ATOM 3692 C C . LEU B 1 113 ? -15.109 1.424 -17.609 1 92.5 113 LEU B C 1
ATOM 3694 O O . LEU B 1 113 ? -14.047 1.864 -17.156 1 92.5 113 LEU B O 1
ATOM 3698 N N . GLU B 1 114 ? -15.195 0.354 -18.266 1 91.31 114 GLU B N 1
ATOM 3699 C CA . GLU B 1 114 ? -14.008 -0.441 -18.562 1 91.31 114 GLU B CA 1
ATOM 3700 C C . GLU B 1 114 ? -12.984 0.37 -19.344 1 91.31 114 GLU B C 1
ATOM 3702 O O . GLU B 1 114 ? -11.789 0.34 -19.031 1 91.31 114 GLU B O 1
ATOM 3707 N N . GLN B 1 115 ? -13.445 1.022 -20.344 1 94.12 115 GLN B N 1
ATOM 3708 C CA . GLN B 1 115 ? -12.562 1.847 -21.156 1 94.12 115 GLN B CA 1
ATOM 3709 C C . GLN B 1 115 ? -11.953 2.982 -20.328 1 94.12 115 GLN B C 1
ATOM 3711 O O . GLN B 1 115 ? -10.773 3.297 -20.469 1 94.12 115 GLN B O 1
ATOM 3716 N N . LEU B 1 116 ? -12.773 3.582 -19.531 1 94.69 116 LEU B N 1
ATOM 3717 C CA . LEU B 1 116 ? -12.312 4.672 -18.672 1 94.69 116 LEU B CA 1
ATOM 3718 C C . LEU B 1 116 ? -11.234 4.191 -17.703 1 94.69 116 LEU B C 1
ATOM 3720 O O . LEU B 1 116 ? -10.227 4.871 -17.516 1 94.69 116 LEU B O 1
ATOM 3724 N N . TYR B 1 117 ? -11.445 3.043 -17.156 1 90.5 117 TYR B N 1
ATOM 3725 C CA . TYR B 1 117 ? -10.477 2.492 -16.219 1 90.5 117 TYR B CA 1
ATOM 3726 C C . TYR B 1 117 ? -9.141 2.213 -16.906 1 90.5 117 TYR B C 1
ATOM 3728 O O . TYR B 1 117 ? -8.078 2.473 -16.344 1 90.5 117 TYR B O 1
ATOM 3736 N N . GLU B 1 118 ? -9.203 1.724 -18.062 1 91 118 GLU B N 1
ATOM 3737 C CA . GLU B 1 118 ? -7.988 1.445 -18.828 1 91 118 GLU B CA 1
ATOM 3738 C C . GLU B 1 118 ? -7.223 2.729 -19.125 1 91 118 GLU B C 1
ATOM 3740 O O . GLU B 1 118 ? -6.008 2.797 -18.922 1 91 118 GLU B O 1
ATOM 3745 N N . THR B 1 119 ? -7.949 3.691 -19.609 1 95.44 119 THR B N 1
ATOM 3746 C CA . THR B 1 119 ? -7.336 4.965 -19.953 1 95.44 119 THR B CA 1
ATOM 3747 C C . THR B 1 119 ? -6.789 5.668 -18.719 1 95.44 119 THR B C 1
ATOM 3749 O O . THR B 1 119 ? -5.688 6.219 -18.75 1 95.44 119 THR B O 1
ATOM 3752 N N . LYS B 1 120 ? -7.543 5.609 -17.703 1 93.88 120 LYS B N 1
ATOM 3753 C CA . LYS B 1 120 ? -7.137 6.289 -16.484 1 93.88 120 LYS B CA 1
ATOM 3754 C C . LYS B 1 120 ? -5.891 5.645 -15.875 1 93.88 120 LYS B C 1
ATOM 3756 O O . LYS B 1 120 ? -5.035 6.336 -15.328 1 93.88 120 LYS B O 1
ATOM 3761 N N . ALA B 1 121 ? -5.828 4.355 -15.969 1 91.81 121 ALA B N 1
ATOM 3762 C CA . ALA B 1 121 ? -4.668 3.645 -15.438 1 91.81 121 ALA B CA 1
ATOM 3763 C C . ALA B 1 121 ? -3.385 4.098 -16.125 1 91.81 121 ALA B C 1
ATOM 3765 O O . ALA B 1 121 ? -2.34 4.234 -15.492 1 91.81 121 ALA B O 1
ATOM 3766 N N . LYS B 1 122 ? -3.441 4.293 -17.375 1 95.44 122 LYS B N 1
ATOM 3767 C CA . LYS B 1 122 ? -2.293 4.766 -18.141 1 95.44 122 LYS B CA 1
ATOM 3768 C C . LYS B 1 122 ? -1.852 6.148 -17.672 1 95.44 122 LYS B C 1
ATOM 3770 O O . LYS B 1 122 ? -0.666 6.379 -17.422 1 95.44 122 LYS B O 1
ATOM 3775 N N . TYR B 1 123 ? -2.781 7.035 -17.531 1 97.12 123 TYR B N 1
ATOM 3776 C CA . TYR B 1 123 ? -2.465 8.391 -17.094 1 97.12 123 TYR B CA 1
ATOM 3777 C C . TYR B 1 123 ? -1.928 8.383 -15.656 1 97.12 123 TYR B C 1
ATOM 3779 O O . TYR B 1 123 ? -1.034 9.164 -15.328 1 97.12 123 TYR B O 1
ATOM 3787 N N . TYR B 1 124 ? -2.496 7.508 -14.922 1 95.38 124 TYR B N 1
ATOM 3788 C CA . TYR B 1 124 ? -2.01 7.344 -13.555 1 95.38 124 TYR B CA 1
ATOM 3789 C C . TYR B 1 124 ? -0.538 6.945 -13.547 1 95.38 124 TYR B C 1
ATOM 3791 O O . TYR B 1 124 ? 0.272 7.559 -12.844 1 95.38 124 TYR B O 1
ATOM 3799 N N . GLN B 1 125 ? 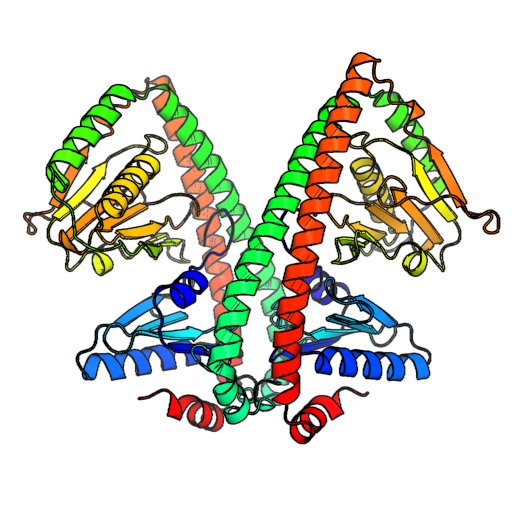-0.235 5.988 -14.273 1 95.25 125 GLN B N 1
ATOM 3800 C CA . GLN B 1 125 ? 1.137 5.5 -14.352 1 95.25 125 GLN B CA 1
ATOM 3801 C C . GLN B 1 125 ? 2.08 6.582 -14.867 1 95.25 125 GLN B C 1
ATOM 3803 O O . GLN B 1 125 ? 3.182 6.754 -14.344 1 95.25 125 GLN B O 1
ATOM 3808 N N . ASP B 1 126 ? 1.654 7.273 -15.844 1 97.56 126 ASP B N 1
ATOM 3809 C CA . ASP B 1 126 ? 2.477 8.336 -16.422 1 97.56 126 ASP B CA 1
ATOM 3810 C C . ASP B 1 126 ? 2.713 9.453 -15.406 1 97.56 126 ASP B C 1
ATOM 3812 O O . ASP B 1 126 ? 3.824 9.977 -15.297 1 97.56 126 ASP B O 1
ATOM 3816 N N . CYS B 1 127 ? 1.688 9.789 -14.727 1 97.56 127 CYS B N 1
ATOM 3817 C CA . CYS B 1 127 ? 1.788 10.836 -13.719 1 97.56 127 CYS B CA 1
ATOM 3818 C C . CYS B 1 127 ? 2.799 10.461 -12.641 1 97.56 127 CYS B C 1
ATOM 3820 O O . CYS B 1 127 ? 3.723 11.227 -12.352 1 97.56 127 CYS B O 1
ATOM 3822 N N . PHE B 1 128 ? 2.711 9.32 -12.156 1 97 128 PHE B N 1
ATOM 3823 C CA . PHE B 1 128 ? 3.555 8.922 -11.031 1 97 128 PHE B CA 1
ATOM 3824 C C . PHE B 1 128 ? 4.965 8.602 -11.508 1 97 128 PHE B C 1
ATOM 3826 O O . PHE B 1 128 ? 5.93 8.766 -10.758 1 97 128 PHE B O 1
ATOM 3833 N N . SER B 1 129 ? 5.094 8.203 -12.734 1 97.06 129 SER B N 1
ATOM 3834 C CA . SER B 1 129 ? 6.43 8.07 -13.305 1 97.06 129 SER B CA 1
ATOM 3835 C C . SER B 1 129 ? 7.137 9.422 -13.375 1 97.06 129 SER B C 1
ATOM 3837 O O . SER B 1 129 ? 8.328 9.523 -13.078 1 97.06 129 SER B O 1
ATOM 3839 N N . ALA B 1 130 ? 6.398 10.352 -13.805 1 97.75 130 ALA B N 1
ATOM 3840 C CA . ALA B 1 130 ? 6.949 11.703 -13.875 1 97.75 130 ALA B CA 1
ATOM 3841 C C . ALA B 1 130 ? 7.305 12.227 -12.484 1 97.75 130 ALA B C 1
ATOM 3843 O O . ALA B 1 130 ? 8.344 12.867 -12.305 1 97.75 130 ALA B O 1
ATOM 3844 N N . LEU B 1 131 ? 6.504 11.969 -11.531 1 97.56 131 LEU B N 1
ATOM 3845 C CA . LEU B 1 131 ? 6.766 12.398 -10.164 1 97.56 131 LEU B CA 1
ATOM 3846 C C . LEU B 1 131 ? 7.984 11.672 -9.594 1 97.56 131 LEU B C 1
ATOM 3848 O O . LEU B 1 131 ? 8.797 12.281 -8.883 1 97.56 131 LEU B O 1
ATOM 3852 N N . ALA B 1 132 ? 8.039 10.445 -9.859 1 96.69 132 ALA B N 1
ATOM 3853 C CA . ALA B 1 132 ? 9.211 9.68 -9.438 1 96.69 132 ALA B CA 1
ATOM 3854 C C . ALA B 1 132 ? 10.484 10.25 -10.039 1 96.69 132 ALA B C 1
ATOM 3856 O O . ALA B 1 132 ? 11.523 10.312 -9.375 1 96.69 132 ALA B O 1
ATOM 3857 N N . ASN B 1 133 ? 10.375 10.586 -11.289 1 97.12 133 ASN B N 1
ATOM 3858 C CA . ASN B 1 133 ? 11.516 11.234 -11.945 1 97.12 133 ASN B CA 1
ATOM 3859 C C . ASN B 1 133 ? 11.859 12.562 -11.281 1 97.12 133 ASN B C 1
ATOM 3861 O O . ASN B 1 133 ? 13.031 12.883 -11.094 1 97.12 133 ASN B O 1
ATOM 3865 N N . ALA B 1 134 ? 10.867 13.281 -10.961 1 96.06 134 ALA B N 1
ATOM 3866 C CA . ALA B 1 134 ? 11.07 14.586 -10.328 1 96.06 134 ALA B CA 1
ATOM 3867 C C . ALA B 1 134 ? 11.836 14.438 -9.016 1 96.06 134 ALA B C 1
ATOM 3869 O O . ALA B 1 134 ? 12.727 15.242 -8.719 1 96.06 134 ALA B O 1
ATOM 3870 N N . ILE B 1 135 ? 11.531 13.516 -8.234 1 95.06 135 ILE B N 1
ATOM 3871 C CA . ILE B 1 135 ? 12.211 13.336 -6.953 1 95.06 135 ILE B CA 1
ATOM 3872 C C . ILE B 1 135 ? 13.664 12.938 -7.188 1 95.06 135 ILE B C 1
ATOM 3874 O O . ILE B 1 135 ? 14.547 13.32 -6.418 1 95.06 135 ILE B O 1
ATOM 3878 N N . LYS B 1 136 ? 13.891 12.156 -8.156 1 95.38 136 LYS B N 1
ATOM 3879 C CA . LYS B 1 136 ? 15.266 11.812 -8.492 1 95.38 136 LYS B CA 1
ATOM 3880 C C . LYS B 1 136 ? 16.078 13.047 -8.867 1 95.38 136 LYS B C 1
ATOM 3882 O O . LYS B 1 136 ? 17.219 13.203 -8.438 1 95.38 136 LYS B O 1
ATOM 3887 N N . ILE B 1 137 ? 15.484 13.836 -9.703 1 95.38 137 ILE B N 1
ATOM 3888 C CA . ILE B 1 137 ? 16.125 15.078 -10.117 1 95.38 137 ILE B CA 1
ATOM 3889 C C . ILE B 1 137 ? 16.359 15.969 -8.898 1 95.38 137 ILE B C 1
ATOM 3891 O O . ILE B 1 137 ? 17.391 16.625 -8.781 1 95.38 137 ILE B O 1
ATOM 3895 N N . HIS B 1 138 ? 15.359 16 -8.055 1 92.62 138 HIS B N 1
ATOM 3896 C CA . HIS B 1 138 ? 15.469 16.766 -6.812 1 92.62 138 HIS B CA 1
ATOM 3897 C C . HIS B 1 138 ? 16.656 16.281 -5.977 1 92.62 138 HIS B C 1
ATOM 3899 O O . HIS B 1 138 ? 17.359 17.078 -5.375 1 92.62 138 HIS B O 1
ATOM 3905 N N . ASP B 1 139 ? 16.859 15.023 -5.926 1 91.81 139 ASP B N 1
ATOM 3906 C CA . ASP B 1 139 ? 18 14.461 -5.227 1 91.81 139 ASP B CA 1
ATOM 3907 C C . ASP B 1 139 ? 19.312 14.953 -5.828 1 91.81 139 ASP B C 1
ATOM 3909 O O . ASP B 1 139 ? 20.266 15.234 -5.102 1 91.81 139 ASP B O 1
ATOM 3913 N N . ASP B 1 140 ? 19.359 15.023 -7.102 1 92.56 140 ASP B N 1
ATOM 3914 C CA . ASP B 1 140 ? 20.547 15.562 -7.77 1 92.56 140 ASP B CA 1
ATOM 3915 C C . ASP B 1 140 ? 20.812 17 -7.336 1 92.56 140 ASP B C 1
ATOM 3917 O O . ASP B 1 140 ? 21.969 17.406 -7.18 1 92.56 140 ASP B O 1
ATOM 3921 N N . TRP B 1 141 ? 19.734 17.766 -7.215 1 91.38 141 TRP B N 1
ATOM 3922 C CA . TRP B 1 141 ? 19.812 19.156 -6.746 1 91.38 141 TRP B CA 1
ATOM 3923 C C . TRP B 1 141 ? 20.453 19.219 -5.363 1 91.38 141 TRP B C 1
ATOM 3925 O O . TRP B 1 141 ? 21.328 20.062 -5.109 1 91.38 141 TRP B O 1
ATOM 3935 N N . GLU B 1 142 ? 20.047 18.344 -4.516 1 91.5 142 GLU B N 1
ATOM 3936 C CA . GLU B 1 142 ? 20.547 18.312 -3.145 1 91.5 142 GLU B CA 1
ATOM 3937 C C . GLU B 1 142 ? 22.047 18.016 -3.107 1 91.5 142 GLU B C 1
ATOM 3939 O O . GLU B 1 142 ? 22.766 18.547 -2.26 1 91.5 142 GLU B O 1
ATOM 3944 N N . VAL B 1 143 ? 22.516 17.219 -3.984 1 90.94 143 VAL B N 1
ATOM 3945 C CA . VAL B 1 143 ? 23.922 16.875 -4.039 1 90.94 143 VAL B CA 1
ATOM 3946 C C . VAL B 1 143 ? 24.75 18.125 -4.312 1 90.94 143 VAL B C 1
ATOM 3948 O O . VAL B 1 143 ? 25.781 18.359 -3.67 1 90.94 143 VAL B O 1
ATOM 3951 N N . GLU B 1 144 ? 24.359 18.953 -5.223 1 89.94 144 GLU B N 1
ATOM 3952 C CA . GLU B 1 144 ? 25.062 20.172 -5.609 1 89.94 144 GLU B CA 1
ATOM 3953 C C . GLU B 1 144 ? 25.125 21.156 -4.449 1 89.94 144 GLU B C 1
ATOM 3955 O O . GLU B 1 144 ? 26.156 21.828 -4.25 1 89.94 144 GLU B O 1
ATOM 3960 N N . THR B 1 145 ? 24.109 21.234 -3.697 1 91.19 145 THR B N 1
ATOM 3961 C CA . THR B 1 145 ? 24.031 22.219 -2.631 1 91.19 145 THR B CA 1
ATOM 3962 C C . THR B 1 145 ? 24.781 21.734 -1.391 1 91.19 145 THR B C 1
ATOM 3964 O O . THR B 1 145 ? 25.5 22.5 -0.747 1 91.19 145 THR B O 1
ATOM 3967 N N . ARG B 1 146 ? 24.641 20.484 -1.077 1 91.81 146 ARG B N 1
ATOM 3968 C CA . ARG B 1 146 ? 25.203 19.906 0.14 1 91.81 146 ARG B CA 1
ATOM 3969 C C . ARG B 1 146 ? 26.719 20.047 0.159 1 91.81 146 ARG B C 1
ATOM 3971 O O . ARG B 1 146 ? 27.328 20.219 1.223 1 91.81 146 ARG B O 1
ATOM 3978 N N . ARG B 1 147 ? 27.297 20.062 -0.992 1 91 147 ARG B N 1
ATOM 3979 C CA . ARG B 1 147 ? 28.734 20.125 -1.126 1 91 147 ARG B CA 1
ATOM 3980 C C . ARG B 1 147 ? 29.281 21.453 -0.61 1 91 147 ARG B C 1
ATOM 3982 O O . ARG B 1 147 ? 30.438 21.547 -0.21 1 91 147 ARG B O 1
ATOM 3989 N N . TYR B 1 148 ? 28.469 22.453 -0.449 1 93 148 TYR B N 1
ATOM 3990 C CA . TYR B 1 148 ? 28.953 23.797 -0.136 1 93 148 TYR B CA 1
ATOM 3991 C C . TYR B 1 148 ? 28.266 24.344 1.107 1 93 148 TYR B C 1
ATOM 3993 O O . TYR B 1 148 ? 28.125 25.562 1.256 1 93 148 TYR B O 1
ATOM 4001 N N . MET B 1 149 ? 27.875 23.422 1.991 1 94.31 149 MET B N 1
ATOM 4002 C CA . MET B 1 149 ? 27.172 23.797 3.215 1 94.31 149 MET B CA 1
ATOM 4003 C C . MET B 1 149 ? 28.141 23.938 4.379 1 94.31 149 MET B C 1
ATOM 4005 O O . MET B 1 149 ? 29.062 23.141 4.531 1 94.31 149 MET B O 1
ATOM 4009 N N . ASN B 1 150 ? 27.922 25.016 5.082 1 95.81 150 ASN B N 1
ATOM 4010 C CA . ASN B 1 150 ? 28.531 25.156 6.398 1 95.81 150 ASN B CA 1
ATOM 4011 C C . ASN B 1 150 ? 27.656 24.562 7.496 1 95.81 150 ASN B C 1
ATOM 4013 O O . ASN B 1 150 ? 26.922 25.281 8.172 1 95.81 150 ASN B O 1
ATOM 4017 N N . TRP B 1 151 ? 27.812 23.297 7.754 1 95.19 151 TRP B N 1
ATOM 4018 C CA . TRP B 1 151 ? 26.953 22.547 8.664 1 95.19 151 TRP B CA 1
ATOM 4019 C C . TRP B 1 151 ? 27.125 23.031 10.102 1 95.19 151 TRP B C 1
ATOM 4021 O O . TRP B 1 151 ? 26.172 23.062 10.875 1 95.19 151 TRP B O 1
ATOM 4031 N N . GLN B 1 152 ? 28.312 23.359 10.414 1 95.69 152 GLN B N 1
ATOM 4032 C CA . GLN B 1 152 ? 28.547 23.875 11.758 1 95.69 152 GLN B CA 1
ATOM 4033 C C . GLN B 1 152 ? 27.781 25.156 12.008 1 95.69 152 GLN B C 1
ATOM 4035 O O . GLN B 1 152 ? 27.172 25.344 13.07 1 95.69 152 GLN B O 1
ATOM 4040 N N . GLY B 1 153 ? 27.891 26.031 11.047 1 95.81 153 GLY B N 1
ATOM 4041 C CA . GLY B 1 153 ? 27.141 27.266 11.164 1 95.81 153 GLY B CA 1
ATOM 4042 C C . GLY B 1 153 ? 25.641 27.047 11.281 1 95.81 153 GLY B C 1
ATOM 4043 O O . GLY B 1 153 ? 24.969 27.719 12.055 1 95.81 153 GLY B O 1
ATOM 4044 N N . LEU B 1 154 ? 25.172 26.125 10.555 1 95.62 154 LEU B N 1
ATOM 4045 C CA . LEU B 1 154 ? 23.75 25.797 10.617 1 95.62 154 LEU B CA 1
ATOM 4046 C C . LEU B 1 154 ? 23.391 25.25 11.992 1 95.62 154 LEU B C 1
ATOM 4048 O O . LEU B 1 154 ? 22.375 25.656 12.57 1 95.62 154 LEU B O 1
ATOM 4052 N N . ASP B 1 155 ? 24.172 24.391 12.508 1 95.31 155 ASP B N 1
ATOM 4053 C CA . ASP B 1 155 ? 23.922 23.797 13.82 1 95.31 155 ASP B CA 1
ATOM 4054 C C . ASP B 1 155 ? 23.875 24.875 14.898 1 95.31 155 ASP B C 1
ATOM 4056 O O . ASP B 1 155 ? 23.031 24.812 15.797 1 95.31 155 ASP B O 1
ATOM 4060 N N . GLU B 1 156 ? 24.75 25.797 14.773 1 96.31 156 GLU B N 1
ATOM 4061 C CA . GLU B 1 156 ? 24.781 26.891 15.742 1 96.31 156 GLU B CA 1
ATOM 4062 C C . GLU B 1 156 ? 23.516 27.734 15.656 1 96.31 156 GLU B C 1
ATOM 4064 O O . GLU B 1 156 ? 22.953 28.125 16.688 1 96.31 156 GLU B O 1
ATOM 4069 N N . GLN B 1 157 ? 23.156 28 14.508 1 95.5 157 GLN B N 1
ATOM 4070 C CA . GLN B 1 157 ? 21.938 28.766 14.312 1 95.5 157 GLN B CA 1
ATOM 4071 C C . GLN B 1 157 ? 20.734 28.031 14.875 1 95.5 157 GLN B C 1
ATOM 4073 O O . GLN B 1 157 ? 19.844 28.656 15.469 1 95.5 157 GLN B O 1
ATOM 4078 N N . PHE B 1 158 ? 20.703 26.812 14.727 1 93.19 158 PHE B N 1
ATOM 4079 C CA . PHE B 1 158 ? 19.609 25.984 15.219 1 93.19 158 PHE B CA 1
ATOM 4080 C C . PHE B 1 158 ? 19.609 25.938 16.75 1 93.19 158 PHE B C 1
ATOM 4082 O O . PHE B 1 158 ? 18.562 25.938 17.375 1 93.19 158 PHE B O 1
ATOM 4089 N N . ASP B 1 159 ? 20.719 25.781 17.25 1 94.94 159 ASP B N 1
ATOM 4090 C CA . ASP B 1 159 ? 20.828 25.781 18.703 1 94.94 159 ASP B CA 1
ATOM 4091 C C . ASP B 1 159 ? 20.297 27.078 19.297 1 94.94 159 ASP B C 1
ATOM 4093 O O . ASP B 1 159 ? 19.641 27.062 20.344 1 94.94 159 ASP B O 1
ATOM 4097 N N . GLU B 1 160 ? 20.625 28.109 18.641 1 95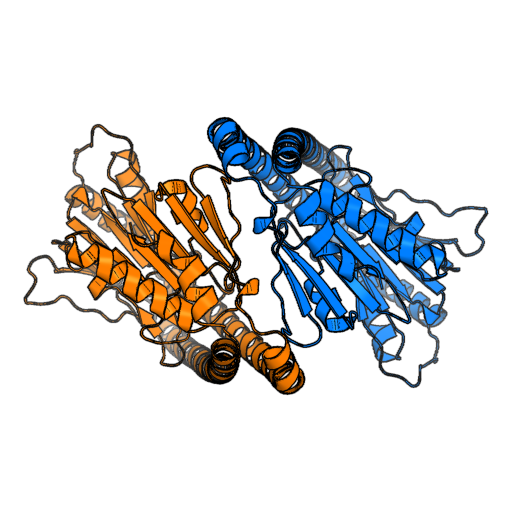.94 160 GLU B N 1
ATOM 4098 C CA . GLU B 1 160 ? 20.109 29.406 19.094 1 95.94 160 GLU B CA 1
ATOM 4099 C C . GLU B 1 160 ? 18.578 29.438 19.016 1 95.94 160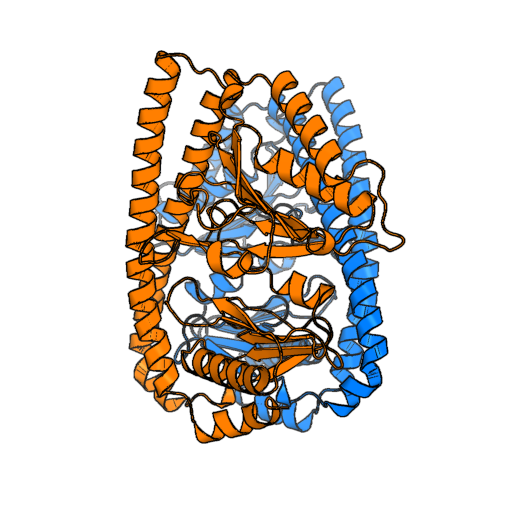 GLU B C 1
ATOM 4101 O O . GLU B 1 160 ? 17.938 29.938 19.938 1 95.94 160 GLU B O 1
ATOM 4106 N N . LEU B 1 161 ? 18.062 28.969 17.969 1 95.88 161 LEU B N 1
ATOM 4107 C CA . LEU B 1 161 ? 16.609 28.922 17.797 1 95.88 161 LEU B CA 1
ATOM 4108 C C . LEU B 1 161 ? 15.969 28.078 18.891 1 95.88 161 LEU B C 1
ATOM 4110 O O . LEU B 1 161 ? 14.953 28.469 19.469 1 95.88 161 LEU B O 1
ATOM 4114 N N . LYS B 1 162 ? 16.469 26.984 19.203 1 94.81 162 LYS B N 1
ATOM 4115 C CA . LYS B 1 162 ? 15.953 26.094 20.234 1 94.81 162 LYS B CA 1
ATOM 4116 C C . LYS B 1 162 ? 15.938 26.797 21.594 1 94.81 162 LYS B C 1
ATOM 4118 O O . LYS B 1 162 ? 14.977 26.656 22.359 1 94.81 162 LYS B O 1
ATOM 4123 N N . ASN B 1 163 ? 17 27.453 21.766 1 95.19 163 ASN B N 1
ATOM 4124 C CA . ASN B 1 163 ? 17.094 28.188 23.016 1 95.19 163 ASN B CA 1
ATOM 4125 C C . ASN B 1 163 ? 16.016 29.25 23.141 1 95.19 163 ASN B C 1
ATOM 4127 O O . ASN B 1 163 ? 15.453 29.453 24.203 1 95.19 163 ASN B O 1
ATOM 4131 N N . VAL B 1 164 ? 15.828 29.906 22.125 1 94.5 164 VAL B N 1
ATOM 4132 C CA . VAL B 1 164 ? 14.82 30.953 22.094 1 94.5 164 VAL B CA 1
ATOM 4133 C C . VAL B 1 164 ? 13.43 30.344 22.266 1 94.5 164 VAL B C 1
ATOM 4135 O O . VAL B 1 164 ? 12.578 30.906 22.953 1 94.5 164 VAL B O 1
ATOM 4138 N N . LEU B 1 165 ? 13.117 29.25 21.672 1 95 165 LEU B N 1
ATOM 4139 C CA . LEU B 1 165 ? 11.805 28.609 21.656 1 95 165 LEU B CA 1
ATOM 4140 C C . LEU B 1 165 ? 11.484 27.984 23.016 1 95 165 LEU B C 1
ATOM 4142 O O . LEU B 1 165 ? 10.359 28.125 23.516 1 95 165 LEU B O 1
ATOM 4146 N N . PHE B 1 166 ? 12.5 27.266 23.594 1 95.88 166 PHE B N 1
ATOM 4147 C CA . PHE B 1 166 ? 12.18 26.422 24.734 1 95.88 166 PHE B CA 1
ATOM 4148 C C . PHE B 1 166 ? 12.844 26.953 26 1 95.88 166 PHE B C 1
ATOM 4150 O O . PHE B 1 166 ? 12.305 26.812 27.094 1 95.88 166 PHE B O 1
ATOM 4157 N N . GLY B 1 167 ? 14.094 27.5 25.766 1 93.94 167 GLY B N 1
ATOM 4158 C CA . GLY B 1 167 ? 14.867 27.797 26.953 1 93.94 167 GLY B CA 1
ATOM 4159 C C . GLY B 1 167 ? 15.055 26.594 27.859 1 93.94 167 GLY B C 1
ATOM 4160 O O . GLY B 1 167 ? 15.523 25.547 27.422 1 93.94 167 GLY B O 1
ATOM 4161 N N . ASP B 1 168 ? 14.578 26.719 29.094 1 93.06 168 ASP B N 1
ATOM 4162 C CA . ASP B 1 168 ? 14.641 25.609 30.031 1 93.06 168 ASP B CA 1
ATOM 4163 C C . ASP B 1 168 ? 13.242 25.078 30.344 1 93.06 168 ASP B C 1
ATOM 4165 O O . ASP B 1 168 ? 13.086 24.172 31.188 1 93.06 168 ASP B O 1
ATOM 4169 N N . ALA B 1 169 ? 12.359 25.484 29.641 1 94.5 169 ALA B N 1
ATOM 4170 C CA . ALA B 1 169 ? 10.961 25.172 29.938 1 94.5 169 ALA B CA 1
ATOM 4171 C C . ALA B 1 169 ? 10.648 23.719 29.562 1 94.5 169 ALA B C 1
ATOM 4173 O O . ALA B 1 169 ? 11.172 23.188 28.594 1 94.5 169 ALA B O 1
ATOM 4174 N N . LYS B 1 170 ? 9.844 23.078 30.453 1 94.5 170 LYS B N 1
ATOM 4175 C CA . LYS B 1 170 ? 9.32 21.734 30.234 1 94.5 170 LYS B CA 1
ATOM 4176 C C . LYS B 1 170 ? 7.848 21.656 30.641 1 94.5 170 LYS B C 1
ATOM 4178 O O . LYS B 1 170 ? 7.406 22.375 31.547 1 94.5 170 LYS B O 1
ATOM 4183 N N . GLN B 1 171 ? 7.211 20.859 29.844 1 95.12 171 GLN B N 1
ATOM 4184 C CA . GLN B 1 171 ? 5.816 20.594 30.203 1 95.12 171 GLN B CA 1
ATOM 4185 C C . GLN B 1 171 ? 5.695 19.375 31.094 1 95.12 171 GLN B C 1
ATOM 4187 O O . GLN B 1 171 ? 6.449 18.406 30.953 1 95.12 171 GLN B O 1
ATOM 4192 N N . ALA B 1 172 ? 4.871 19.297 32.031 1 94.38 172 ALA B N 1
ATOM 4193 C CA . ALA B 1 172 ? 4.625 18.172 32.938 1 94.38 172 ALA B CA 1
ATOM 4194 C C . ALA B 1 172 ? 3.631 17.188 32.344 1 94.38 172 ALA B C 1
ATOM 4196 O O . ALA B 1 172 ? 2.611 16.875 32.969 1 94.38 172 ALA B O 1
ATOM 4197 N N . LYS B 1 173 ? 3.822 16.844 31.125 1 95.25 173 LYS B N 1
ATOM 4198 C CA . LYS B 1 173 ? 2.988 15.867 30.438 1 95.25 173 LYS B CA 1
ATOM 4199 C C . LYS B 1 173 ? 3.781 15.133 29.359 1 95.25 173 LYS B C 1
ATOM 4201 O O . LYS B 1 173 ? 4.887 15.547 29.016 1 95.25 173 LYS B O 1
ATOM 4206 N N . MET B 1 174 ? 3.18 14.055 28.906 1 95.19 174 MET B N 1
ATOM 4207 C CA . MET B 1 174 ? 3.721 13.367 27.734 1 95.19 174 MET B CA 1
ATOM 4208 C C . MET B 1 174 ? 3.279 14.062 26.438 1 95.19 174 MET B C 1
ATOM 4210 O O . MET B 1 174 ? 2.117 14.445 26.312 1 95.19 174 MET B O 1
ATOM 4214 N N . ALA B 1 175 ? 4.184 14.273 25.562 1 96.5 175 ALA B N 1
ATOM 4215 C CA . ALA B 1 175 ? 3.91 14.945 24.297 1 96.5 175 ALA B CA 1
ATOM 4216 C C . ALA B 1 175 ? 3.092 14.055 23.359 1 96.5 175 ALA B C 1
ATOM 4218 O O . ALA B 1 175 ? 3.246 12.828 23.375 1 96.5 175 ALA B O 1
ATOM 4219 N N . LYS B 1 176 ? 2.225 14.656 22.641 1 95.12 176 LYS B N 1
ATOM 4220 C CA . LYS B 1 176 ? 1.521 13.977 21.547 1 95.12 176 LYS B CA 1
ATOM 4221 C C . LYS B 1 176 ? 2.084 14.391 20.188 1 95.12 176 LYS B C 1
ATOM 4223 O O . LYS B 1 176 ? 2.346 15.57 19.953 1 95.12 176 LYS B O 1
ATOM 4228 N N . ARG B 1 177 ? 2.242 13.453 19.375 1 95.38 177 ARG B N 1
ATOM 4229 C CA . ARG B 1 177 ? 2.707 13.695 18.016 1 95.38 177 ARG B CA 1
ATOM 4230 C C . ARG B 1 177 ? 1.608 13.391 17 1 95.38 177 ARG B C 1
ATOM 4232 O O . ARG B 1 177 ? 1.049 12.289 17 1 95.38 177 ARG B O 1
ATOM 4239 N N . THR B 1 178 ? 1.265 14.297 16.219 1 96.75 178 THR B N 1
ATOM 4240 C CA . THR B 1 178 ? 0.284 14.109 15.156 1 96.75 178 THR B CA 1
ATOM 4241 C C . THR B 1 178 ? 0.897 14.422 13.797 1 96.75 178 THR B C 1
ATOM 4243 O O . THR B 1 178 ? 2.002 14.969 13.719 1 96.75 178 THR B O 1
ATOM 4246 N N . HIS B 1 179 ? 0.208 14.055 12.711 1 96.5 179 HIS B N 1
ATOM 4247 C CA . HIS B 1 179 ? 0.753 14.172 11.359 1 96.5 179 HIS B CA 1
ATOM 4248 C C . HIS B 1 179 ? -0.275 14.766 10.406 1 96.5 179 HIS B C 1
ATOM 4250 O O . HIS B 1 179 ? -1.463 14.445 10.492 1 96.5 179 HIS B O 1
ATOM 4256 N N . ARG B 1 180 ? 0.184 15.594 9.523 1 96.94 180 ARG B N 1
ATOM 4257 C CA . ARG B 1 180 ? -0.617 16.141 8.43 1 96.94 180 ARG B CA 1
ATOM 4258 C C . ARG B 1 180 ? 0.203 16.25 7.152 1 96.94 180 ARG B C 1
ATOM 4260 O O . ARG B 1 180 ? 1.414 16.016 7.16 1 96.94 180 ARG B O 1
ATOM 4267 N N . LEU B 1 181 ? -0.504 16.484 6.051 1 94.94 181 LEU B N 1
ATOM 4268 C CA . LEU B 1 181 ? 0.132 16.766 4.77 1 94.94 181 LEU B CA 1
ATOM 4269 C C . LEU B 1 181 ? 0.019 18.25 4.422 1 94.94 181 LEU B C 1
ATOM 4271 O O . LEU B 1 181 ? -1.031 18.859 4.625 1 94.94 181 LEU B O 1
ATOM 4275 N N . LEU B 1 182 ? 1.025 18.766 3.98 1 93.12 182 LEU B N 1
ATOM 4276 C CA . LEU B 1 182 ? 1.05 20.203 3.711 1 93.12 182 LEU B CA 1
ATOM 4277 C C . LEU B 1 182 ? 0.298 20.531 2.424 1 93.12 182 LEU B C 1
ATOM 4279 O O . LEU B 1 182 ? -0.406 21.531 2.35 1 93.12 182 LEU B O 1
ATOM 4283 N N . GLY B 1 183 ? 0.591 19.719 1.431 1 92.31 183 GLY B N 1
ATOM 4284 C CA . GLY B 1 183 ? 0.06 19.906 0.089 1 92.31 183 GLY B CA 1
ATOM 4285 C C . GLY B 1 183 ? 0.404 18.766 -0.853 1 92.31 183 GLY B C 1
ATOM 4286 O O . GLY B 1 183 ? 0.889 17.719 -0.418 1 92.31 183 GLY B O 1
ATOM 4287 N N . THR B 1 184 ? 0.013 19.031 -2.121 1 92.88 184 THR B N 1
ATOM 4288 C CA . THR B 1 184 ? 0.312 18.016 -3.125 1 92.88 184 THR B CA 1
ATOM 4289 C C . THR B 1 184 ? 0.211 18.609 -4.531 1 92.88 184 THR B C 1
ATOM 4291 O O . THR B 1 184 ? -0.177 19.766 -4.699 1 92.88 184 THR B O 1
ATOM 4294 N N . LEU B 1 185 ? 0.761 17.891 -5.41 1 94.44 185 LEU B N 1
ATOM 4295 C CA . LEU B 1 185 ? 0.49 18.219 -6.809 1 94.44 185 LEU B CA 1
ATOM 4296 C C . LEU B 1 185 ? -0.973 17.953 -7.152 1 94.44 185 LEU B C 1
ATOM 4298 O O . LEU B 1 185 ? -1.542 16.938 -6.738 1 94.44 185 LEU B O 1
ATOM 4302 N N . THR B 1 186 ? -1.584 18.891 -7.824 1 95.06 186 THR B N 1
ATOM 4303 C CA . THR B 1 186 ? -2.943 18.766 -8.336 1 95.06 186 THR B CA 1
ATOM 4304 C C . THR B 1 186 ? -2.975 18.969 -9.844 1 95.06 186 THR B C 1
ATOM 4306 O O . THR B 1 186 ? -1.981 19.406 -10.438 1 95.06 186 THR B O 1
ATOM 4309 N N . PRO B 1 187 ? -4.105 18.641 -10.469 1 96.19 187 PRO B N 1
ATOM 4310 C CA . PRO B 1 187 ? -4.242 18.891 -11.906 1 96.19 187 PRO B CA 1
ATOM 4311 C C . PRO B 1 187 ? -4.039 20.359 -12.273 1 96.19 187 PRO B C 1
ATOM 4313 O O . PRO B 1 187 ? -3.781 20.688 -13.438 1 96.19 187 PRO B O 1
ATOM 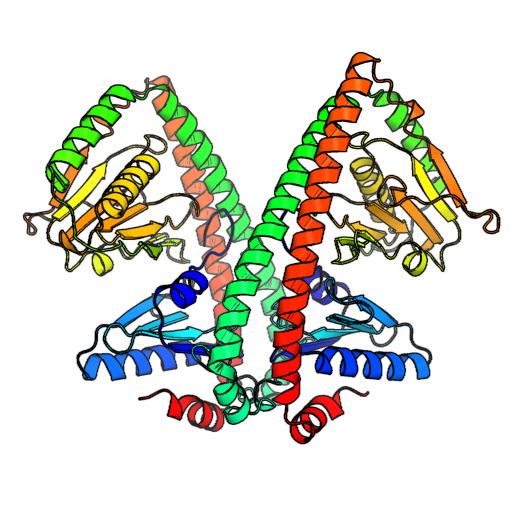4316 N N . ARG B 1 188 ? -4.125 21.25 -11.305 1 94.19 188 ARG B N 1
ATOM 4317 C CA . ARG B 1 188 ? -3.965 22.672 -11.547 1 94.19 188 ARG B CA 1
ATOM 4318 C C . ARG B 1 188 ? -2.609 23.172 -11.047 1 94.19 188 ARG B C 1
ATOM 4320 O O . ARG B 1 188 ? -2.389 24.375 -10.922 1 94.19 188 ARG B O 1
ATOM 4327 N N . GLY B 1 189 ? -1.774 22.234 -10.711 1 92.56 189 GLY B N 1
ATOM 4328 C CA . GLY B 1 189 ? -0.474 22.594 -10.172 1 92.56 189 GLY B CA 1
ATOM 4329 C C . GLY B 1 189 ? -0.344 22.297 -8.688 1 92.56 189 GLY B C 1
ATOM 4330 O O . GLY B 1 189 ? -1.271 21.766 -8.078 1 92.56 189 GLY B O 1
ATOM 4331 N N . ALA B 1 190 ? 0.77 22.672 -8.203 1 91.44 190 ALA B N 1
ATOM 4332 C CA . ALA B 1 190 ? 1.024 22.453 -6.781 1 91.44 190 ALA B CA 1
ATOM 4333 C C . ALA B 1 190 ? 0.102 23.297 -5.918 1 91.44 190 ALA B C 1
ATOM 4335 O O . ALA B 1 190 ? -0.088 24.484 -6.191 1 91.44 190 ALA B O 1
ATOM 4336 N N . ARG B 1 191 ? -0.491 22.672 -4.938 1 92.25 191 ARG B N 1
ATOM 4337 C CA . ARG B 1 191 ? -1.34 23.359 -3.969 1 92.25 191 ARG B CA 1
ATOM 4338 C C . ARG B 1 191 ? -0.94 23 -2.543 1 92.25 191 ARG B C 1
ATOM 4340 O O . ARG B 1 191 ? -0.422 21.906 -2.293 1 92.25 191 ARG B O 1
ATOM 4347 N N . ASP B 1 192 ? -1.08 23.922 -1.634 1 92.25 192 ASP B N 1
ATOM 4348 C CA . ASP B 1 192 ? -0.804 23.656 -0.226 1 92.25 192 ASP B CA 1
ATOM 4349 C C . ASP B 1 192 ? -1.826 24.344 0.676 1 92.25 192 ASP B C 1
ATOM 4351 O O . ASP B 1 192 ? -2.682 25.094 0.196 1 92.25 192 ASP B O 1
ATOM 4355 N N . THR B 1 193 ? -1.786 24.047 1.959 1 91.25 193 THR B N 1
ATOM 4356 C CA . THR B 1 193 ? -2.752 24.578 2.91 1 91.25 193 THR B CA 1
ATOM 4357 C C . THR B 1 193 ? -2.047 25.359 4.023 1 91.25 193 THR B C 1
ATOM 4359 O O . THR B 1 193 ? -2.525 25.391 5.16 1 91.25 193 THR B O 1
ATOM 4362 N N . VAL B 1 194 ? -0.937 25.938 3.762 1 92.06 194 VAL B N 1
ATOM 4363 C CA . VAL B 1 194 ? -0.124 26.625 4.758 1 92.06 194 VAL B CA 1
ATOM 4364 C C . VAL B 1 194 ? -0.955 27.703 5.445 1 92.06 194 VAL B C 1
ATOM 4366 O O . VAL B 1 194 ? -0.996 27.781 6.676 1 92.06 194 VAL B O 1
ATOM 4369 N N . GLN B 1 195 ? -1.663 28.484 4.684 1 90.88 195 GLN B N 1
ATOM 4370 C CA . GLN B 1 195 ? -2.42 29.594 5.23 1 90.88 195 GLN B CA 1
ATOM 4371 C C . GLN B 1 195 ? -3.523 29.109 6.164 1 90.88 195 GLN B C 1
ATOM 4373 O O . GLN B 1 195 ? -3.717 29.672 7.25 1 90.88 195 GLN B O 1
ATOM 4378 N N . SER B 1 196 ? -4.188 28.094 5.777 1 91.88 196 SER B N 1
ATOM 4379 C CA . SER B 1 196 ? -5.293 27.578 6.578 1 91.88 196 SER B CA 1
ATOM 4380 C C . SER B 1 196 ? -4.785 26.906 7.852 1 91.88 196 SER B C 1
ATOM 4382 O O . SER B 1 196 ? -5.324 27.141 8.938 1 91.88 196 SER B O 1
ATOM 4384 N N . ILE B 1 197 ? -3.693 26.188 7.762 1 93.06 197 ILE B N 1
ATOM 4385 C CA . ILE B 1 197 ? -3.244 25.359 8.883 1 93.06 197 ILE B CA 1
ATOM 4386 C C . ILE B 1 197 ? -2.527 26.25 9.906 1 93.06 197 ILE B C 1
ATOM 4388 O O . ILE B 1 197 ? -2.406 25.875 11.078 1 93.06 197 ILE B O 1
ATOM 4392 N N . THR B 1 198 ? -2.074 27.438 9.5 1 94.06 198 THR B N 1
ATOM 4393 C CA . THR B 1 198 ? -1.298 28.266 10.414 1 94.06 198 THR B CA 1
ATOM 4394 C C . THR B 1 198 ? -2.094 29.5 10.828 1 94.06 198 THR B C 1
ATOM 4396 O O . THR B 1 198 ? -1.556 30.406 11.477 1 94.06 198 THR B O 1
ATOM 4399 N N . GLN B 1 199 ? -3.34 29.578 10.523 1 90.75 199 GLN B N 1
ATOM 4400 C CA . GLN B 1 199 ? -4.148 30.766 10.711 1 90.75 199 GLN B CA 1
ATOM 4401 C C . GLN B 1 199 ? -4.219 31.172 12.18 1 90.75 199 GLN B C 1
ATOM 4403 O O . GLN B 1 199 ? -4.25 32.344 12.508 1 90.75 199 GLN B O 1
ATOM 4408 N N . ASN B 1 200 ? -4.188 30.234 13.031 1 91.31 200 ASN B N 1
ATOM 4409 C CA . ASN B 1 200 ? -4.375 30.531 14.453 1 91.31 200 ASN B CA 1
ATOM 4410 C C . ASN B 1 200 ? -3.045 30.578 15.195 1 91.31 200 ASN B C 1
ATOM 4412 O O . ASN B 1 200 ? -3.018 30.641 16.422 1 91.31 200 ASN B O 1
ATOM 4416 N N . LEU B 1 201 ? -1.974 30.609 14.531 1 95.31 201 LEU B N 1
ATOM 4417 C CA . LEU B 1 201 ? -0.656 30.656 15.156 1 95.31 201 LEU B CA 1
ATOM 4418 C C . LEU B 1 201 ? -0.141 32.094 15.227 1 95.31 201 LEU B C 1
ATOM 4420 O O . LEU B 1 201 ? -0.468 32.906 14.375 1 95.31 201 LEU B O 1
ATOM 4424 N N . GLU B 1 202 ? 0.625 32.344 16.188 1 96.06 202 GLU B N 1
ATOM 4425 C CA . GLU B 1 202 ? 1.102 33.719 16.438 1 96.06 202 GLU B CA 1
ATOM 4426 C C . GLU B 1 202 ? 2.488 33.906 15.844 1 96.06 202 GLU B C 1
ATOM 4428 O O . GLU B 1 202 ? 2.809 35.031 15.383 1 96.06 202 GLU B O 1
ATOM 4433 N N . ARG B 1 203 ? 3.311 32.969 15.914 1 96.31 203 ARG B N 1
ATOM 4434 C CA . ARG B 1 203 ? 4.68 33.062 15.422 1 96.31 203 ARG B CA 1
ATOM 4435 C C . ARG B 1 203 ? 4.941 32.062 14.305 1 96.31 203 ARG B C 1
ATOM 4437 O O . ARG B 1 203 ? 4.855 30.844 14.516 1 96.31 203 ARG B O 1
ATOM 4444 N N . ARG B 1 204 ? 5.219 32.531 13.211 1 96.5 204 ARG B N 1
ATOM 4445 C CA . ARG B 1 204 ? 5.527 31.688 12.047 1 96.5 204 ARG B CA 1
ATOM 4446 C C . ARG B 1 204 ? 6.93 31.984 11.523 1 96.5 204 ARG B C 1
ATOM 4448 O O . ARG B 1 204 ? 7.246 33.125 11.188 1 96.5 204 ARG B O 1
ATOM 4455 N N . LEU B 1 205 ? 7.734 30.984 11.445 1 96.06 205 LEU B N 1
ATOM 4456 C CA . LEU B 1 205 ? 9.094 31.109 10.93 1 96.06 205 LEU B CA 1
ATOM 4457 C C . LEU B 1 205 ? 9.188 30.547 9.516 1 96.06 205 LEU B C 1
ATOM 4459 O O . LEU B 1 205 ? 8.922 29.359 9.289 1 96.06 205 LEU B O 1
ATOM 4463 N N . PHE B 1 206 ? 9.625 31.406 8.602 1 95.31 206 PHE B N 1
ATOM 4464 C CA . PHE B 1 206 ? 9.781 31.062 7.195 1 95.31 206 PHE B CA 1
ATOM 4465 C C . PHE B 1 206 ? 11.227 30.688 6.883 1 95.31 206 PHE B C 1
ATOM 4467 O O . PHE B 1 206 ? 12.094 31.562 6.809 1 95.31 206 PHE B O 1
ATOM 4474 N N . ILE B 1 207 ? 11.461 29.5 6.598 1 94.94 207 ILE B N 1
ATOM 4475 C CA . ILE B 1 207 ? 12.828 29.078 6.305 1 94.94 207 ILE B CA 1
ATOM 4476 C C . ILE B 1 207 ? 13.156 29.406 4.848 1 94.94 207 ILE B C 1
ATOM 4478 O O . ILE B 1 207 ? 12.414 29.031 3.939 1 94.94 207 ILE B O 1
ATOM 4482 N N . LYS B 1 208 ? 14.203 30.031 4.688 1 91.31 208 LYS B N 1
ATOM 4483 C CA . LYS B 1 208 ? 14.766 30.25 3.354 1 91.31 208 LYS B CA 1
ATOM 4484 C C . LYS B 1 208 ? 16.047 29.453 3.166 1 91.31 208 LYS B C 1
ATOM 4486 O O . LYS B 1 208 ? 17.047 29.703 3.854 1 91.31 208 LYS B O 1
ATOM 4491 N N . GLY B 1 209 ? 15.961 28.516 2.359 1 89.81 209 GLY B N 1
ATOM 4492 C CA . GLY B 1 209 ? 17.094 27.656 2.07 1 89.81 209 GLY B CA 1
ATOM 4493 C C . GLY B 1 209 ? 16.906 26.828 0.813 1 89.81 209 GLY B C 1
ATOM 4494 O O . GLY B 1 209 ? 15.781 26.609 0.362 1 89.81 209 GLY B O 1
ATOM 4495 N N . TYR B 1 210 ? 18.016 26.391 0.322 1 87.5 210 TYR B N 1
ATOM 4496 C CA . TYR B 1 210 ? 18 25.594 -0.896 1 87.5 210 TYR B CA 1
ATOM 4497 C C . TYR B 1 210 ? 17.688 24.141 -0.582 1 87.5 210 TYR B C 1
ATOM 4499 O O . TYR B 1 210 ? 17.766 23.703 0.572 1 87.5 210 TYR B O 1
ATOM 4507 N N . PRO B 1 211 ? 17.266 23.422 -1.643 1 89.56 211 PRO B N 1
ATOM 4508 C CA . PRO B 1 211 ? 17.109 21.969 -1.438 1 89.56 211 PRO B CA 1
ATOM 4509 C C . PRO B 1 211 ? 18.391 21.297 -0.95 1 89.56 211 PRO B C 1
ATOM 4511 O O . PRO B 1 211 ? 19.484 21.625 -1.428 1 89.56 211 PRO B O 1
ATOM 4514 N N . GLY B 1 212 ? 18.234 20.5 0.11 1 90.25 212 GLY B N 1
ATOM 4515 C CA . GLY B 1 212 ? 19.375 19.734 0.593 1 90.25 212 GLY B CA 1
ATOM 4516 C C . GLY B 1 212 ? 20.188 20.469 1.647 1 90.25 212 GLY B C 1
ATOM 4517 O O . GLY B 1 212 ? 21.281 20.031 2.008 1 90.25 212 GLY B O 1
ATOM 4518 N N . THR B 1 213 ? 19.672 21.516 2.143 1 91.69 213 THR B N 1
ATOM 4519 C CA . THR B 1 213 ? 20.453 22.312 3.076 1 91.69 213 THR B CA 1
ATOM 4520 C C . THR B 1 213 ? 20.078 21.984 4.52 1 91.69 213 THR B C 1
ATOM 4522 O O . THR B 1 213 ? 20.359 22.766 5.434 1 91.69 213 THR B O 1
ATOM 4525 N N . GLY B 1 214 ? 19.25 20.891 4.688 1 92.31 214 GLY B N 1
ATOM 4526 C CA . GLY B 1 214 ? 19.031 20.391 6.031 1 92.31 214 GLY B CA 1
ATOM 4527 C C . GLY B 1 214 ? 17.734 20.875 6.645 1 92.31 214 GLY B C 1
ATOM 4528 O O . GLY B 1 214 ? 17.5 20.719 7.848 1 92.31 214 GLY B O 1
ATOM 4529 N N . LYS B 1 215 ? 16.891 21.5 5.938 1 93.88 215 LYS B N 1
ATOM 4530 C CA . LYS B 1 215 ? 15.633 22.047 6.441 1 93.88 215 LYS B CA 1
ATOM 4531 C C . LYS B 1 215 ? 14.805 20.969 7.145 1 93.88 215 LYS B C 1
ATOM 4533 O O . LYS B 1 215 ? 14.406 21.156 8.297 1 93.88 215 LYS B O 1
ATOM 4538 N N . SER B 1 216 ? 14.539 19.859 6.426 1 94.94 216 SER B N 1
ATOM 4539 C CA . SER B 1 216 ? 13.742 18.781 6.977 1 94.94 216 SER B CA 1
ATOM 4540 C C . SER B 1 216 ? 14.391 18.188 8.219 1 94.94 216 SER B C 1
ATOM 4542 O O . SER B 1 216 ? 13.719 17.938 9.227 1 94.94 216 SER B O 1
ATOM 4544 N N . SER B 1 217 ? 15.672 18.031 8.172 1 94.44 217 SER B N 1
ATOM 4545 C CA . SER B 1 217 ? 16.406 17.469 9.305 1 94.44 217 SER B CA 1
ATOM 4546 C C . SER B 1 217 ? 16.297 18.391 10.523 1 94.44 217 SER B C 1
ATOM 4548 O O . SER B 1 217 ? 16.109 17.906 11.648 1 94.44 217 SER B O 1
ATOM 4550 N N . MET B 1 218 ? 16.5 19.625 10.297 1 94.81 218 MET B N 1
ATOM 4551 C CA . MET B 1 218 ? 16.406 20.609 11.375 1 94.81 218 MET B CA 1
ATOM 4552 C C . MET B 1 218 ? 15.008 20.609 11.992 1 94.81 218 MET B C 1
ATOM 4554 O O . MET B 1 218 ? 14.867 20.625 13.219 1 94.81 218 MET B O 1
ATOM 4558 N N . MET B 1 219 ? 14.016 20.594 11.203 1 96.88 219 MET B N 1
ATOM 4559 C CA . MET B 1 219 ? 12.641 20.578 11.688 1 96.88 219 MET B CA 1
ATOM 4560 C C . MET B 1 219 ? 12.367 19.328 12.516 1 96.88 219 MET B C 1
ATOM 4562 O O . MET B 1 219 ? 11.727 19.406 13.562 1 96.88 219 MET B O 1
ATOM 4566 N N . LYS B 1 220 ? 12.844 18.203 12.047 1 97 220 LYS B N 1
ATOM 4567 C CA . LYS B 1 220 ? 12.695 16.969 12.805 1 97 220 LYS B CA 1
ATOM 4568 C C . LYS B 1 220 ? 13.375 17.062 14.164 1 97 220 LYS B C 1
ATOM 4570 O O . LYS B 1 220 ? 12.844 16.578 15.164 1 97 220 LYS B O 1
ATOM 4575 N N . LYS B 1 221 ? 14.508 17.688 14.234 1 95.88 221 LYS B N 1
ATOM 4576 C CA . LYS B 1 221 ? 15.227 17.891 15.492 1 95.88 221 LYS B CA 1
ATOM 4577 C C . LYS B 1 221 ? 14.43 18.766 16.453 1 95.88 221 LYS B C 1
ATOM 4579 O O . LYS B 1 221 ? 14.391 18.516 17.656 1 95.88 221 LYS B O 1
ATOM 4584 N N . ILE B 1 222 ? 13.867 19.797 15.898 1 96.62 222 ILE B N 1
ATOM 4585 C CA . ILE B 1 222 ? 13.031 20.672 16.719 1 96.62 222 ILE B CA 1
ATOM 4586 C C . ILE B 1 222 ? 11.859 19.875 17.281 1 96.62 222 ILE B C 1
ATOM 4588 O O . ILE B 1 222 ? 11.539 20 18.469 1 96.62 222 ILE B O 1
ATOM 4592 N N . ALA B 1 223 ? 11.25 19.109 16.469 1 98.06 223 ALA B N 1
ATOM 4593 C CA . ALA B 1 223 ? 10.125 18.281 16.891 1 98.06 223 ALA B CA 1
ATOM 4594 C C . ALA B 1 223 ? 10.531 17.328 18 1 98.06 223 ALA B C 1
ATOM 4596 O O . ALA B 1 223 ? 9.836 17.203 19.016 1 98.06 223 ALA B O 1
ATOM 4597 N N . ASP B 1 224 ? 11.633 16.703 17.812 1 97 224 ASP B N 1
ATOM 4598 C CA . ASP B 1 224 ? 12.125 15.75 18.812 1 97 224 ASP B CA 1
ATOM 4599 C C . ASP B 1 224 ? 12.406 16.453 20.141 1 97 224 ASP B C 1
ATOM 4601 O O . ASP B 1 224 ? 12.094 15.906 21.203 1 97 224 ASP B O 1
ATOM 4605 N N . GLU B 1 225 ? 13.023 17.562 20.047 1 96.44 225 GLU B N 1
ATOM 4606 C CA . GLU B 1 225 ? 13.289 18.344 21.25 1 96.44 225 GLU B CA 1
ATOM 4607 C C . GLU B 1 225 ? 12 18.734 21.953 1 96.44 225 GLU B C 1
ATOM 4609 O O . GLU B 1 225 ? 11.898 18.641 23.188 1 96.44 225 GLU B O 1
ATOM 4614 N N . ALA B 1 226 ? 11.094 19.219 21.219 1 97.94 226 ALA B N 1
ATOM 4615 C CA . ALA B 1 226 ? 9.797 19.609 21.781 1 97.94 226 ALA B CA 1
ATOM 4616 C C . ALA B 1 226 ? 9.141 18.438 22.5 1 97.94 226 ALA B C 1
ATOM 4618 O O . ALA B 1 226 ? 8.672 18.578 23.625 1 97.94 226 ALA B O 1
ATOM 4619 N N . VAL B 1 227 ? 9.141 17.281 21.844 1 97.5 227 VAL B N 1
ATOM 4620 C CA . VAL B 1 227 ? 8.539 16.078 22.422 1 97.5 227 VAL B CA 1
ATOM 4621 C C . VAL B 1 227 ? 9.25 15.703 23.703 1 97.5 227 VAL B C 1
ATOM 4623 O O . VAL B 1 227 ? 8.609 15.344 24.703 1 97.5 227 VAL B O 1
ATOM 4626 N N . SER B 1 228 ? 10.57 15.773 23.719 1 96.06 228 SER B N 1
ATOM 4627 C CA . SER B 1 228 ? 11.359 15.414 24.891 1 96.06 228 SER B CA 1
ATOM 4628 C C . SER B 1 228 ? 11.039 16.328 26.078 1 96.06 228 SER B C 1
ATOM 4630 O O . SER B 1 228 ? 11.219 15.945 27.234 1 96.06 228 SER B O 1
ATOM 4632 N N . ARG B 1 229 ? 10.508 17.453 25.781 1 96.69 229 ARG B N 1
ATOM 4633 C CA . ARG B 1 229 ? 10.188 18.438 26.797 1 96.69 229 ARG B CA 1
ATOM 4634 C C . ARG B 1 229 ? 8.703 18.422 27.141 1 96.69 229 ARG B C 1
ATOM 4636 O O . ARG B 1 229 ? 8.234 19.219 27.953 1 96.69 229 ARG B O 1
ATOM 4643 N N . GLY B 1 230 ? 7.973 17.578 26.422 1 97.44 230 GLY B N 1
ATOM 4644 C CA . GLY B 1 230 ? 6.57 17.375 26.734 1 97.44 230 GLY B CA 1
ATOM 4645 C C . GLY B 1 230 ? 5.633 18.219 25.891 1 97.44 230 GLY B C 1
ATOM 4646 O O . GLY B 1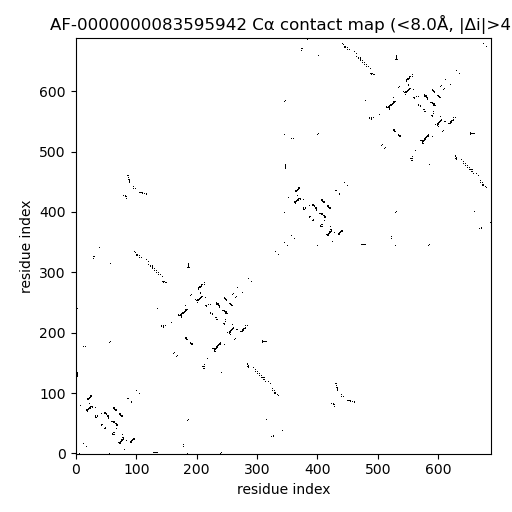 230 ? 4.422 18.219 26.109 1 97.44 230 GLY B O 1
ATOM 4647 N N . TYR B 1 231 ? 6.164 18.969 24.891 1 97.88 231 TYR B N 1
ATOM 4648 C CA . TYR B 1 231 ? 5.32 19.766 24.016 1 97.88 231 TYR B CA 1
ATOM 4649 C C . TYR B 1 231 ? 4.691 18.906 22.922 1 97.88 231 TYR B C 1
ATOM 4651 O O . TYR B 1 231 ? 5.352 18.031 22.359 1 97.88 231 TYR B O 1
ATOM 4659 N N . ASP B 1 232 ? 3.414 19.141 22.641 1 97.44 232 ASP B N 1
ATOM 4660 C CA . ASP B 1 232 ? 2.789 18.484 21.5 1 97.44 232 ASP B CA 1
ATOM 4661 C C . ASP B 1 232 ? 3.391 18.984 20.188 1 97.44 232 ASP B C 1
ATOM 4663 O O . ASP B 1 232 ? 3.824 20.141 20.094 1 97.44 232 ASP B O 1
ATOM 4667 N N . VAL B 1 233 ? 3.426 18.125 19.25 1 98.25 233 VAL B N 1
ATOM 4668 C CA . VAL B 1 233 ? 4.012 18.453 17.969 1 98.25 233 VAL B CA 1
ATOM 4669 C C . VAL B 1 233 ? 3.1 17.969 16.844 1 98.25 233 VAL B C 1
ATOM 4671 O O . VAL B 1 233 ? 2.555 16.859 16.906 1 98.25 233 VAL B O 1
ATOM 4674 N N . GLN B 1 234 ? 2.857 18.781 15.883 1 97.69 234 GLN B N 1
ATOM 4675 C CA . GLN B 1 234 ? 2.27 18.359 14.617 1 97.69 234 GLN B CA 1
ATOM 4676 C C . GLN B 1 234 ? 3.299 18.391 13.492 1 97.69 234 GLN B C 1
ATOM 4678 O O . GLN B 1 234 ? 3.809 19.453 13.141 1 97.69 234 GLN B O 1
ATOM 4683 N N . MET B 1 235 ? 3.605 17.234 13 1 97.94 235 MET B N 1
ATOM 4684 C CA . MET B 1 235 ? 4.488 17.109 11.852 1 97.94 235 MET B CA 1
ATOM 4685 C C . MET B 1 235 ? 3.705 17.234 10.547 1 97.94 235 MET B C 1
ATOM 4687 O O . MET B 1 235 ? 2.729 16.531 10.328 1 97.94 235 MET B O 1
ATOM 4691 N N . VAL B 1 236 ? 4.156 18.125 9.695 1 97.38 236 VAL B N 1
ATOM 4692 C CA . VAL B 1 236 ? 3.504 18.328 8.398 1 97.38 236 VAL B CA 1
ATOM 4693 C C . VAL B 1 236 ? 4.453 17.922 7.277 1 97.38 236 VAL B C 1
ATOM 4695 O O . VAL B 1 236 ? 5.52 18.516 7.105 1 97.38 236 VAL B O 1
ATOM 4698 N N . TRP B 1 237 ? 4.043 17.016 6.496 1 96.06 237 TRP B N 1
ATOM 4699 C CA . TRP B 1 237 ? 4.934 16.328 5.559 1 96.06 237 TRP B CA 1
ATOM 4700 C C . TRP B 1 237 ? 4.828 16.938 4.164 1 96.06 237 TRP B C 1
ATOM 4702 O O . TRP B 1 237 ? 3.795 17.516 3.809 1 96.06 237 TRP B O 1
ATOM 4712 N N . CYS B 1 238 ? 5.828 16.688 3.43 1 93.5 238 CYS B N 1
ATOM 4713 C CA . CYS B 1 238 ? 5.965 17.219 2.078 1 93.5 238 CYS B CA 1
ATOM 4714 C C . CYS B 1 238 ? 5.047 16.5 1.107 1 93.5 238 CYS B C 1
ATOM 4716 O O . CYS B 1 238 ? 4.859 15.281 1.22 1 93.5 238 CYS B O 1
ATOM 4718 N N . GLY B 1 239 ? 4.586 17.203 0.174 1 91.69 239 GLY B N 1
ATOM 4719 C CA . GLY B 1 239 ? 3.666 16.641 -0.805 1 91.69 239 GLY B CA 1
ATOM 4720 C C . GLY B 1 239 ? 4.367 15.922 -1.937 1 91.69 239 GLY B C 1
ATOM 4721 O O . GLY B 1 239 ? 3.732 15.18 -2.691 1 91.69 239 GLY B O 1
ATOM 4722 N N . LEU B 1 240 ? 5.633 16.109 -2.051 1 91.25 240 LEU B N 1
ATOM 4723 C CA . LEU B 1 240 ? 6.379 15.445 -3.117 1 91.25 240 LEU B CA 1
ATOM 4724 C C . LEU B 1 240 ? 7.215 14.297 -2.566 1 91.25 240 LEU B C 1
ATOM 4726 O O . LEU B 1 240 ? 7.141 13.172 -3.068 1 91.25 240 LEU B O 1
ATOM 4730 N N . ASP B 1 241 ? 7.926 14.617 -1.588 1 92.19 241 ASP B N 1
ATOM 4731 C CA . ASP B 1 241 ? 8.758 13.617 -0.931 1 92.19 241 ASP B CA 1
ATOM 4732 C C . ASP B 1 241 ? 8.125 13.164 0.386 1 92.19 241 ASP B C 1
ATOM 4734 O O . ASP B 1 241 ? 8.234 13.852 1.401 1 92.19 241 ASP B O 1
ATOM 4738 N N . SER B 1 242 ? 7.691 11.969 0.417 1 92.12 242 SER B N 1
ATOM 4739 C CA . SER B 1 242 ? 6.941 11.461 1.558 1 92.12 242 SER B CA 1
ATOM 4740 C C . SER B 1 242 ? 7.844 11.281 2.775 1 92.12 242 SER B C 1
ATOM 4742 O O . SER B 1 242 ? 7.355 11.086 3.891 1 92.12 242 SER B O 1
ATOM 4744 N N . ASN B 1 243 ? 9.102 11.43 2.643 1 90.75 243 ASN B N 1
ATOM 4745 C CA . ASN B 1 243 ? 10.023 11.234 3.754 1 90.75 243 ASN B CA 1
ATOM 4746 C C . ASN B 1 243 ? 10.539 12.562 4.301 1 90.75 243 ASN B C 1
ATOM 4748 O O . ASN B 1 243 ? 11.344 12.586 5.227 1 90.75 243 ASN B O 1
ATOM 4752 N N . SER B 1 244 ? 10.094 13.57 3.75 1 93.94 244 SER B N 1
ATOM 4753 C CA . SER B 1 244 ? 10.562 14.898 4.137 1 93.94 244 SER B CA 1
ATOM 4754 C C . SER B 1 244 ? 9.492 15.664 4.898 1 93.94 244 SER B C 1
ATOM 4756 O O . SER B 1 244 ? 8.305 15.562 4.574 1 93.94 244 SER B O 1
ATOM 4758 N N . VAL B 1 245 ? 9.961 16.422 5.875 1 96.19 245 VAL B N 1
ATOM 4759 C CA . VAL B 1 245 ? 9.062 17.281 6.645 1 96.19 245 VAL B CA 1
ATOM 4760 C C . VAL B 1 245 ? 9.148 18.703 6.125 1 96.19 245 VAL B C 1
ATOM 4762 O O . VAL B 1 245 ? 10.242 19.234 5.91 1 96.19 245 VAL B O 1
ATOM 4765 N N . ASP B 1 246 ? 7.914 19.328 5.977 1 95.31 246 ASP B N 1
ATOM 4766 C CA . ASP B 1 246 ? 7.891 20.688 5.422 1 95.31 246 ASP B CA 1
ATOM 4767 C C . ASP B 1 246 ? 7.441 21.703 6.469 1 95.31 246 ASP B C 1
ATOM 4769 O O . ASP B 1 246 ? 7.59 22.906 6.27 1 95.31 246 ASP B O 1
ATOM 4773 N N . MET B 1 247 ? 6.953 21.188 7.539 1 97.31 247 MET B N 1
ATOM 4774 C CA . MET B 1 247 ? 6.484 22.094 8.578 1 97.31 247 MET B CA 1
ATOM 4775 C C . MET B 1 247 ? 6.383 21.375 9.922 1 97.31 247 MET B C 1
ATOM 4777 O O . MET B 1 247 ? 6.055 20.188 9.977 1 97.31 247 MET B O 1
ATOM 4781 N N . VAL B 1 248 ? 6.703 22.062 10.93 1 98.38 248 VAL B N 1
ATOM 4782 C CA . VAL B 1 248 ? 6.484 21.609 12.305 1 98.38 248 VAL B CA 1
ATOM 4783 C C . VAL B 1 248 ? 5.68 22.672 13.062 1 98.38 248 VAL B C 1
ATOM 4785 O O . VAL B 1 248 ? 6 23.859 13.016 1 98.38 248 VAL B O 1
ATOM 4788 N N . ILE B 1 249 ? 4.668 22.234 13.727 1 98.44 249 ILE B N 1
ATOM 4789 C CA . ILE B 1 249 ? 3.816 23.125 14.508 1 98.44 249 ILE B CA 1
ATOM 4790 C C . ILE B 1 249 ? 3.891 22.734 15.984 1 98.44 249 ILE B C 1
ATOM 4792 O O . ILE B 1 249 ? 3.773 21.562 16.344 1 98.44 249 ILE B O 1
ATOM 4796 N N . LEU B 1 250 ? 4.129 23.672 16.828 1 98.19 250 LEU B N 1
ATOM 4797 C CA . LEU B 1 250 ? 4.059 23.547 18.281 1 98.19 250 LEU B CA 1
ATOM 4798 C C . LEU B 1 250 ? 2.861 24.312 18.828 1 98.19 250 LEU B C 1
ATOM 4800 O O . LEU B 1 250 ? 2.975 25.5 19.141 1 98.19 250 LEU B O 1
ATOM 4804 N N . PRO B 1 251 ? 1.803 23.609 18.984 1 96.69 251 PRO B N 1
ATOM 4805 C CA . PRO B 1 251 ? 0.547 24.297 19.297 1 96.69 251 PRO B CA 1
ATOM 4806 C C . PRO B 1 251 ? 0.62 25.094 20.609 1 96.69 251 PRO B C 1
ATOM 4808 O O . PRO B 1 251 ? 0.111 26.219 20.672 1 96.69 251 PRO B O 1
ATOM 4811 N N . GLU B 1 252 ? 1.199 24.578 21.609 1 96.44 252 GLU B N 1
ATOM 4812 C CA . GLU B 1 252 ? 1.24 25.219 22.922 1 96.44 252 GLU B CA 1
ATOM 4813 C C . GLU B 1 252 ? 2.037 26.516 22.875 1 96.44 252 GLU B C 1
ATOM 4815 O O . GLU B 1 252 ? 1.794 27.438 23.656 1 96.44 252 GLU B O 1
ATOM 4820 N N . LEU B 1 253 ? 2.914 26.609 21.969 1 96.44 253 LEU B N 1
ATOM 4821 C CA . LEU B 1 253 ? 3.721 27.812 21.812 1 96.44 253 LEU B CA 1
ATOM 4822 C C . LEU B 1 253 ? 3.139 28.719 20.719 1 96.44 253 LEU B C 1
ATOM 4824 O O . LEU B 1 253 ? 3.691 29.781 20.438 1 96.44 253 LEU B O 1
ATOM 4828 N N . LYS B 1 254 ? 2.035 28.266 20.062 1 97.19 254 LYS B N 1
ATOM 4829 C CA . LYS B 1 254 ? 1.446 28.969 18.922 1 97.19 254 LYS B CA 1
ATOM 4830 C C . LYS B 1 254 ? 2.51 29.328 17.891 1 97.19 254 LYS B C 1
ATOM 4832 O O . LYS B 1 254 ? 2.574 30.469 17.422 1 97.19 254 LYS B O 1
ATOM 4837 N N . PHE B 1 255 ? 3.297 28.359 17.641 1 97.56 255 PHE B N 1
ATOM 4838 C CA . PHE B 1 255 ? 4.484 28.547 16.812 1 97.56 255 PHE B CA 1
ATOM 4839 C C . PHE B 1 255 ? 4.512 27.516 15.68 1 97.56 255 PHE B C 1
ATOM 4841 O O . PHE B 1 255 ? 4.074 26.375 15.859 1 97.56 255 PHE B O 1
ATOM 4848 N N . CYS B 1 256 ? 5.016 27.922 14.484 1 98 256 CYS B N 1
ATOM 4849 C CA . CYS B 1 256 ? 5.363 26.953 13.461 1 98 256 CYS B CA 1
ATOM 4850 C C . CYS B 1 256 ? 6.605 27.375 12.695 1 98 256 CYS B C 1
ATOM 4852 O O . CYS B 1 256 ? 6.969 28.562 12.703 1 98 256 CYS B O 1
ATOM 4854 N N . ILE B 1 257 ? 7.258 26.453 12.141 1 97.25 257 ILE B N 1
ATOM 4855 C CA . ILE B 1 257 ? 8.383 26.641 11.227 1 97.25 257 ILE B CA 1
ATOM 4856 C C . ILE B 1 257 ? 8.164 25.812 9.961 1 97.25 257 ILE B C 1
ATOM 4858 O O . ILE B 1 257 ? 7.715 24.672 10.031 1 97.25 257 ILE B O 1
ATOM 4862 N N . PHE B 1 258 ? 8.398 26.391 8.805 1 96.06 258 PHE B N 1
ATOM 4863 C CA . PHE B 1 258 ? 8.086 25.641 7.59 1 96.06 258 PHE B CA 1
ATOM 4864 C C . PHE B 1 258 ? 8.961 26.094 6.43 1 96.06 258 PHE B C 1
ATOM 4866 O O . PHE B 1 258 ? 9.531 27.188 6.473 1 96.06 258 PHE B O 1
ATOM 4873 N N . ASP B 1 259 ? 9.094 25.203 5.527 1 91.88 259 ASP B N 1
ATOM 4874 C CA . ASP B 1 259 ? 9.844 25.469 4.301 1 91.88 259 ASP B CA 1
ATOM 4875 C C . ASP B 1 259 ? 9.086 26.453 3.4 1 91.88 259 ASP B C 1
ATOM 4877 O O . ASP B 1 259 ? 7.973 26.156 2.951 1 91.88 259 ASP B O 1
ATOM 4881 N N . SER B 1 260 ? 9.703 27.547 3.131 1 87.5 260 SER B N 1
ATOM 4882 C CA . SER B 1 260 ? 9.047 28.562 2.309 1 87.5 260 SER B CA 1
ATOM 4883 C C . SER B 1 260 ? 9.742 28.719 0.963 1 87.5 260 SER B C 1
ATOM 4885 O O . SER B 1 260 ? 9.883 29.844 0.455 1 87.5 260 SER B O 1
ATOM 4887 N N . THR B 1 261 ? 10.219 27.734 0.478 1 78.56 261 THR B N 1
ATOM 4888 C CA . THR B 1 261 ? 10.836 27.734 -0.845 1 78.56 261 THR B CA 1
ATOM 4889 C C . THR B 1 261 ? 9.898 27.094 -1.871 1 78.56 261 THR B C 1
ATOM 4891 O O . THR B 1 261 ? 8.898 26.484 -1.508 1 78.56 261 THR B O 1
ATOM 4894 N N . GLU B 1 262 ? 10.219 27.328 -3.176 1 71.81 262 GLU B N 1
ATOM 4895 C CA . GLU B 1 262 ? 9.375 26.719 -4.203 1 71.81 262 GLU B CA 1
ATOM 4896 C C . GLU B 1 262 ? 9.156 25.234 -3.93 1 71.81 262 GLU B C 1
ATOM 4898 O O . GLU B 1 262 ? 10.094 24.531 -3.547 1 71.81 262 GLU B O 1
ATOM 4903 N N . PRO B 1 263 ? 7.914 25 -4.016 1 69.56 263 PRO B N 1
ATOM 4904 C CA . PRO B 1 263 ? 6.781 25.734 -4.598 1 69.56 263 PRO B CA 1
ATOM 4905 C C . PRO B 1 263 ? 5.984 26.516 -3.557 1 69.56 263 PRO B C 1
ATOM 4907 O O . PRO B 1 263 ? 5.004 27.172 -3.896 1 69.56 263 PRO B O 1
ATOM 4910 N N . HIS B 1 264 ? 6.391 26.359 -2.385 1 71.81 264 HIS B N 1
ATOM 4911 C CA . HIS B 1 264 ? 5.727 27.109 -1.317 1 71.81 264 HIS B CA 1
ATOM 4912 C C . HIS B 1 264 ? 6.32 28.5 -1.159 1 71.81 264 HIS B C 1
ATOM 4914 O O . HIS B 1 264 ? 7.125 28.734 -0.254 1 71.81 264 HIS B O 1
ATOM 4920 N N . VAL B 1 265 ? 5.969 29.312 -2.031 1 75.06 265 VAL B N 1
ATOM 4921 C CA . VAL B 1 265 ? 6.594 30.625 -1.978 1 75.06 265 VAL B CA 1
ATOM 4922 C C . VAL B 1 265 ? 5.758 31.562 -1.103 1 75.06 265 VAL B C 1
ATOM 4924 O O . VAL B 1 265 ? 4.746 32.094 -1.552 1 75.06 265 VAL B O 1
ATOM 4927 N N . TYR B 1 266 ? 6.223 31.625 0.115 1 81.62 266 TYR B N 1
ATOM 4928 C CA . TYR B 1 266 ? 5.566 32.469 1.09 1 81.62 266 TYR B CA 1
ATOM 4929 C C . TYR B 1 266 ? 6.539 33.5 1.651 1 81.62 266 TYR B C 1
ATOM 4931 O O . TYR B 1 266 ? 7.742 33.25 1.746 1 81.62 266 TYR B O 1
ATOM 4939 N N . PHE B 1 267 ? 5.91 34.656 1.949 1 84.94 267 PHE B N 1
ATOM 4940 C CA . PHE B 1 267 ? 6.641 35.75 2.613 1 84.94 267 PHE B CA 1
ATOM 4941 C C . PHE B 1 267 ? 5.895 36.219 3.855 1 84.94 267 PHE B C 1
ATOM 4943 O O . PHE B 1 267 ? 4.672 36.094 3.936 1 84.94 267 PHE B O 1
ATOM 4950 N N . PRO B 1 268 ? 6.73 36.688 4.746 1 88 268 PRO B N 1
ATOM 4951 C CA . PRO B 1 268 ? 6.062 37.219 5.938 1 88 268 PRO B CA 1
ATOM 4952 C C . PRO B 1 268 ? 4.992 38.25 5.602 1 88 268 PRO B C 1
ATOM 4954 O O . PRO B 1 268 ? 5.168 39.062 4.68 1 88 268 PRO B O 1
ATOM 4957 N N . ASP B 1 269 ? 3.922 38.125 6.305 1 85.56 269 ASP B N 1
ATOM 4958 C CA . ASP B 1 269 ? 2.834 39.094 6.199 1 85.56 269 ASP B CA 1
ATOM 4959 C C . ASP B 1 269 ? 3.076 40.281 7.105 1 85.56 269 ASP B C 1
ATOM 4961 O O . ASP B 1 269 ? 3.152 40.156 8.328 1 85.56 269 ASP B O 1
ATOM 4965 N N . GLU B 1 270 ? 3.125 41.406 6.574 1 84.69 270 GLU B N 1
ATOM 4966 C CA . GLU B 1 270 ? 3.418 42.594 7.332 1 84.69 270 GLU B CA 1
ATOM 4967 C C . GLU B 1 270 ? 2.357 42.875 8.398 1 84.69 270 GLU B C 1
ATOM 4969 O O . GLU B 1 270 ? 2.635 43.5 9.422 1 84.69 270 GLU B O 1
ATOM 4974 N N . SER B 1 271 ? 1.254 42.344 8.102 1 85.88 271 SER B N 1
ATOM 4975 C CA . SER B 1 271 ? 0.151 42.562 9.039 1 85.88 271 SER B CA 1
ATOM 4976 C C . SER B 1 271 ? 0.239 41.594 10.211 1 85.88 271 SER B C 1
ATOM 4978 O O . SER B 1 271 ? -0.489 41.719 11.195 1 85.88 271 SER B O 1
ATOM 4980 N N . ARG B 1 272 ? 1.177 40.719 10.141 1 88 272 ARG B N 1
ATOM 4981 C CA . ARG B 1 272 ? 1.375 39.719 11.203 1 88 272 ARG B CA 1
ATOM 4982 C C . ARG B 1 272 ? 2.721 39.938 11.891 1 88 272 ARG B C 1
ATOM 4984 O O . ARG B 1 272 ? 3.766 39.562 11.336 1 88 272 ARG B O 1
ATOM 4991 N N . ALA B 1 273 ? 2.762 40.312 13.062 1 88.88 273 ALA B N 1
ATOM 4992 C CA . ALA B 1 273 ? 3.977 40.656 13.797 1 88.88 273 ALA B CA 1
ATOM 4993 C C . ALA B 1 273 ? 4.82 39.406 14.078 1 88.88 273 ALA B C 1
ATOM 4995 O O . ALA B 1 273 ? 6.047 39.5 14.18 1 88.88 273 ALA B O 1
ATOM 4996 N N . GLY B 1 274 ? 4.25 38.281 14.055 1 93.25 274 GLY B N 1
ATOM 4997 C CA . GLY B 1 274 ? 4.957 37.094 14.461 1 93.25 274 GLY B CA 1
ATOM 4998 C C . GLY B 1 274 ? 5.609 36.375 13.297 1 93.25 274 GLY B C 1
ATOM 4999 O O . GLY B 1 274 ? 6.32 35.375 13.492 1 93.25 274 GLY B O 1
ATOM 5000 N N . ASP B 1 275 ? 5.496 36.844 12.156 1 94.25 275 ASP B N 1
ATOM 5001 C CA . ASP B 1 275 ? 6.129 36.219 10.984 1 94.25 275 ASP B CA 1
ATOM 5002 C C . ASP B 1 275 ? 7.602 36.625 10.891 1 94.25 275 ASP B C 1
ATOM 5004 O O . ASP B 1 275 ? 7.941 37.812 10.992 1 94.25 275 ASP B O 1
ATOM 5008 N N . GLU B 1 276 ? 8.445 35.719 10.758 1 94.12 276 GLU B N 1
ATOM 5009 C CA . GLU B 1 276 ? 9.883 35.938 10.711 1 94.12 276 GLU B CA 1
ATOM 5010 C C . GLU B 1 276 ? 10.562 35.031 9.68 1 94.12 276 GLU B C 1
ATOM 5012 O O . GLU B 1 276 ? 10.109 33.906 9.445 1 94.12 276 GLU B O 1
ATOM 5017 N N . ILE B 1 277 ? 11.672 35.562 9.219 1 93.69 277 ILE B N 1
ATOM 5018 C CA . ILE B 1 277 ? 12.453 34.781 8.273 1 93.69 277 ILE B CA 1
ATOM 5019 C C . ILE B 1 277 ? 13.633 34.125 8.992 1 93.69 277 ILE B C 1
ATOM 5021 O O . ILE B 1 277 ? 14.32 34.781 9.781 1 93.69 277 ILE B O 1
ATOM 5025 N N . LEU B 1 278 ? 13.742 32.906 8.797 1 94.69 278 LEU B N 1
ATOM 5026 C CA . LEU B 1 278 ? 14.961 32.219 9.172 1 94.69 278 LEU B CA 1
ATOM 5027 C C . LEU B 1 278 ? 15.805 31.875 7.949 1 94.69 278 LEU B C 1
ATOM 5029 O O . LEU B 1 278 ? 15.547 30.906 7.25 1 94.69 278 LEU B O 1
ATOM 5033 N N . ASP B 1 279 ? 16.844 32.594 7.754 1 94 279 ASP B N 1
ATOM 5034 C CA . ASP B 1 279 ? 17.688 32.438 6.562 1 94 279 ASP B CA 1
ATOM 5035 C C . ASP B 1 279 ? 18.812 31.453 6.793 1 94 279 ASP B C 1
ATOM 5037 O O . ASP B 1 279 ? 19.844 31.797 7.387 1 94 279 ASP B O 1
ATOM 5041 N N . ILE B 1 280 ? 18.688 30.359 6.207 1 94.56 280 ILE B N 1
ATOM 5042 C CA . ILE B 1 280 ? 19.766 29.375 6.355 1 94.56 280 ILE B CA 1
ATOM 5043 C C . ILE B 1 280 ? 20.578 29.297 5.062 1 94.56 280 ILE B C 1
ATOM 5045 O O . ILE B 1 280 ? 21.594 28.609 5 1 94.56 280 ILE B O 1
ATOM 5049 N N . ALA B 1 281 ? 20.109 29.953 4.094 1 91.44 281 ALA B N 1
ATOM 5050 C CA . ALA B 1 281 ? 20.844 30.016 2.834 1 91.44 281 ALA B CA 1
ATOM 5051 C C . ALA B 1 281 ? 22.234 30.641 3.037 1 91.44 281 ALA B C 1
ATOM 5053 O O . ALA B 1 281 ? 23.141 30.391 2.25 1 91.44 281 ALA B O 1
ATOM 5054 N N . GLN B 1 282 ? 22.328 31.422 4.051 1 94.06 282 GLN B N 1
ATOM 5055 C CA . GLN B 1 282 ? 23.594 32.094 4.34 1 94.06 282 GLN B CA 1
ATOM 5056 C C . GLN B 1 282 ? 24.719 31.094 4.574 1 94.06 282 GLN B C 1
ATOM 5058 O O . GLN B 1 282 ? 25.891 31.438 4.496 1 94.06 282 GLN B O 1
ATOM 5063 N N . HIS B 1 283 ? 24.359 29.891 4.855 1 95.62 283 HIS B N 1
ATOM 5064 C CA . HIS B 1 283 ? 25.359 28.875 5.16 1 95.62 283 HIS B CA 1
ATOM 5065 C C . HIS B 1 283 ? 25.734 28.078 3.914 1 95.62 283 HIS B C 1
ATOM 5067 O O . HIS B 1 283 ? 26.562 27.156 3.98 1 95.62 283 HIS B O 1
ATOM 5073 N N . CYS B 1 284 ? 25.125 28.328 2.793 1 94.5 284 CYS B N 1
ATOM 5074 C CA . CYS B 1 284 ? 25.375 27.609 1.55 1 94.5 284 CYS B CA 1
ATOM 5075 C C . CYS B 1 284 ? 25.953 28.531 0.491 1 94.5 284 CYS B C 1
ATOM 5077 O O . CYS B 1 284 ? 25.297 29.453 0.036 1 94.5 284 CYS B O 1
ATOM 5079 N N . HIS B 1 285 ? 27.203 28.203 0.01 1 93.25 285 HIS B N 1
ATOM 5080 C CA . HIS B 1 285 ? 27.891 29.062 -0.928 1 93.25 285 HIS B CA 1
ATOM 5081 C C . HIS B 1 285 ? 28.375 28.297 -2.152 1 93.25 285 HIS B C 1
ATOM 5083 O O . HIS B 1 285 ? 29.578 28.109 -2.34 1 93.25 285 HIS B O 1
ATOM 5089 N N . PRO B 1 286 ? 27.406 28.047 -2.959 1 91.25 286 PRO B N 1
ATOM 5090 C CA . PRO B 1 286 ? 27.828 27.344 -4.176 1 91.25 286 PRO B CA 1
ATOM 5091 C C . PRO B 1 286 ? 28.688 28.219 -5.094 1 91.25 286 PRO B C 1
ATOM 5093 O O . PRO B 1 286 ? 28.5 29.438 -5.125 1 91.25 286 PRO B O 1
ATOM 5096 N N . THR B 1 287 ? 29.578 27.594 -5.91 1 93.62 287 THR B N 1
ATOM 5097 C CA . THR B 1 287 ? 30.359 28.312 -6.902 1 93.62 287 THR B CA 1
ATOM 5098 C C . THR B 1 287 ? 29.516 28.609 -8.141 1 93.62 287 THR B C 1
ATOM 5100 O O . THR B 1 287 ? 28.391 28.141 -8.258 1 93.62 287 THR B O 1
ATOM 5103 N N . GLU B 1 288 ? 30.125 29.406 -8.953 1 93.06 288 GLU B N 1
ATOM 5104 C CA . GLU B 1 288 ? 29.438 29.734 -10.203 1 93.06 288 GLU B CA 1
ATOM 5105 C C . GLU B 1 288 ? 29.156 28.469 -11.023 1 93.06 288 GLU B C 1
ATOM 5107 O O . GLU B 1 288 ? 28.125 28.391 -11.688 1 93.06 288 GLU B O 1
ATOM 5112 N N . VAL B 1 289 ? 30.031 27.641 -10.953 1 92 289 VAL B N 1
ATOM 5113 C CA . VAL B 1 289 ? 29.875 26.375 -11.688 1 92 289 VAL B CA 1
ATOM 5114 C C . VAL B 1 289 ? 28.672 25.609 -11.148 1 92 289 VAL B C 1
ATOM 5116 O O . VAL B 1 289 ? 27.828 25.141 -11.922 1 92 289 VAL B O 1
ATOM 5119 N N . GLU B 1 290 ? 28.562 25.547 -9.875 1 90.88 290 GLU B N 1
ATOM 5120 C CA . GLU B 1 290 ? 27.469 24.828 -9.266 1 90.88 290 GLU B CA 1
ATOM 5121 C C . GLU B 1 290 ? 26.141 25.531 -9.5 1 90.88 290 GLU B C 1
ATOM 5123 O O . GLU B 1 290 ? 25.094 24.891 -9.672 1 90.88 290 GLU B O 1
ATOM 5128 N N . GLU B 1 291 ? 26.203 26.75 -9.492 1 91.56 291 GLU B N 1
ATOM 5129 C CA . GLU B 1 291 ? 25 27.516 -9.75 1 91.56 291 GLU B CA 1
ATOM 5130 C C . GLU B 1 291 ? 24.469 27.234 -11.156 1 91.56 291 GLU B C 1
ATOM 5132 O O . GLU B 1 291 ? 23.25 27.141 -11.352 1 91.56 291 GLU B O 1
ATOM 5137 N N . ASN B 1 292 ? 25.391 27.172 -12.023 1 94 292 ASN B N 1
ATOM 5138 C CA . ASN B 1 292 ? 24.984 26.844 -13.391 1 94 292 ASN B CA 1
ATOM 5139 C C . ASN B 1 292 ? 24.406 25.438 -13.477 1 94 292 ASN B C 1
ATOM 5141 O O . ASN B 1 292 ? 23.438 25.219 -14.203 1 94 292 ASN B O 1
ATOM 5145 N N . ASN B 1 293 ? 25.016 24.594 -12.82 1 93.69 293 ASN B N 1
ATOM 5146 C CA . ASN B 1 293 ? 24.5 23.234 -12.766 1 93.69 293 ASN B CA 1
ATOM 5147 C C . ASN B 1 293 ? 23.109 23.188 -12.156 1 93.69 293 ASN B C 1
ATOM 5149 O O . ASN B 1 293 ? 22.234 22.453 -12.641 1 93.69 293 ASN B O 1
ATOM 5153 N N . ILE B 1 294 ? 22.953 23.906 -11.148 1 93.25 294 ILE B N 1
ATOM 5154 C CA . ILE B 1 294 ? 21.672 23.953 -10.438 1 93.25 294 ILE B CA 1
ATOM 5155 C C . ILE B 1 294 ? 20.594 24.5 -11.367 1 93.25 294 ILE B C 1
ATOM 5157 O O . ILE B 1 294 ? 19.469 24.016 -11.375 1 93.25 294 ILE B O 1
ATOM 5161 N N . GLN B 1 295 ? 20.938 25.438 -12.125 1 94.38 295 GLN B N 1
ATOM 5162 C CA . GLN B 1 295 ? 19.969 26.016 -13.055 1 94.38 295 GLN B CA 1
ATOM 5163 C C . GLN B 1 295 ? 19.469 24.953 -14.039 1 94.38 295 GLN B C 1
ATOM 5165 O O . GLN B 1 295 ? 18.281 24.906 -14.367 1 94.38 295 GLN B O 1
ATOM 5170 N N . LYS B 1 296 ? 20.391 24.141 -14.484 1 96.19 296 LYS B N 1
ATOM 5171 C CA . LYS B 1 296 ? 20.031 23.062 -15.398 1 96.19 296 LYS B CA 1
ATOM 5172 C C . LYS B 1 296 ? 19.125 22.047 -14.703 1 96.19 296 LYS B C 1
ATOM 5174 O O . LYS B 1 296 ? 18.172 21.547 -15.297 1 96.19 296 LYS B O 1
ATOM 5179 N N . ILE B 1 297 ? 19.422 21.781 -13.516 1 95.62 297 ILE B N 1
ATOM 5180 C CA . ILE B 1 297 ? 18.656 20.812 -12.727 1 95.62 297 ILE B CA 1
ATOM 5181 C C . ILE B 1 297 ? 17.25 21.359 -12.484 1 95.62 297 ILE B C 1
ATOM 5183 O O . ILE B 1 297 ? 16.266 20.625 -12.586 1 95.62 297 ILE B O 1
ATOM 5187 N N . VAL B 1 298 ? 17.203 22.641 -12.195 1 93.88 298 VAL B N 1
ATOM 5188 C CA . VAL B 1 298 ? 15.922 23.281 -11.945 1 93.88 298 VAL B CA 1
ATOM 5189 C C . VAL B 1 298 ? 15.039 23.188 -13.188 1 93.88 298 VAL B C 1
ATOM 5191 O O . VAL B 1 298 ? 13.844 22.938 -13.086 1 93.88 298 VAL B O 1
ATOM 5194 N N . ALA B 1 299 ? 15.656 23.359 -14.297 1 96 299 ALA B N 1
ATOM 5195 C CA . ALA B 1 299 ? 14.906 23.281 -15.547 1 96 299 ALA B CA 1
ATOM 5196 C C . ALA B 1 299 ? 14.352 21.875 -15.766 1 96 299 ALA B C 1
ATOM 5198 O O . ALA B 1 299 ? 13.203 21.703 -16.172 1 96 299 ALA B O 1
ATOM 5199 N N . LYS B 1 300 ? 15.172 20.938 -15.484 1 97 300 LYS B N 1
ATOM 5200 C CA . LYS B 1 300 ? 14.742 19.547 -15.609 1 97 300 LYS B CA 1
ATOM 5201 C C . LYS B 1 300 ? 13.617 19.234 -14.625 1 97 300 LYS B C 1
ATOM 5203 O O . LYS B 1 300 ? 12.672 18.531 -14.969 1 97 300 LYS B O 1
ATOM 5208 N N . TYR B 1 301 ? 13.773 19.75 -13.516 1 95.19 301 TYR B N 1
ATOM 5209 C CA . TYR B 1 301 ? 12.766 19.547 -12.477 1 95.19 301 TYR B CA 1
ATOM 5210 C C . TYR B 1 301 ? 11.43 20.141 -12.883 1 95.19 301 TYR B C 1
ATOM 5212 O O . TYR B 1 301 ? 10.391 19.484 -12.773 1 95.19 301 TYR B O 1
ATOM 5220 N N . LYS B 1 302 ? 11.469 21.312 -13.305 1 95 302 LYS B N 1
ATOM 5221 C CA . LYS B 1 302 ? 10.25 22 -13.734 1 95 302 LYS B CA 1
ATOM 5222 C C . LYS B 1 302 ? 9.57 21.25 -14.875 1 95 302 LYS B C 1
ATOM 5224 O O . LYS B 1 302 ? 8.344 21.156 -14.914 1 95 302 LYS B O 1
ATOM 5229 N N . SER B 1 303 ? 10.375 20.719 -15.727 1 97.31 303 SER B N 1
ATOM 5230 C CA . SER B 1 303 ? 9.836 19.938 -16.828 1 97.31 303 SER B CA 1
ATOM 5231 C C . SER B 1 303 ? 9.148 18.672 -16.328 1 97.31 303 SER B C 1
ATOM 5233 O O . SER B 1 303 ? 8.062 18.328 -16.797 1 97.31 303 SER B O 1
ATOM 5235 N N . ALA B 1 304 ? 9.781 18.016 -15.43 1 97 304 ALA B N 1
ATOM 5236 C CA . ALA B 1 304 ? 9.211 16.797 -14.875 1 97 304 ALA B CA 1
ATOM 5237 C C . ALA B 1 304 ? 7.895 17.078 -14.156 1 97 304 ALA B C 1
ATOM 5239 O O . ALA B 1 304 ? 6.934 16.312 -14.289 1 97 304 ALA B O 1
ATOM 5240 N N . ILE B 1 305 ? 7.855 18.156 -13.453 1 96.38 305 ILE B N 1
ATOM 5241 C CA . ILE B 1 305 ? 6.648 18.547 -12.734 1 96.38 305 ILE B CA 1
ATOM 5242 C C . ILE B 1 305 ? 5.543 18.906 -13.727 1 96.38 305 ILE B C 1
ATOM 5244 O O . ILE B 1 305 ? 4.375 18.578 -13.516 1 96.38 305 ILE B O 1
ATOM 5248 N N . SER B 1 306 ? 5.949 19.578 -14.727 1 97.31 306 SER B N 1
ATOM 5249 C CA . SER B 1 306 ? 4.988 19.922 -15.773 1 97.31 306 SER B CA 1
ATOM 5250 C C . SER B 1 306 ? 4.379 18.672 -16.391 1 97.31 306 SER B C 1
ATOM 5252 O O . SER B 1 306 ? 3.164 18.594 -16.594 1 97.31 306 SER B O 1
ATOM 5254 N N . ASP B 1 307 ? 5.23 17.719 -16.656 1 97.94 307 ASP B N 1
ATOM 5255 C CA . ASP B 1 307 ? 4.758 16.453 -17.203 1 97.94 307 ASP B CA 1
ATOM 5256 C C . ASP B 1 307 ? 3.785 15.773 -16.25 1 97.94 307 ASP B C 1
ATOM 5258 O O . ASP B 1 307 ? 2.748 15.258 -16.672 1 97.94 307 ASP B O 1
ATOM 5262 N N . ALA B 1 308 ? 4.145 15.75 -15.039 1 97.94 308 ALA B N 1
ATOM 5263 C CA . ALA B 1 308 ? 3.279 15.156 -14.016 1 97.94 308 ALA B CA 1
ATOM 5264 C C . ALA B 1 308 ? 1.934 15.875 -13.953 1 97.94 308 ALA B C 1
ATOM 5266 O O . ALA B 1 308 ? 0.887 15.234 -13.844 1 97.94 308 ALA B O 1
ATOM 5267 N N . THR B 1 309 ? 1.956 17.172 -14.07 1 97.81 309 THR B N 1
ATOM 5268 C CA . THR B 1 309 ? 0.746 17.984 -13.992 1 97.81 309 THR B CA 1
ATOM 5269 C C . THR B 1 309 ? -0.186 17.688 -15.164 1 97.81 309 THR B C 1
ATOM 5271 O O . THR B 1 309 ? -1.398 17.562 -14.984 1 97.81 309 THR B O 1
ATOM 5274 N N . VAL B 1 310 ? 0.417 17.562 -16.297 1 98.19 310 VAL B N 1
ATOM 5275 C CA . VAL B 1 310 ? -0.362 17.266 -17.5 1 98.19 310 VAL B CA 1
ATOM 5276 C C . VAL B 1 310 ? -1.054 15.914 -17.344 1 98.19 310 VAL B C 1
ATOM 5278 O O . VAL B 1 310 ? -2.256 15.797 -17.594 1 98.19 310 VAL B O 1
ATOM 5281 N N . ASN B 1 311 ? -0.317 14.977 -16.938 1 98.25 311 ASN B N 1
ATOM 5282 C CA . ASN B 1 311 ? -0.879 13.641 -16.781 1 98.25 311 ASN B CA 1
ATOM 5283 C C . ASN B 1 311 ? -1.877 13.578 -15.633 1 98.25 311 ASN B C 1
ATOM 5285 O O . ASN B 1 311 ? -2.854 12.836 -15.688 1 98.25 311 ASN B O 1
ATOM 5289 N N . ALA B 1 312 ? -1.637 14.367 -14.586 1 97.81 312 ALA B N 1
ATOM 5290 C CA . ALA B 1 312 ? -2.605 14.461 -13.492 1 97.81 312 ALA B CA 1
ATOM 5291 C C . ALA B 1 312 ? -3.938 15.016 -13.992 1 97.81 312 ALA B C 1
ATOM 5293 O O . ALA B 1 312 ? -5.004 14.555 -13.57 1 97.81 312 ALA B O 1
ATOM 5294 N N . ASN B 1 313 ? -3.83 15.977 -14.797 1 98.19 313 ASN B N 1
ATOM 5295 C CA . ASN B 1 313 ? -5.035 16.578 -15.359 1 98.19 313 ASN B CA 1
ATOM 5296 C C . ASN B 1 313 ? -5.805 15.578 -16.219 1 98.19 313 ASN B C 1
ATOM 5298 O O . ASN B 1 313 ? -7.031 15.484 -16.125 1 98.19 313 ASN B O 1
ATOM 5302 N N . LEU B 1 314 ? -5.094 14.836 -17.062 1 98.38 314 LEU B N 1
ATOM 5303 C CA . LEU B 1 314 ? -5.723 13.812 -17.891 1 98.38 314 LEU B CA 1
ATOM 5304 C C . LEU B 1 314 ? -6.34 12.719 -17.031 1 98.38 314 LEU B C 1
ATOM 5306 O O . LEU B 1 314 ? -7.465 12.281 -17.297 1 98.38 314 LEU B O 1
ATOM 5310 N N . TYR B 1 315 ? -5.637 12.328 -16.047 1 97.31 315 TYR B N 1
ATOM 5311 C CA . TYR B 1 315 ? -6.148 11.344 -15.094 1 97.31 315 TYR B CA 1
ATOM 5312 C C . TYR B 1 315 ? -7.434 11.836 -14.438 1 97.31 315 TYR B C 1
ATOM 5314 O O . TYR B 1 315 ? -8.422 11.102 -14.359 1 97.31 315 TYR B O 1
ATOM 5322 N N . ALA B 1 316 ? -7.406 13.062 -14.008 1 97.75 316 ALA B N 1
ATOM 5323 C CA . ALA B 1 316 ? -8.547 13.656 -13.312 1 97.75 316 ALA B CA 1
ATOM 5324 C C . ALA B 1 316 ? -9.766 13.719 -14.234 1 97.75 316 ALA B C 1
ATOM 5326 O O . ALA B 1 316 ? -10.898 13.523 -13.781 1 97.75 316 ALA B O 1
ATOM 5327 N N . GLN B 1 317 ? -9.555 13.984 -15.438 1 98 317 GLN B N 1
ATOM 5328 C CA . GLN B 1 317 ? -10.656 14.062 -16.391 1 98 317 GLN B CA 1
ATOM 5329 C C . GLN B 1 317 ? -11.352 12.719 -16.531 1 98 317 GLN B C 1
ATOM 5331 O O . GLN B 1 317 ? -12.586 12.641 -16.531 1 98 317 GLN B O 1
ATOM 5336 N N . GLU B 1 318 ? -10.562 11.68 -16.672 1 97.5 318 GLU B N 1
ATOM 5337 C CA . GLU B 1 318 ? -11.141 10.352 -16.781 1 97.5 318 GLU B CA 1
ATOM 5338 C C . GLU B 1 318 ? -11.805 9.938 -15.461 1 97.5 318 GLU B C 1
ATOM 5340 O O . GLU B 1 318 ? -12.891 9.352 -15.469 1 97.5 318 GLU B O 1
ATOM 5345 N N . GLU B 1 319 ? -11.18 10.289 -14.383 1 96 319 GLU B N 1
ATOM 5346 C CA . GLU B 1 319 ? -11.734 9.984 -13.062 1 96 319 GLU B CA 1
ATOM 5347 C C . GLU B 1 319 ? -13.07 10.688 -12.852 1 96 319 GLU B C 1
ATOM 5349 O O . GLU B 1 319 ? -13.984 10.117 -12.242 1 96 319 GLU B O 1
ATOM 5354 N N . ARG B 1 320 ? -13.141 11.875 -13.281 1 96.94 320 ARG B N 1
ATOM 5355 C CA . ARG B 1 320 ? -14.391 12.617 -13.164 1 96.94 320 ARG B CA 1
ATOM 5356 C C . ARG B 1 320 ? -15.539 11.867 -13.852 1 96.94 320 ARG B C 1
ATOM 5358 O O . ARG B 1 320 ? -16.625 11.742 -13.289 1 96.94 320 ARG B O 1
ATOM 5365 N N . LYS B 1 321 ? -15.25 11.406 -15.047 1 97.12 321 LYS B N 1
ATOM 5366 C CA . LYS B 1 321 ? -16.281 10.664 -15.781 1 97.12 321 LYS B CA 1
ATOM 5367 C C . LYS B 1 321 ? -16.703 9.422 -15.016 1 97.12 321 LYS B C 1
ATOM 5369 O O . LYS B 1 321 ? -17.906 9.109 -14.953 1 97.12 321 LYS B O 1
ATOM 5374 N N . VAL B 1 322 ? -15.773 8.75 -14.43 1 94.75 322 VAL B N 1
ATOM 5375 C CA . VAL B 1 322 ? -16.062 7.551 -13.656 1 94.75 322 VAL B CA 1
ATOM 5376 C C . VAL B 1 322 ? -16.969 7.902 -12.477 1 94.75 322 VAL B C 1
ATOM 5378 O O . VAL B 1 322 ? -18.016 7.277 -12.273 1 94.75 322 VAL B O 1
ATOM 5381 N N . ARG B 1 323 ? -16.578 8.906 -11.727 1 95.06 323 ARG B N 1
ATOM 5382 C CA . ARG B 1 323 ? -17.312 9.273 -10.523 1 95.06 323 ARG B CA 1
ATOM 5383 C C . ARG B 1 323 ? -18.719 9.75 -10.875 1 95.06 323 ARG B C 1
ATOM 5385 O O . ARG B 1 323 ? -19.672 9.508 -10.125 1 95.06 323 ARG B O 1
ATOM 5392 N N . GLU B 1 324 ? -18.828 10.391 -11.992 1 96.31 324 GLU B N 1
ATOM 5393 C CA . GLU B 1 324 ? -20.141 10.859 -12.422 1 96.31 324 GLU B CA 1
ATOM 5394 C C . GLU B 1 324 ? -21.047 9.695 -12.781 1 96.31 324 GLU B C 1
ATOM 5396 O O . GLU B 1 324 ? -22.25 9.719 -12.469 1 96.31 324 GLU B O 1
ATOM 5401 N N . ILE B 1 325 ? -20.516 8.703 -13.43 1 95 325 ILE B N 1
ATOM 5402 C CA . ILE B 1 325 ? -21.297 7.512 -13.75 1 95 325 ILE B CA 1
ATOM 5403 C C . ILE B 1 325 ? -21.734 6.82 -12.461 1 95 325 ILE B C 1
ATOM 5405 O O . ILE B 1 325 ? -22.891 6.414 -12.328 1 95 325 ILE B O 1
ATOM 5409 N N . ILE B 1 326 ? -20.828 6.762 -11.531 1 93.75 326 ILE B N 1
ATOM 5410 C CA . ILE B 1 326 ? -21.141 6.125 -10.258 1 93.75 326 ILE B CA 1
ATOM 5411 C C . ILE B 1 326 ? -22.219 6.93 -9.523 1 93.75 326 ILE B C 1
ATOM 5413 O O . ILE B 1 326 ? -23.156 6.359 -8.961 1 93.75 326 ILE B O 1
ATOM 5417 N N . ASP B 1 327 ? -22.094 8.172 -9.578 1 95.69 327 ASP B N 1
ATOM 5418 C CA . ASP B 1 327 ? -23.078 9.039 -8.953 1 95.69 327 ASP B CA 1
ATOM 5419 C C . ASP B 1 327 ? -24.469 8.773 -9.508 1 95.69 327 ASP B C 1
ATOM 5421 O O . ASP B 1 327 ? -25.453 8.734 -8.758 1 95.69 327 ASP B O 1
ATOM 5425 N N . GLN B 1 328 ? -24.5 8.562 -10.773 1 95.12 328 GLN B N 1
ATOM 5426 C CA . GLN B 1 328 ? -25.781 8.312 -11.43 1 95.12 328 GLN B CA 1
ATOM 5427 C C . GLN B 1 328 ? -26.344 6.957 -11.023 1 95.12 328 GLN B C 1
ATOM 5429 O O . GLN B 1 328 ? -27.562 6.742 -11.094 1 95.12 328 GLN B O 1
ATOM 5434 N N . ALA B 1 329 ? -25.5 6.125 -10.586 1 94.62 329 ALA B N 1
ATOM 5435 C CA . ALA B 1 329 ? -25.922 4.766 -10.258 1 94.62 329 ALA B CA 1
ATOM 5436 C C . ALA B 1 329 ? -26.312 4.652 -8.781 1 94.62 329 ALA B C 1
ATOM 5438 O O . ALA B 1 329 ? -26.797 3.607 -8.344 1 94.62 329 ALA B O 1
ATOM 5439 N N . ILE B 1 330 ? -26.172 5.695 -8.031 1 95.25 330 ILE B N 1
ATOM 5440 C CA . ILE B 1 330 ? -26.438 5.645 -6.598 1 95.25 330 ILE B CA 1
ATOM 5441 C C . ILE B 1 330 ? -27.938 5.832 -6.355 1 95.25 330 ILE B C 1
ATOM 5443 O O . ILE B 1 330 ? -28.547 6.773 -6.871 1 95.25 330 ILE B O 1
ATOM 5447 N N . ASP B 1 331 ? -28.516 4.891 -5.68 1 95.56 331 ASP B N 1
ATOM 5448 C CA . ASP B 1 331 ? -29.859 5.051 -5.148 1 95.56 331 ASP B CA 1
ATOM 5449 C C . ASP B 1 331 ? -29.875 6.012 -3.959 1 95.56 331 ASP B C 1
ATOM 5451 O O . ASP B 1 331 ? -29.547 5.617 -2.836 1 95.56 331 ASP B O 1
ATOM 5455 N N . LEU B 1 332 ? -30.438 7.16 -4.152 1 94.56 332 LEU B N 1
ATOM 5456 C CA . LEU B 1 332 ? -30.344 8.242 -3.176 1 94.56 332 LEU B CA 1
ATOM 5457 C C . LEU B 1 332 ? -31.141 7.918 -1.922 1 94.56 332 LEU B C 1
ATOM 5459 O O . LEU B 1 332 ? -30.766 8.297 -0.815 1 94.56 332 LEU B O 1
ATOM 5463 N N . GLU B 1 333 ? -32.25 7.246 -2.131 1 95.5 333 GLU B N 1
ATOM 5464 C CA . GLU B 1 333 ? -33.062 6.887 -0.972 1 95.5 333 GLU B CA 1
ATOM 5465 C C . GLU B 1 333 ? -32.312 5.934 -0.047 1 95.5 333 GLU B C 1
ATOM 5467 O O . GLU B 1 333 ? -32.25 6.148 1.167 1 95.5 333 GLU B O 1
ATOM 5472 N N . GLU B 1 334 ? -31.766 4.941 -0.651 1 94.81 334 GLU B N 1
ATOM 5473 C CA . GLU B 1 334 ? -30.984 3.982 0.131 1 94.81 334 GLU B CA 1
ATOM 5474 C C . GLU B 1 334 ? -29.75 4.637 0.741 1 94.81 334 GLU B C 1
ATOM 5476 O O . GLU B 1 334 ? -29.391 4.34 1.88 1 94.81 334 GLU B O 1
ATOM 5481 N N . PHE B 1 335 ? -29.141 5.516 0 1 95.81 335 PHE B N 1
ATOM 5482 C CA . PHE B 1 335 ? -27.953 6.254 0.453 1 95.81 335 PHE B CA 1
ATOM 5483 C C . PHE B 1 335 ? -28.281 7.086 1.687 1 95.81 335 PHE B C 1
ATOM 5485 O O . PHE B 1 335 ? -27.578 7.027 2.689 1 95.81 335 PHE B O 1
ATOM 5492 N N . ASP B 1 336 ? -29.359 7.766 1.638 1 95.19 336 ASP B N 1
ATOM 5493 C CA . ASP B 1 336 ? -29.766 8.617 2.748 1 95.19 336 ASP B CA 1
ATOM 5494 C C . ASP B 1 336 ? -30.125 7.785 3.979 1 95.19 336 ASP B C 1
ATOM 5496 O O . ASP B 1 336 ? -29.797 8.164 5.105 1 95.19 336 ASP B O 1
ATOM 5500 N N . LYS B 1 337 ? -30.781 6.73 3.682 1 95.5 337 LYS B N 1
ATOM 5501 C CA . LYS B 1 337 ? -31.172 5.836 4.773 1 95.5 337 LYS B CA 1
ATOM 5502 C C . LYS B 1 337 ? -29.938 5.328 5.523 1 95.5 337 LYS B C 1
ATOM 5504 O O . LYS B 1 337 ? -29.922 5.309 6.754 1 95.5 337 LYS B O 1
ATOM 5509 N N . ARG B 1 338 ? -28.922 5.016 4.84 1 94.38 338 ARG B N 1
ATOM 5510 C CA . ARG B 1 338 ? -27.734 4.406 5.438 1 94.38 338 ARG B CA 1
ATOM 5511 C C . ARG B 1 338 ? -26.859 5.457 6.125 1 94.38 338 ARG B C 1
ATOM 5513 O O . ARG B 1 338 ? -26.062 5.133 7.012 1 94.38 338 ARG B O 1
ATOM 5520 N N . THR B 1 339 ? -26.984 6.711 5.746 1 95.81 339 THR B N 1
ATOM 5521 C CA . THR B 1 339 ? -26.078 7.723 6.258 1 95.81 339 THR B CA 1
ATOM 5522 C C . THR B 1 339 ? -26.766 8.633 7.262 1 95.81 339 THR B C 1
ATOM 5524 O O . THR B 1 339 ? -26.141 9.516 7.855 1 95.81 339 THR B O 1
ATOM 5527 N N . LYS B 1 340 ? -28.031 8.438 7.504 1 94.62 340 LYS B N 1
ATOM 5528 C CA . LYS B 1 340 ? -28.812 9.289 8.391 1 94.62 340 LYS B CA 1
ATOM 5529 C C . LYS B 1 340 ? -28.281 9.258 9.812 1 94.62 340 LYS B C 1
ATOM 5531 O O . LYS B 1 340 ? -28.266 10.281 10.5 1 94.62 340 LYS B O 1
ATOM 5536 N N . GLY B 1 341 ? -27.766 8.141 10.211 1 93.75 341 GLY B N 1
ATOM 5537 C CA . GLY B 1 341 ? -27.328 7.957 11.586 1 93.75 341 GLY B CA 1
ATOM 5538 C C . GLY B 1 341 ? -25.984 8.617 11.875 1 93.75 341 GLY B C 1
ATOM 5539 O O . GLY B 1 341 ? -25.562 8.68 13.023 1 93.75 341 GLY B O 1
ATOM 5540 N N . LEU B 1 342 ? -25.406 9.211 10.852 1 95.06 342 LEU B N 1
ATOM 5541 C CA . LEU B 1 342 ? -24.094 9.812 11.016 1 95.06 342 LEU B CA 1
ATOM 5542 C C . LEU B 1 342 ? -24.188 11.211 11.625 1 95.06 342 LEU B C 1
ATOM 5544 O O . LEU B 1 342 ? -23.203 11.758 12.102 1 95.06 342 LEU B O 1
ATOM 5548 N N . PHE B 1 343 ? -25.359 11.797 11.516 1 92.75 343 PHE B N 1
ATOM 5549 C CA . PHE B 1 343 ? -25.578 13.125 12.062 1 92.75 343 PHE B CA 1
ATOM 5550 C C . PHE B 1 343 ? -25.953 13.047 13.547 1 92.75 343 PHE B C 1
ATOM 5552 O O . PHE B 1 343 ? -27.109 12.773 13.891 1 92.75 343 PHE B O 1
ATOM 5559 N N . LEU B 1 344 ? -24.953 13.273 14.352 1 85.69 344 LEU B N 1
ATOM 5560 C CA . LEU B 1 344 ? -25.125 13.125 15.797 1 85.69 344 LEU B CA 1
ATOM 5561 C C . LEU B 1 344 ? -25.562 14.438 16.438 1 85.69 344 LEU B C 1
ATOM 5563 O O . LEU B 1 344 ? -25.141 15.516 15.992 1 85.69 344 LEU B O 1
#